Protein AF-A0A448Z054-F1 (afdb_monomer_lite)

Radius of gyration: 35.23 Å; chains: 1; bounding box: 86×75×145 Å

pLDDT: mean 70.83, std 28.24, range [25.7, 98.56]

Foldseek 3Di:
DDDDDDDDDDDDDDDDDDDDDDYDDDDDDDDDDDDDDDDDDDDDPDDDPDPPDDDDLPPPPPPLPQDDDPPDDDPDDDDDDDDDDDDDDDDDDDDDDDDDDDDDDDPDDDPDPPPDDDDPDDDDDDDDPDPPPPDPPPPPPPPPDDDDQPQDDQQDPQLQVVVVVSVDDPVSSVSVRVQCNQAQEEEEEQELAPQQQDQAFWDWDADPPPRDIDIDTGGLLVVSLVVQLVVLVNCLSRLRWYKYAYQDQFPVRDGIAIANSVHNVCRVVSSVCSNVRSVRGHRHAAQQPLVVLVVVCVVQVVCQVVSVVSNHAHEYEYEDADAHAHNVRHHDNVSVLVSVLSSQVGRYAAEYEHSYPPPVRLVSVVCSCVVNVDDHHYHYPPVD

Organism: NCBI:txid183589

Secondary structure (DSSP, 8-state):
-----------------------------------------------------PPP-----S----PPPPS--------PPPPP-------------------------------PPP-------------------------TT-----PPPS--HHHHHHHHHTT--HHHHHHHHHHHHH--EEEEEE--SGGGG-S-EEEEEE-TTT--EEEEEE-HHHHHHHHHHHHHHHHHHTT--EEEEESS--TTS--EEEESTT-GGGHHHHHHHHHHHHHH----S---HHHHHHHHHHHHGGGHHHHHHTT--EEEEEEESS--B-TTS-B-HHHHHHHHHHHHTSSEEEEEEE----HHHHHHHTTHHHHHTS-EEEE--TT-

InterPro domains:
  IPR036465 von Willebrand factor A-like domain superfamily [G3DSA:3.40.50.410] (186-350)
  IPR036465 von Willebrand factor A-like domain superfamily [SSF53300] (188-328)

Sequence (384 aa):
MDQDTKKNTSKGEKKNMKSKKSNQNKKNKTKKDKKNDRKRDDVADAIPNVLDVTPIVAVAPIAAVAIPLPDDIHPDQHYTPPVSAQSNTTDHQFPNEGSINPVIYPVVSEIAAVAVPLPDDIHPNQHYIPPVSNQPSAMFPNQEGRNQPNIGSPISGNGNVKLKDQGYSSGLIYSIGLNNVICPLRIWVVDNSGSMKKRDGHRISENKRTKQPFLLECTRWAEMQDTVEYHARMAAQLESPTVFRLLNKASTGQQQFSIGERGHQFIQEDLNIALETIWRTVPNGKTPLVEHIYQIRSVIMPIRNSLCQDGQKVVVVIATDGLPTDSSGTICLERFKVALRSLLQLPILLVIRLCTDMKSVVKFYHKLDADLEYKLEVLDDFFG

Structure (mmCIF, N/CA/C/O backbone):
data_AF-A0A448Z054-F1
#
_entry.id   AF-A0A448Z054-F1
#
loop_
_atom_site.group_PDB
_atom_site.id
_atom_site.type_symbol
_atom_site.label_atom_id
_atom_site.label_alt_id
_atom_site.label_comp_id
_atom_site.label_asym_id
_atom_site.label_entity_id
_atom_site.label_seq_id
_atom_site.pdbx_PDB_ins_code
_atom_site.Cartn_x
_atom_site.Cartn_y
_atom_site.Cartn_z
_atom_site.occupancy
_atom_site.B_iso_or_equiv
_atom_site.auth_seq_id
_atom_site.auth_comp_id
_atom_site.auth_asym_id
_atom_site.auth_atom_id
_atom_site.pdbx_PDB_model_num
ATOM 1 N N . MET A 1 1 ? 60.459 46.660 -23.216 1.00 37.38 1 MET A N 1
ATOM 2 C CA . MET A 1 1 ? 61.507 46.678 -24.251 1.00 37.38 1 MET A CA 1
ATOM 3 C C . MET A 1 1 ? 61.506 45.280 -24.839 1.00 37.38 1 MET A C 1
ATOM 5 O O . MET A 1 1 ? 61.789 44.368 -24.080 1.00 37.38 1 MET A O 1
ATOM 9 N N . ASP A 1 2 ? 61.034 44.949 -26.037 1.00 40.06 2 ASP A N 1
ATOM 10 C CA . ASP A 1 2 ? 60.598 45.660 -27.251 1.00 40.06 2 ASP A CA 1
ATOM 11 C C . ASP A 1 2 ? 59.571 44.734 -27.953 1.00 40.06 2 ASP A C 1
ATOM 13 O O . ASP A 1 2 ? 59.660 43.516 -27.823 1.00 40.06 2 ASP A O 1
ATOM 17 N N . GLN A 1 3 ? 58.396 45.212 -28.373 1.00 42.94 3 GLN A N 1
ATOM 18 C CA . GLN A 1 3 ? 58.028 45.589 -29.755 1.00 42.94 3 GLN A CA 1
ATOM 19 C C . GLN A 1 3 ? 58.614 44.712 -30.882 1.00 42.94 3 GLN A C 1
ATOM 21 O O . GLN A 1 3 ? 59.820 44.689 -31.072 1.00 42.94 3 GLN A O 1
ATOM 26 N N . ASP A 1 4 ? 57.739 44.009 -31.626 1.00 47.22 4 ASP A N 1
ATOM 27 C CA . ASP A 1 4 ? 57.477 44.200 -33.077 1.00 47.22 4 ASP A CA 1
ATOM 28 C C . ASP A 1 4 ? 56.867 42.947 -33.749 1.00 47.22 4 ASP A C 1
ATOM 30 O O . ASP A 1 4 ? 57.418 41.852 -33.727 1.00 47.22 4 ASP A O 1
ATOM 34 N N . THR A 1 5 ? 55.580 42.986 -34.121 1.00 48.41 5 THR A N 1
ATOM 35 C CA . THR A 1 5 ? 55.011 43.298 -35.458 1.00 48.41 5 THR A CA 1
ATOM 36 C C . THR A 1 5 ? 55.400 42.365 -36.622 1.00 48.41 5 THR A C 1
ATOM 38 O O . THR A 1 5 ? 56.497 42.423 -37.162 1.00 48.41 5 THR A O 1
ATOM 41 N N . LYS A 1 6 ? 54.409 41.617 -37.146 1.00 51.44 6 LYS A N 1
ATOM 42 C CA . LYS A 1 6 ? 54.325 41.217 -38.569 1.00 51.44 6 LYS A CA 1
ATOM 43 C C . LYS A 1 6 ? 52.882 41.290 -39.107 1.00 51.44 6 LYS A C 1
ATOM 45 O O . LYS A 1 6 ? 52.037 40.450 -38.822 1.00 51.44 6 LYS A O 1
ATOM 50 N N . LYS A 1 7 ? 52.653 42.338 -39.907 1.00 49.19 7 LYS A N 1
ATOM 51 C CA . LYS A 1 7 ? 51.722 42.474 -41.057 1.00 49.19 7 LYS A CA 1
ATOM 52 C C . LYS A 1 7 ? 52.130 41.450 -42.160 1.00 49.19 7 LYS A C 1
ATOM 54 O O . LYS A 1 7 ? 53.277 41.029 -42.143 1.00 49.19 7 LYS A O 1
ATOM 59 N N . ASN A 1 8 ? 51.376 41.018 -43.184 1.00 39.38 8 ASN A N 1
ATOM 60 C CA . ASN A 1 8 ? 50.189 41.524 -43.884 1.00 39.38 8 ASN A CA 1
ATOM 61 C C . ASN A 1 8 ? 49.706 40.502 -44.969 1.00 39.38 8 ASN A C 1
ATOM 63 O O . ASN A 1 8 ? 50.530 39.813 -45.560 1.00 39.38 8 ASN A O 1
ATOM 67 N N . THR A 1 9 ? 48.402 40.552 -45.304 1.00 37.09 9 THR A N 1
ATOM 68 C CA . THR A 1 9 ? 47.741 40.479 -46.650 1.00 37.09 9 THR A CA 1
ATOM 69 C C . THR A 1 9 ? 47.798 39.246 -47.581 1.00 37.09 9 THR A C 1
ATOM 71 O O . THR A 1 9 ? 48.844 38.928 -48.126 1.00 37.09 9 THR A O 1
ATOM 74 N N . SER A 1 10 ? 46.624 38.730 -47.999 1.00 38.47 10 SER A N 1
ATOM 75 C CA . SER A 1 10 ? 45.934 38.984 -49.305 1.00 38.47 10 SER A CA 1
ATOM 76 C C . SER A 1 10 ? 44.629 38.136 -49.367 1.00 38.47 10 SER A C 1
ATOM 78 O O . SER A 1 10 ? 44.636 37.007 -48.899 1.00 38.47 10 SER A O 1
ATOM 80 N N . LYS A 1 11 ? 43.413 38.675 -49.576 1.00 38.66 11 LYS A N 1
ATOM 81 C CA . LYS A 1 11 ? 42.712 39.246 -50.761 1.00 38.66 11 LYS A CA 1
ATOM 82 C C . LYS A 1 11 ? 42.123 38.219 -51.759 1.00 38.66 11 LYS A C 1
ATOM 84 O O . LYS A 1 11 ? 42.858 37.427 -52.326 1.00 38.66 11 LYS A O 1
ATOM 89 N N . GLY A 1 12 ? 40.819 38.382 -52.057 1.00 35.72 12 GLY A N 1
ATOM 90 C CA . GLY A 1 12 ? 40.114 37.912 -53.272 1.00 35.72 12 GLY A CA 1
ATOM 91 C C . GLY A 1 12 ? 38.979 36.912 -52.998 1.00 35.72 12 GLY A C 1
ATOM 92 O O . GLY A 1 12 ? 39.214 35.716 -52.986 1.00 35.72 12 GLY A O 1
ATOM 93 N N . GLU A 1 13 ? 37.778 37.292 -52.555 1.00 37.88 13 GLU A N 1
ATOM 94 C CA . GLU A 1 13 ? 36.641 37.895 -53.291 1.00 37.88 13 GLU A CA 1
ATOM 95 C C . GLU A 1 13 ? 36.110 37.164 -54.549 1.00 37.88 13 GLU A C 1
ATOM 97 O O . GLU A 1 13 ? 36.650 37.278 -55.641 1.00 37.88 13 GLU A O 1
ATOM 102 N N . LYS A 1 14 ? 34.947 36.513 -54.345 1.00 44.56 14 LYS A N 1
ATOM 103 C CA . LYS A 1 14 ? 33.681 36.563 -55.114 1.00 44.56 14 LYS A CA 1
ATOM 104 C C . LYS A 1 14 ? 33.733 36.511 -56.652 1.00 44.56 14 LYS A C 1
ATOM 106 O O . LYS A 1 14 ? 34.138 37.472 -57.295 1.00 44.56 14 LYS A O 1
ATOM 111 N N . LYS A 1 15 ? 32.957 35.574 -57.220 1.00 45.62 15 LYS A N 1
ATOM 112 C CA . LYS A 1 15 ? 31.790 35.934 -58.053 1.00 45.62 15 LYS A CA 1
ATOM 113 C C . LYS A 1 15 ? 30.820 34.773 -58.274 1.00 45.62 15 LYS A C 1
ATOM 115 O O . LYS A 1 15 ? 31.184 33.620 -58.438 1.00 45.62 15 LYS A O 1
ATOM 120 N N . ASN A 1 16 ? 29.562 35.178 -58.258 1.00 44.22 16 ASN A N 1
ATOM 121 C CA . ASN A 1 16 ? 28.312 34.456 -58.404 1.00 44.22 16 ASN A CA 1
ATOM 122 C C . ASN A 1 16 ? 27.757 34.811 -59.795 1.00 44.22 16 ASN A C 1
ATOM 124 O O . ASN A 1 16 ? 27.857 35.987 -60.145 1.00 44.22 16 ASN A O 1
ATOM 128 N N . MET A 1 17 ? 27.167 33.878 -60.554 1.00 38.62 17 MET A N 1
ATOM 129 C CA . MET A 1 17 ? 26.031 34.141 -61.465 1.00 38.62 17 MET A CA 1
ATOM 130 C C . MET A 1 17 ? 25.664 32.933 -62.347 1.00 38.62 17 MET A C 1
ATOM 132 O O . MET A 1 17 ? 26.494 32.483 -63.123 1.00 38.62 17 MET A O 1
ATOM 136 N N . LYS A 1 18 ? 24.352 32.618 -62.334 1.00 37.84 18 LYS A N 1
ATOM 137 C CA . LYS A 1 18 ? 23.458 32.333 -63.488 1.00 37.84 18 LYS A CA 1
ATOM 138 C C . LYS A 1 18 ? 23.769 31.090 -64.353 1.00 37.84 18 LYS A C 1
ATOM 140 O O . LYS A 1 18 ? 24.899 30.806 -64.671 1.00 37.84 18 LYS A O 1
ATOM 145 N N . SER A 1 19 ? 22.819 30.352 -64.926 1.00 39.22 19 SER A N 1
ATOM 146 C CA . SER A 1 19 ? 21.354 30.363 -64.936 1.00 39.22 19 SER A CA 1
ATOM 147 C C . SER A 1 19 ? 20.861 29.267 -65.901 1.00 39.22 19 SER A C 1
ATOM 149 O O . SER A 1 19 ? 21.563 28.975 -66.861 1.00 39.22 19 SER A O 1
ATOM 151 N N . LYS A 1 20 ? 19.584 28.879 -65.746 1.00 39.75 20 LYS A N 1
ATOM 152 C CA . LYS A 1 20 ? 18.600 28.547 -66.809 1.00 39.75 20 LYS A CA 1
ATOM 153 C C . LYS A 1 20 ? 18.620 27.162 -67.503 1.00 39.75 20 LYS A C 1
ATOM 155 O O . LYS A 1 20 ? 19.488 26.895 -68.315 1.00 39.75 20 LYS A O 1
ATOM 160 N N . LYS A 1 21 ? 17.428 26.527 -67.395 1.00 38.97 21 LYS A N 1
ATOM 161 C CA . LYS A 1 21 ? 16.565 25.965 -68.478 1.00 38.97 21 LYS A CA 1
ATOM 162 C C . LYS A 1 21 ? 17.040 24.621 -69.083 1.00 38.97 21 LYS A C 1
ATOM 164 O O . LYS A 1 21 ? 18.223 24.432 -69.263 1.00 38.97 21 LYS A O 1
ATOM 169 N N . SER A 1 22 ? 16.203 23.639 -69.442 1.00 41.84 22 SER A N 1
ATOM 170 C CA . SER A 1 22 ? 14.753 23.585 -69.690 1.00 41.84 22 SER A CA 1
ATOM 171 C C . SER A 1 22 ? 14.255 22.148 -69.958 1.00 41.84 22 SER A C 1
ATOM 173 O O . SER A 1 22 ? 14.983 21.371 -70.559 1.00 41.84 22 SER A O 1
ATOM 175 N N . ASN A 1 23 ? 12.956 21.941 -69.683 1.00 39.72 23 ASN A N 1
ATOM 176 C CA . ASN A 1 23 ? 11.914 21.308 -70.527 1.00 39.72 23 ASN A CA 1
ATOM 177 C C . ASN A 1 23 ? 11.909 19.796 -70.837 1.00 39.72 23 ASN A C 1
ATOM 179 O O . ASN A 1 23 ? 12.778 19.285 -71.523 1.00 39.72 23 ASN A O 1
ATOM 183 N N . GLN A 1 24 ? 10.817 19.132 -70.409 1.00 39.69 24 GLN A N 1
ATOM 184 C CA . GLN A 1 24 ? 9.685 18.599 -71.226 1.00 39.69 24 GLN A CA 1
ATOM 185 C C . GLN A 1 24 ? 9.888 17.110 -71.557 1.00 39.69 24 GLN A C 1
ATOM 187 O O . GLN A 1 24 ? 10.986 16.708 -71.890 1.00 39.69 24 GLN A O 1
ATOM 192 N N . ASN A 1 25 ? 8.920 16.198 -71.423 1.00 36.06 25 ASN A N 1
ATOM 193 C CA . ASN A 1 25 ? 7.518 16.183 -71.861 1.00 36.06 25 ASN A CA 1
ATOM 194 C C . ASN A 1 25 ? 6.734 15.171 -70.977 1.00 36.06 25 ASN A C 1
ATOM 196 O O . ASN A 1 25 ? 7.303 14.168 -70.571 1.00 36.06 25 ASN A O 1
ATOM 200 N N . LYS A 1 26 ? 5.505 15.456 -70.500 1.00 40.75 26 LYS A N 1
ATOM 201 C CA . LYS A 1 26 ? 4.189 15.261 -71.179 1.00 40.75 26 LYS A CA 1
ATOM 202 C C . LYS A 1 26 ? 3.928 13.794 -71.572 1.00 40.75 26 LYS A C 1
ATOM 204 O O . LYS A 1 26 ? 4.788 13.183 -72.172 1.00 40.75 26 LYS A O 1
ATOM 209 N N . LYS A 1 27 ? 2.735 13.205 -71.454 1.00 39.97 27 LYS A N 1
ATOM 210 C CA . LYS A 1 27 ? 1.402 13.548 -70.916 1.00 39.97 27 LYS A CA 1
ATOM 211 C C . LYS A 1 27 ? 0.490 12.360 -71.305 1.00 39.97 27 LYS A C 1
ATOM 213 O O . LYS A 1 27 ? 0.763 11.717 -72.311 1.00 39.97 27 LYS A O 1
ATOM 218 N N . ASN A 1 28 ? -0.665 12.278 -70.637 1.00 36.59 28 ASN A N 1
ATOM 219 C CA . ASN A 1 28 ? -1.984 11.795 -71.100 1.00 36.59 28 ASN A CA 1
ATOM 220 C C . ASN A 1 28 ? -2.449 10.420 -70.578 1.00 36.59 28 ASN A C 1
ATOM 222 O O . ASN A 1 28 ? -1.794 9.421 -70.821 1.00 36.59 28 ASN A O 1
ATOM 226 N N . LYS A 1 29 ? -3.504 10.365 -69.737 1.00 38.81 29 LYS A N 1
ATOM 227 C CA . LYS A 1 29 ? -4.977 10.510 -69.996 1.00 38.81 29 LYS A CA 1
ATOM 228 C C . LYS A 1 29 ? -5.542 9.079 -70.180 1.00 38.81 29 LYS A C 1
ATOM 230 O O . LYS A 1 29 ? -4.968 8.315 -70.930 1.00 38.81 29 LYS A O 1
ATOM 235 N N . THR A 1 30 ? -6.630 8.608 -69.567 1.00 33.69 30 THR A N 1
ATOM 236 C CA . THR A 1 30 ? -7.962 9.217 -69.456 1.00 33.69 30 THR A CA 1
ATOM 237 C C . THR A 1 30 ? -8.851 8.376 -68.520 1.00 33.69 30 THR A C 1
ATOM 239 O O . THR A 1 30 ? -8.705 7.163 -68.442 1.00 33.69 30 THR A O 1
ATOM 242 N N . LYS A 1 31 ? -9.805 9.057 -67.878 1.00 42.50 31 LYS A N 1
ATOM 243 C CA . LYS A 1 31 ? -11.001 8.571 -67.168 1.00 42.50 31 LYS A CA 1
ATOM 244 C C . LYS A 1 31 ? -11.788 7.467 -67.900 1.00 42.50 31 LYS A C 1
ATOM 246 O O . LYS A 1 31 ? -11.986 7.598 -69.108 1.00 42.50 31 LYS A O 1
ATOM 251 N N . LYS A 1 32 ? -12.429 6.559 -67.146 1.00 34.88 32 LYS A N 1
ATOM 252 C CA . LYS A 1 32 ? -13.870 6.262 -67.307 1.00 34.88 32 LYS A CA 1
ATOM 253 C C . LYS A 1 32 ? -14.467 5.526 -66.100 1.00 34.88 32 LYS A C 1
ATOM 255 O O . LYS A 1 32 ? -13.898 4.561 -65.605 1.00 34.88 32 LYS A O 1
ATOM 260 N N . ASP A 1 33 ? -15.625 6.020 -65.685 1.00 43.59 33 ASP A N 1
ATOM 261 C CA . ASP A 1 33 ? -16.494 5.554 -64.608 1.00 43.59 33 ASP A CA 1
ATOM 262 C C . ASP A 1 33 ? -17.025 4.125 -64.803 1.00 43.59 33 ASP A C 1
ATOM 264 O O . ASP A 1 33 ? -17.344 3.737 -65.930 1.00 43.59 33 ASP A O 1
ATOM 268 N N . LYS A 1 34 ? -17.250 3.408 -63.690 1.00 38.03 34 LYS A N 1
ATOM 269 C CA . LYS A 1 34 ? -18.463 2.599 -63.453 1.00 38.03 34 LYS A CA 1
ATOM 270 C C . LYS A 1 34 ? -18.538 2.090 -62.004 1.00 38.03 34 LYS A C 1
ATOM 272 O O . LYS A 1 34 ? -17.788 1.214 -61.596 1.00 38.03 34 LYS A O 1
ATOM 277 N N . LYS A 1 35 ? -19.486 2.683 -61.270 1.00 40.47 35 LYS A N 1
ATOM 278 C CA . LYS A 1 35 ? -20.410 2.089 -60.286 1.00 40.47 35 LYS A CA 1
ATOM 279 C C . LYS A 1 35 ? -20.175 0.607 -59.939 1.00 40.47 35 LYS A C 1
ATOM 281 O O . LYS A 1 35 ? -20.344 -0.248 -60.805 1.00 40.47 35 LYS A O 1
ATOM 286 N N . ASN A 1 36 ? -19.971 0.320 -58.653 1.00 36.00 36 ASN A N 1
ATOM 287 C CA . ASN A 1 36 ? -20.598 -0.832 -58.006 1.00 36.00 36 ASN A CA 1
ATOM 288 C C . ASN A 1 36 ? -20.777 -0.585 -56.503 1.00 36.00 36 ASN A C 1
ATOM 290 O O . ASN A 1 36 ? -19.815 -0.528 -55.742 1.00 36.00 36 ASN A O 1
ATOM 294 N N . ASP A 1 37 ? -22.045 -0.453 -56.123 1.00 42.47 37 ASP A N 1
ATOM 295 C CA . ASP A 1 37 ? -22.563 -0.645 -54.775 1.00 42.47 37 ASP A CA 1
ATOM 296 C C . ASP A 1 37 ? -22.246 -2.056 -54.265 1.00 42.47 37 ASP A C 1
ATOM 298 O O . ASP A 1 37 ? -22.488 -3.037 -54.974 1.00 42.47 37 ASP A O 1
ATOM 302 N N . ARG A 1 38 ? -21.768 -2.144 -53.018 1.00 38.19 38 ARG A N 1
ATOM 303 C CA . ARG A 1 38 ? -21.953 -3.225 -52.021 1.00 38.19 38 ARG A CA 1
ATOM 304 C C . ARG A 1 38 ? -21.144 -2.809 -50.783 1.00 38.19 38 ARG A C 1
ATOM 306 O O . ARG A 1 38 ? -19.928 -2.744 -50.846 1.00 38.19 38 ARG A O 1
ATOM 313 N N . LYS A 1 39 ? -21.815 -2.258 -49.768 1.00 37.88 39 LYS A N 1
ATOM 314 C CA . LYS A 1 39 ? -22.259 -2.958 -48.544 1.00 37.88 39 LYS A CA 1
ATOM 315 C C . LYS A 1 39 ? -21.097 -3.393 -47.633 1.00 37.88 39 LYS A C 1
ATOM 317 O O . LYS A 1 39 ? -20.313 -4.231 -48.060 1.00 37.88 39 LYS A O 1
ATOM 322 N N . ARG A 1 40 ? -21.203 -2.962 -46.362 1.00 35.72 40 ARG A N 1
ATOM 323 C CA . ARG A 1 40 ? -20.570 -3.471 -45.122 1.00 35.72 40 ARG A CA 1
ATOM 324 C C . ARG A 1 40 ? -19.197 -2.891 -44.773 1.00 35.72 40 ARG A C 1
ATOM 326 O O . ARG A 1 40 ? -18.337 -2.851 -45.637 1.00 35.72 40 ARG A O 1
ATOM 333 N N . ASP A 1 41 ? -18.887 -2.478 -43.549 1.00 36.62 41 ASP A N 1
ATOM 334 C CA . ASP A 1 41 ? -19.643 -2.271 -42.306 1.00 36.62 41 ASP A CA 1
ATOM 335 C C . ASP A 1 41 ? -18.826 -1.251 -41.491 1.00 36.62 41 ASP A C 1
ATOM 337 O O . ASP A 1 41 ? -17.603 -1.377 -41.387 1.00 36.62 41 ASP A O 1
ATOM 341 N N . ASP A 1 42 ? -19.498 -0.246 -40.934 1.00 39.50 42 ASP A N 1
ATOM 342 C CA . ASP A 1 42 ? -18.957 0.618 -39.890 1.00 39.50 42 ASP A CA 1
ATOM 343 C C . ASP A 1 42 ? -18.820 -0.210 -38.604 1.00 39.50 42 ASP A C 1
ATOM 345 O O . ASP A 1 42 ? -19.822 -0.612 -38.013 1.00 39.50 42 ASP A O 1
ATOM 349 N N . VAL A 1 43 ? -17.592 -0.466 -38.150 1.00 40.19 43 VAL A N 1
ATOM 350 C CA . VAL A 1 43 ? -17.339 -0.933 -36.779 1.00 40.19 43 VAL A CA 1
ATOM 351 C C . VAL A 1 43 ? -16.772 0.245 -36.003 1.00 40.19 43 VAL A C 1
ATOM 353 O O . VAL A 1 43 ? -15.565 0.433 -35.879 1.00 40.19 43 VAL A O 1
ATOM 356 N N . ALA A 1 44 ? -17.690 1.083 -35.529 1.00 36.53 44 ALA A N 1
ATOM 357 C CA . ALA A 1 44 ? -17.454 1.885 -34.346 1.00 36.53 44 ALA A CA 1
ATOM 358 C C . ALA A 1 44 ? -17.358 0.919 -33.158 1.00 36.53 44 ALA A C 1
ATOM 360 O O . ALA A 1 44 ? -18.268 0.114 -32.947 1.00 36.53 44 ALA A O 1
ATOM 361 N N . ASP A 1 45 ? -16.261 0.993 -32.405 1.00 34.62 45 ASP A N 1
ATOM 362 C CA . ASP A 1 45 ? -16.092 0.287 -31.138 1.00 34.62 45 ASP A CA 1
ATOM 363 C C . ASP A 1 45 ? -17.182 0.743 -30.160 1.00 34.62 45 ASP A C 1
ATOM 365 O O . ASP A 1 45 ? -17.091 1.771 -29.485 1.00 34.62 45 ASP A O 1
ATOM 369 N N . ALA A 1 46 ? -18.266 -0.026 -30.134 1.00 31.66 46 ALA A N 1
ATOM 370 C CA . ALA A 1 46 ? -19.326 0.093 -29.160 1.00 31.66 46 ALA A CA 1
ATOM 371 C C . ALA A 1 46 ? -18.779 -0.334 -27.796 1.00 31.66 46 ALA A C 1
ATOM 373 O O . ALA A 1 46 ? -18.416 -1.489 -27.589 1.00 31.66 46 ALA A O 1
ATOM 374 N N . ILE A 1 47 ? -18.759 0.607 -26.856 1.00 38.03 47 ILE A N 1
ATOM 375 C CA . ILE A 1 47 ? -18.653 0.336 -25.423 1.00 38.03 47 ILE A CA 1
ATOM 376 C C . ILE A 1 47 ? -19.930 -0.421 -25.019 1.00 38.03 47 ILE A C 1
ATOM 378 O O . ILE A 1 47 ? -21.013 0.168 -25.097 1.00 38.03 47 ILE A O 1
ATOM 382 N N . PRO A 1 48 ? -19.875 -1.695 -24.587 1.00 35.09 48 PRO A N 1
ATOM 383 C CA . PRO A 1 48 ? -21.057 -2.330 -24.038 1.00 35.09 48 PRO A CA 1
ATOM 384 C C . PRO A 1 48 ? -21.295 -1.801 -22.620 1.00 35.09 48 PRO A C 1
ATOM 386 O O . PRO A 1 48 ? -20.603 -2.151 -21.666 1.00 35.09 48 PRO A O 1
ATOM 389 N N . ASN A 1 49 ? -22.326 -0.967 -22.497 1.00 39.66 49 ASN A N 1
ATOM 390 C CA . ASN A 1 49 ? -23.052 -0.719 -21.256 1.00 39.66 49 ASN A CA 1
ATOM 391 C C . ASN A 1 49 ? -23.748 -2.018 -20.815 1.00 39.66 49 ASN A C 1
ATOM 393 O O . ASN A 1 49 ? -24.924 -2.196 -21.102 1.00 39.66 49 ASN A O 1
ATOM 397 N N . VAL A 1 50 ? -23.035 -2.928 -20.148 1.00 35.56 50 VAL A N 1
ATOM 398 C CA . VAL A 1 50 ? -23.614 -3.934 -19.238 1.00 35.56 50 VAL A CA 1
ATOM 399 C C . VAL A 1 50 ? -22.531 -4.342 -18.239 1.00 35.56 50 VAL A C 1
ATOM 401 O O . VAL A 1 50 ? -21.647 -5.131 -18.562 1.00 35.56 50 VAL A O 1
ATOM 404 N N . LEU A 1 51 ? -22.613 -3.843 -17.011 1.00 29.70 51 LEU A N 1
ATOM 405 C CA . LEU A 1 51 ? -21.933 -4.448 -15.869 1.00 29.70 51 LEU A CA 1
ATOM 406 C C . LEU A 1 51 ? -22.932 -4.544 -14.718 1.00 29.70 51 LEU A C 1
ATOM 408 O O . LEU A 1 51 ? -22.903 -3.777 -13.763 1.00 29.70 51 LEU A O 1
ATOM 412 N N . ASP A 1 52 ? -23.829 -5.517 -14.852 1.00 29.44 52 ASP A N 1
ATOM 413 C CA . ASP A 1 52 ? -24.387 -6.209 -13.697 1.00 29.44 52 ASP A CA 1
ATOM 414 C C . ASP A 1 52 ? -23.295 -7.175 -13.211 1.00 29.44 52 ASP A C 1
ATOM 416 O O . ASP A 1 52 ? -23.138 -8.296 -13.705 1.00 29.44 52 ASP A O 1
ATOM 420 N N . VAL A 1 53 ? -22.402 -6.651 -12.368 1.00 29.38 53 VAL A N 1
ATOM 421 C CA . VAL A 1 53 ? -21.316 -7.420 -11.756 1.00 29.38 53 VAL A CA 1
ATOM 422 C C . VAL A 1 53 ? -21.877 -7.983 -10.465 1.00 29.38 53 VAL A C 1
ATOM 424 O O . VAL A 1 53 ? -21.927 -7.299 -9.445 1.00 29.38 53 VAL A O 1
ATOM 427 N N . THR A 1 54 ? -22.313 -9.239 -10.496 1.00 28.03 54 THR A N 1
ATOM 428 C CA . THR A 1 54 ? -22.487 -9.996 -9.256 1.00 28.03 54 THR A CA 1
ATOM 429 C C . THR A 1 54 ? -21.143 -9.994 -8.528 1.00 28.03 54 THR A C 1
ATOM 431 O O . THR A 1 54 ? -20.153 -10.411 -9.142 1.00 28.03 54 THR A O 1
ATOM 434 N N . PRO A 1 55 ? -21.062 -9.514 -7.274 1.00 29.92 55 PRO A N 1
ATOM 435 C CA . PRO A 1 55 ? -19.814 -9.539 -6.534 1.00 29.92 55 PRO A CA 1
ATOM 436 C C . PRO A 1 55 ? -19.359 -10.992 -6.429 1.00 29.92 55 PRO A C 1
ATOM 438 O O . PRO A 1 55 ? -20.075 -11.850 -5.912 1.00 29.92 55 PRO A O 1
ATOM 441 N N . ILE A 1 56 ? -18.176 -11.256 -6.979 1.00 35.81 56 ILE A N 1
ATOM 442 C CA . ILE A 1 56 ? -17.427 -12.481 -6.732 1.00 35.81 56 ILE A CA 1
ATOM 443 C C . ILE A 1 56 ? -17.344 -12.612 -5.212 1.00 35.81 56 ILE A C 1
ATOM 445 O O . ILE A 1 56 ? -16.979 -11.650 -4.530 1.00 35.81 56 ILE A O 1
ATOM 449 N N . VAL A 1 57 ? -17.721 -13.778 -4.683 1.00 30.03 57 VAL A N 1
ATOM 450 C CA . VAL A 1 57 ? -17.412 -14.157 -3.304 1.00 30.03 57 VAL A CA 1
ATOM 451 C C . VAL A 1 57 ? -15.897 -14.078 -3.201 1.00 30.03 57 VAL A C 1
ATOM 453 O O . VAL A 1 57 ? -15.191 -14.949 -3.705 1.00 30.03 57 VAL A O 1
ATOM 456 N N . ALA A 1 58 ? -15.397 -12.966 -2.665 1.00 32.75 58 ALA A N 1
ATOM 457 C CA . ALA A 1 58 ? -13.984 -12.786 -2.431 1.00 32.75 58 ALA A CA 1
ATOM 458 C C . ALA A 1 58 ? -13.570 -13.940 -1.522 1.00 32.75 58 ALA A C 1
ATOM 460 O O . ALA A 1 58 ? -14.008 -14.019 -0.375 1.00 32.75 58 ALA A O 1
ATOM 461 N N . VAL A 1 59 ? -12.758 -14.859 -2.046 1.00 32.56 59 VAL A N 1
ATOM 462 C CA . VAL A 1 59 ? -11.920 -15.691 -1.191 1.00 32.56 59 VAL A CA 1
ATOM 463 C C . VAL A 1 59 ? -11.111 -14.676 -0.406 1.00 32.56 59 VAL A C 1
ATOM 465 O O . VAL A 1 59 ? -10.276 -13.990 -0.994 1.00 32.56 59 VAL A O 1
ATOM 468 N N . ALA A 1 60 ? -11.484 -14.469 0.859 1.00 32.44 60 ALA A N 1
ATOM 469 C CA . ALA A 1 60 ? -10.911 -13.434 1.696 1.00 32.44 60 ALA A CA 1
ATOM 470 C C . ALA A 1 60 ? -9.387 -13.564 1.609 1.00 32.44 60 ALA A C 1
ATOM 472 O O . ALA A 1 60 ? -8.856 -14.597 2.027 1.00 32.44 60 ALA A O 1
ATOM 473 N N . PRO A 1 61 ? -8.662 -12.584 1.044 1.00 34.75 61 PRO A N 1
ATOM 474 C CA . PRO A 1 61 ? -7.228 -12.600 1.162 1.00 34.75 61 PRO A CA 1
ATOM 475 C C . PRO A 1 61 ? -6.925 -12.518 2.652 1.00 34.75 61 PRO A C 1
ATOM 477 O O . PRO A 1 61 ? -7.327 -11.573 3.341 1.00 34.75 61 PRO A O 1
ATOM 480 N N . ILE A 1 62 ? -6.284 -13.568 3.158 1.00 30.89 62 ILE A N 1
ATOM 481 C CA . ILE A 1 62 ? -5.800 -13.663 4.528 1.00 30.89 62 ILE A CA 1
ATOM 482 C C . ILE A 1 62 ? -4.679 -12.627 4.658 1.00 30.89 62 ILE A C 1
ATOM 484 O O . ILE A 1 62 ? -3.502 -12.909 4.508 1.00 30.89 62 ILE A O 1
ATOM 488 N N . ALA A 1 63 ? -5.081 -11.384 4.876 1.00 34.34 63 ALA A N 1
ATOM 489 C CA . ALA A 1 63 ? -4.254 -10.297 5.366 1.00 34.34 63 ALA A CA 1
ATOM 490 C C . ALA A 1 63 ? -4.986 -9.630 6.539 1.00 34.34 63 ALA A C 1
ATOM 492 O O . ALA A 1 63 ? -4.970 -8.415 6.713 1.00 34.34 63 ALA A O 1
ATOM 493 N N . ALA A 1 64 ? -5.669 -10.433 7.356 1.00 37.38 64 ALA A N 1
ATOM 494 C CA . ALA A 1 64 ? -5.826 -10.080 8.752 1.00 37.38 64 ALA A CA 1
ATOM 495 C C . ALA A 1 64 ? -4.514 -10.488 9.420 1.00 37.38 64 ALA A C 1
ATOM 497 O O . ALA A 1 64 ? -4.300 -11.664 9.701 1.00 37.38 64 ALA A O 1
ATOM 498 N N . VAL A 1 65 ? -3.611 -9.526 9.625 1.00 39.25 65 VAL A N 1
ATOM 499 C CA . VAL A 1 65 ? -2.503 -9.704 10.566 1.00 39.25 65 VAL A CA 1
ATOM 500 C C . VAL A 1 65 ? -3.159 -9.902 11.932 1.00 39.25 65 VAL A C 1
ATOM 502 O O . VAL A 1 65 ? -3.580 -8.945 12.585 1.00 39.25 65 VAL A O 1
ATOM 505 N N . ALA A 1 66 ? -3.372 -11.159 12.313 1.00 35.19 66 ALA A N 1
ATOM 506 C CA . ALA A 1 66 ? -3.801 -11.507 13.652 1.00 35.19 66 ALA A CA 1
ATOM 507 C C . ALA A 1 66 ? -2.607 -11.227 14.564 1.00 35.19 66 ALA A C 1
ATOM 509 O O . ALA A 1 66 ? -1.575 -11.892 14.481 1.00 35.19 66 ALA A O 1
ATOM 510 N N . ILE A 1 67 ? -2.717 -10.189 15.390 1.00 40.31 67 ILE A N 1
ATOM 511 C CA . ILE A 1 67 ? -1.763 -9.980 16.475 1.00 40.31 67 ILE A CA 1
ATOM 512 C C . ILE A 1 67 ? -1.944 -11.177 17.422 1.00 40.31 67 ILE A C 1
ATOM 514 O O . ILE A 1 67 ? -3.086 -11.434 17.815 1.00 40.31 67 ILE A O 1
ATOM 518 N N . PRO A 1 68 ? -0.882 -11.934 17.760 1.00 34.53 68 PRO A N 1
ATOM 519 C CA . PRO A 1 68 ? -1.001 -13.012 18.731 1.00 34.53 68 PRO A CA 1
ATOM 520 C C . PRO A 1 68 ? -1.525 -12.428 20.045 1.00 34.53 68 PRO A C 1
ATOM 522 O O . PRO A 1 68 ? -0.964 -11.464 20.573 1.00 34.53 68 PRO A O 1
ATOM 525 N N . LEU A 1 69 ? -2.646 -12.970 20.523 1.00 37.97 69 LEU A N 1
ATOM 526 C CA . LEU A 1 69 ? -3.139 -12.689 21.865 1.00 37.97 69 LEU A CA 1
ATOM 527 C C . LEU A 1 69 ? -2.123 -13.258 22.872 1.00 37.97 69 LEU A C 1
ATOM 529 O O . LEU A 1 69 ? -1.505 -14.279 22.573 1.00 37.97 69 LEU A O 1
ATOM 533 N N . PRO A 1 70 ? -1.919 -12.624 24.037 1.00 42.50 70 PRO A N 1
ATOM 534 C CA . PRO A 1 70 ? -1.159 -13.246 25.112 1.00 42.50 70 PRO A CA 1
ATOM 535 C C . PRO A 1 70 ? -1.853 -14.547 25.537 1.00 42.50 70 PRO A C 1
ATOM 537 O O . PRO A 1 70 ? -3.054 -14.549 25.820 1.00 42.50 70 PRO A O 1
ATOM 540 N N . ASP A 1 71 ? -1.096 -15.643 25.534 1.00 43.75 71 ASP A N 1
ATOM 541 C CA . ASP A 1 71 ? -1.523 -16.934 26.066 1.00 43.75 71 ASP A CA 1
ATOM 542 C C . ASP A 1 71 ? -1.804 -16.765 27.566 1.00 43.75 71 ASP A C 1
ATOM 544 O O . ASP A 1 71 ? -0.900 -16.385 28.302 1.00 43.75 71 ASP A O 1
ATOM 548 N N . ASP A 1 72 ? -3.069 -16.950 27.964 1.00 45.44 72 ASP A N 1
ATOM 549 C CA . ASP A 1 72 ? -3.573 -17.284 29.314 1.00 45.44 72 ASP A CA 1
ATOM 550 C C . ASP A 1 72 ? -4.861 -16.524 29.664 1.00 45.44 72 ASP A C 1
ATOM 552 O O . ASP A 1 72 ? -4.886 -15.636 30.515 1.00 45.44 72 ASP A O 1
ATOM 556 N N . ILE A 1 73 ? -5.984 -16.926 29.058 1.00 36.03 73 ILE A N 1
ATOM 557 C CA . ILE A 1 73 ? -7.303 -16.767 29.689 1.00 36.03 73 ILE A CA 1
ATOM 558 C C . ILE A 1 73 ? -8.089 -18.063 29.485 1.00 36.03 73 ILE A C 1
ATOM 560 O O . ILE A 1 73 ? -8.691 -18.299 28.439 1.00 36.03 73 ILE A O 1
ATOM 564 N N . HIS A 1 74 ? -8.068 -18.912 30.510 1.00 41.72 74 HIS A N 1
ATOM 565 C CA . HIS A 1 74 ? -8.931 -20.084 30.632 1.00 41.72 74 HIS A CA 1
ATOM 566 C C . HIS A 1 74 ? -10.337 -19.611 31.054 1.00 41.72 74 HIS A C 1
ATOM 568 O O . HIS A 1 74 ? -10.463 -18.995 32.116 1.00 41.72 74 HIS A O 1
ATOM 574 N N . PRO A 1 75 ? -11.407 -19.856 30.278 1.00 42.78 75 PRO A N 1
ATOM 575 C CA . PRO A 1 75 ? -12.741 -19.412 30.645 1.00 42.78 75 PRO A CA 1
ATOM 576 C C . PRO A 1 75 ? -13.438 -20.540 31.401 1.00 42.78 75 PRO A C 1
ATOM 578 O O . PRO A 1 75 ? -14.143 -21.314 30.780 1.00 42.78 75 PRO A O 1
ATOM 581 N N . ASP A 1 76 ? -13.192 -20.673 32.705 1.00 44.94 76 ASP A N 1
ATOM 582 C CA . ASP A 1 76 ? -14.054 -21.453 33.609 1.00 44.94 76 ASP A CA 1
ATOM 583 C C . ASP A 1 76 ? -13.626 -21.244 35.066 1.00 44.94 76 ASP A C 1
ATOM 585 O O . ASP A 1 76 ? -12.963 -22.095 35.649 1.00 44.94 76 ASP A O 1
ATOM 589 N N . GLN A 1 77 ? -14.013 -20.119 35.679 1.00 35.78 77 GLN A N 1
ATOM 590 C CA . GLN A 1 77 ? -14.251 -20.069 37.127 1.00 35.78 77 GLN A CA 1
ATOM 591 C C . GLN A 1 77 ? -15.426 -19.136 37.438 1.00 35.78 77 GLN A C 1
ATOM 593 O O . GLN A 1 77 ? -15.356 -17.916 37.294 1.00 35.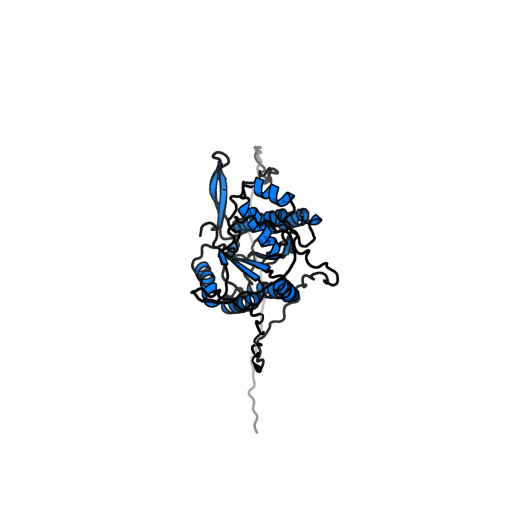78 77 GLN A O 1
ATOM 598 N N . HIS A 1 78 ? -16.527 -19.747 37.872 1.00 39.59 78 HIS A N 1
ATOM 599 C CA . HIS A 1 78 ? -17.660 -19.075 38.491 1.00 39.59 78 HIS A CA 1
ATOM 600 C C . HIS A 1 78 ? -17.210 -18.376 39.779 1.00 39.59 78 HIS A C 1
ATOM 602 O O . HIS A 1 78 ? -16.813 -19.031 40.739 1.00 39.59 78 HIS A O 1
ATOM 608 N N . TYR A 1 79 ? -17.315 -17.048 39.815 1.00 35.62 79 TYR A N 1
ATOM 609 C CA . TYR A 1 79 ? -17.103 -16.263 41.026 1.00 35.62 79 TYR A CA 1
ATOM 610 C C . TYR A 1 79 ? -18.451 -16.030 41.722 1.00 35.62 79 TYR A C 1
ATOM 612 O O . TYR A 1 79 ? -19.286 -15.263 41.242 1.00 35.62 79 TYR A O 1
ATOM 620 N N . THR A 1 80 ? -18.683 -16.700 42.851 1.00 42.75 80 THR A N 1
ATOM 621 C CA . THR A 1 80 ? -19.745 -16.345 43.807 1.00 42.75 80 THR A CA 1
ATOM 622 C C . THR A 1 80 ? -19.153 -15.466 44.911 1.00 42.75 80 THR A C 1
ATOM 624 O O . THR A 1 80 ? -18.138 -15.859 45.489 1.00 42.75 80 THR A O 1
ATOM 627 N N . PRO A 1 81 ? -19.756 -14.316 45.260 1.00 39.47 81 PRO A N 1
ATOM 628 C CA . PRO A 1 81 ? -19.260 -13.491 46.356 1.00 39.47 81 PRO A CA 1
ATOM 629 C C . PRO A 1 81 ? -19.716 -14.061 47.710 1.00 39.47 81 PRO A C 1
ATOM 631 O O . PRO A 1 81 ? -20.879 -14.463 47.824 1.00 39.47 81 PRO A O 1
ATOM 634 N N . PRO A 1 82 ? -18.877 -14.063 48.762 1.00 41.50 82 PRO A N 1
ATOM 635 C CA . PRO A 1 82 ? -19.362 -14.323 50.102 1.00 41.50 82 PRO A CA 1
ATOM 636 C C . PRO A 1 82 ? -19.799 -13.032 50.801 1.00 41.50 82 PRO A C 1
ATOM 638 O O . PRO A 1 82 ? -19.207 -11.959 50.678 1.00 41.50 82 PRO A O 1
ATOM 641 N N . VAL A 1 83 ? -20.882 -13.215 51.542 1.00 41.66 83 VAL A N 1
ATOM 642 C CA . VAL A 1 83 ? -21.585 -12.284 52.418 1.00 41.66 83 VAL A CA 1
ATOM 643 C C . VAL A 1 83 ? -20.747 -11.966 53.665 1.00 41.66 83 VAL A C 1
ATOM 645 O O . VAL A 1 83 ? -19.989 -12.794 54.163 1.00 41.66 83 VAL A O 1
ATOM 648 N N . SER A 1 84 ? -20.914 -10.749 54.169 1.00 49.56 84 SER A N 1
ATOM 649 C CA . SER A 1 84 ? -20.332 -10.182 55.385 1.00 49.56 84 SER A CA 1
ATOM 650 C C . SER A 1 84 ? -20.867 -10.801 56.689 1.00 49.56 84 SER A C 1
ATOM 652 O O . SER A 1 84 ? -22.071 -10.999 56.826 1.00 49.56 84 SER A O 1
ATOM 654 N N . ALA A 1 85 ? -19.999 -10.980 57.697 1.00 35.03 85 ALA A N 1
ATOM 655 C CA . ALA A 1 85 ? -20.369 -10.957 59.122 1.00 35.03 85 ALA A CA 1
ATOM 656 C C . ALA A 1 85 ? -19.148 -10.716 60.038 1.00 35.03 85 ALA A C 1
ATOM 658 O O . ALA A 1 85 ? -18.027 -11.113 59.734 1.00 35.03 85 ALA A O 1
ATOM 659 N N . GLN A 1 86 ? -19.400 -10.024 61.150 1.00 37.25 86 GLN A N 1
ATOM 660 C CA . GLN A 1 86 ? -18.454 -9.472 62.123 1.00 37.25 86 GLN A CA 1
ATOM 661 C C . GLN A 1 86 ? -18.160 -10.409 63.319 1.00 37.25 86 GLN A C 1
ATOM 663 O O . GLN A 1 86 ? -18.993 -11.232 63.688 1.00 37.25 86 GLN A O 1
ATOM 668 N N . SER A 1 87 ? -17.064 -10.080 64.025 1.00 37.41 87 SER A N 1
ATOM 669 C CA . SER A 1 87 ? -16.853 -10.095 65.495 1.00 37.41 87 SER A CA 1
ATOM 670 C C . SER A 1 87 ? -16.119 -11.268 66.198 1.00 37.41 87 SER A C 1
ATOM 672 O O . SER A 1 87 ? -16.616 -12.376 66.316 1.00 37.41 87 SER A O 1
ATOM 674 N N . ASN A 1 88 ? -14.934 -10.906 66.721 1.00 34.41 88 ASN A N 1
ATOM 675 C CA . ASN A 1 88 ? -14.384 -11.028 68.088 1.00 34.41 88 ASN A CA 1
ATOM 676 C C . ASN A 1 88 ? -14.166 -12.364 68.858 1.00 34.41 88 ASN A C 1
ATOM 678 O O . ASN A 1 88 ? -15.092 -13.060 69.252 1.00 34.41 88 ASN A O 1
ATOM 682 N N . THR A 1 89 ? -12.900 -12.466 69.311 1.00 36.50 89 THR A N 1
ATOM 683 C CA . THR A 1 89 ? -12.343 -12.820 70.648 1.00 36.50 89 THR A CA 1
ATOM 684 C C . THR A 1 89 ? -11.908 -14.248 71.038 1.00 36.50 89 THR A C 1
ATOM 686 O O . THR A 1 89 ? -12.679 -15.200 71.018 1.00 36.50 89 THR A O 1
ATOM 689 N N . THR A 1 90 ? -10.685 -14.250 71.606 1.00 34.88 90 THR A N 1
ATOM 690 C CA . THR A 1 90 ? -10.063 -15.045 72.698 1.00 34.88 90 THR A CA 1
ATOM 691 C C . THR A 1 90 ? -9.139 -16.245 72.434 1.00 34.88 90 THR A C 1
ATOM 693 O O . THR A 1 90 ? -9.358 -17.074 71.560 1.00 34.88 90 THR A O 1
ATOM 696 N N . ASP A 1 91 ? -8.078 -16.237 73.256 1.00 37.94 91 ASP A N 1
ATOM 697 C CA . ASP A 1 91 ? -6.819 -16.991 73.305 1.00 37.94 91 ASP A CA 1
ATOM 698 C C . ASP A 1 91 ? -6.914 -18.519 73.435 1.00 37.94 91 ASP A C 1
ATOM 700 O O . ASP A 1 91 ? -7.768 -19.029 74.153 1.00 37.94 91 ASP A O 1
ATOM 704 N N . HIS A 1 92 ? -5.923 -19.228 72.870 1.00 39.69 92 HIS A N 1
ATOM 705 C CA . HIS A 1 92 ? -5.141 -20.273 73.556 1.00 39.69 92 HIS A CA 1
ATOM 706 C C . HIS A 1 92 ? -3.893 -20.682 72.742 1.00 39.69 92 HIS A C 1
ATOM 708 O O . HIS A 1 92 ? -3.807 -20.475 71.535 1.00 39.69 92 HIS A O 1
ATOM 714 N N . GLN A 1 93 ? -2.897 -21.220 73.448 1.00 35.84 93 GLN A N 1
ATOM 715 C CA . GLN A 1 93 ? -1.475 -21.297 73.092 1.00 35.84 93 GLN A CA 1
ATOM 716 C C . GLN A 1 93 ? -1.003 -22.767 72.940 1.00 35.84 93 GLN A C 1
ATOM 718 O O . GLN A 1 93 ? -1.488 -23.622 73.679 1.00 35.84 93 GLN A O 1
ATOM 723 N N . PHE A 1 94 ? 0.022 -22.981 72.087 1.00 35.91 94 PHE A N 1
ATOM 724 C CA . PHE A 1 94 ? 0.925 -24.158 71.890 1.00 35.91 94 PHE A CA 1
ATOM 725 C C . PHE A 1 94 ? 0.535 -25.262 70.862 1.00 35.91 94 PHE A C 1
ATOM 727 O O . PHE A 1 94 ? -0.645 -25.459 70.603 1.00 35.91 94 PHE A O 1
ATOM 734 N N . PRO A 1 95 ? 1.503 -26.052 70.319 1.00 48.22 95 PRO A N 1
ATOM 735 C CA . PRO A 1 95 ? 2.577 -25.637 69.396 1.00 48.22 95 PRO A CA 1
ATOM 736 C C . PRO A 1 95 ? 2.755 -26.579 68.166 1.00 48.22 95 PRO A C 1
ATOM 738 O O . PRO A 1 95 ? 2.228 -27.681 68.141 1.00 48.22 95 PRO A O 1
ATOM 741 N N . ASN A 1 96 ? 3.588 -26.144 67.205 1.00 35.28 96 ASN A N 1
ATOM 742 C CA . ASN A 1 96 ? 4.337 -26.911 66.184 1.00 35.28 96 ASN A CA 1
ATOM 743 C C . ASN A 1 96 ? 3.620 -27.988 65.338 1.00 35.28 96 ASN A C 1
ATOM 745 O O . ASN A 1 96 ? 3.363 -29.079 65.822 1.00 35.28 96 ASN A O 1
ATOM 749 N N . GLU A 1 97 ? 3.539 -27.754 64.020 1.00 32.66 97 GLU A N 1
ATOM 750 C CA . GLU A 1 97 ? 4.259 -28.549 63.005 1.00 32.66 97 GLU A CA 1
ATOM 751 C C . GLU A 1 97 ? 4.093 -27.957 61.585 1.00 32.66 97 GLU A C 1
ATOM 753 O O . GLU A 1 97 ? 2.992 -27.653 61.148 1.00 32.66 97 GLU A O 1
ATOM 758 N N . GLY A 1 98 ? 5.226 -27.795 60.889 1.00 32.47 98 GLY A N 1
ATOM 759 C CA . GLY A 1 98 ? 5.407 -28.074 59.457 1.00 32.47 98 GLY A CA 1
ATOM 760 C C . GLY A 1 98 ? 4.643 -27.287 58.380 1.00 32.47 98 GLY A C 1
ATOM 761 O O . GLY A 1 98 ? 3.503 -27.607 58.093 1.00 32.47 98 GLY A O 1
ATOM 762 N N . SER A 1 99 ? 5.401 -26.470 57.624 1.00 34.53 99 SER A N 1
ATOM 763 C CA . SER A 1 99 ? 5.320 -26.311 56.149 1.00 34.53 99 SER A CA 1
ATOM 764 C C . SER A 1 99 ? 4.010 -25.707 55.589 1.00 34.53 99 SER A C 1
ATOM 766 O O . SER A 1 99 ? 2.931 -26.243 55.771 1.00 34.53 99 SER A O 1
ATOM 768 N N . ILE A 1 100 ? 3.969 -24.610 54.831 1.00 35.56 100 ILE A N 1
ATOM 769 C CA . ILE A 1 100 ? 4.642 -24.294 53.561 1.00 35.56 100 ILE A CA 1
ATOM 770 C C . ILE A 1 100 ? 4.531 -22.760 53.398 1.00 35.56 100 ILE A C 1
ATOM 772 O O . ILE A 1 100 ? 3.459 -22.195 53.609 1.00 35.56 100 ILE A O 1
ATOM 776 N N . ASN A 1 101 ? 5.614 -22.073 53.024 1.00 33.91 101 ASN A N 1
ATOM 777 C CA . ASN A 1 101 ? 5.600 -20.627 52.756 1.00 33.91 101 ASN A CA 1
ATOM 778 C C . ASN A 1 101 ? 4.750 -20.296 51.512 1.00 33.91 101 ASN A C 1
ATOM 780 O O . ASN A 1 101 ? 5.059 -20.821 50.439 1.00 33.91 101 ASN A O 1
ATOM 784 N N . PRO A 1 102 ? 3.772 -19.373 51.572 1.00 34.56 102 PRO A N 1
ATOM 785 C CA . PRO A 1 102 ? 3.287 -18.717 50.369 1.00 34.56 102 PRO A CA 1
ATOM 786 C C . PRO A 1 102 ? 4.326 -17.680 49.925 1.00 34.56 102 PRO A C 1
ATOM 788 O O . PRO A 1 102 ? 4.671 -16.754 50.660 1.00 34.56 102 PRO A O 1
ATOM 791 N N . VAL A 1 103 ? 4.846 -17.854 48.712 1.00 33.66 103 VAL A N 1
ATOM 792 C CA . VAL A 1 103 ? 5.678 -16.858 48.034 1.00 33.66 103 VAL A CA 1
ATOM 793 C C . VAL A 1 103 ? 4.812 -15.625 47.773 1.00 33.66 103 VAL A C 1
ATOM 795 O O . VAL A 1 103 ? 3.951 -15.622 46.898 1.00 33.66 103 VAL A O 1
ATOM 798 N N . ILE A 1 104 ? 5.029 -14.579 48.567 1.00 32.91 104 ILE A N 1
ATOM 799 C CA . ILE A 1 104 ? 4.537 -13.231 48.296 1.00 32.91 104 ILE A CA 1
ATOM 800 C C . ILE A 1 104 ? 5.446 -12.648 47.213 1.00 32.91 104 ILE A C 1
ATOM 802 O O . ILE A 1 104 ? 6.620 -12.379 47.467 1.00 32.91 104 ILE A O 1
ATOM 806 N N . TYR A 1 105 ? 4.918 -12.457 46.006 1.00 34.50 105 TYR A N 1
ATOM 807 C CA . TYR A 1 105 ? 5.590 -11.641 45.000 1.00 34.50 105 TYR A CA 1
ATOM 808 C C . TYR A 1 105 ? 5.388 -10.161 45.350 1.00 34.50 105 TYR A C 1
ATOM 810 O O . TYR A 1 105 ? 4.243 -9.737 45.529 1.00 34.50 105 TYR A O 1
ATOM 818 N N . PRO A 1 106 ? 6.455 -9.352 45.452 1.00 36.19 106 PRO A N 1
ATOM 819 C CA . PRO A 1 106 ? 6.294 -7.917 45.579 1.00 36.19 106 PRO A CA 1
ATOM 820 C C . PRO A 1 106 ? 5.736 -7.350 44.269 1.00 36.19 106 PRO A C 1
ATOM 822 O O . PRO A 1 106 ? 6.307 -7.540 43.195 1.00 36.19 106 PRO A O 1
ATOM 825 N N . VAL A 1 107 ? 4.631 -6.610 44.371 1.00 37.31 107 VAL A N 1
ATOM 826 C CA . VAL A 1 107 ? 4.247 -5.613 43.369 1.00 37.31 107 VAL A CA 1
ATOM 827 C C . VAL A 1 107 ? 5.298 -4.511 43.447 1.00 37.31 107 VAL A C 1
ATOM 829 O O . VAL A 1 107 ? 5.240 -3.649 44.321 1.00 37.31 107 VAL A O 1
ATOM 832 N N . VAL A 1 108 ? 6.297 -4.578 42.569 1.00 28.75 108 VAL A N 1
ATOM 833 C CA . VAL A 1 108 ? 7.237 -3.479 42.353 1.00 28.75 108 VAL A CA 1
ATOM 834 C C . VAL A 1 108 ? 6.735 -2.680 41.160 1.00 28.75 108 VAL A C 1
ATOM 836 O O . VAL A 1 108 ? 6.935 -3.029 40.000 1.00 28.75 108 VAL A O 1
ATOM 839 N N . SER A 1 109 ? 6.039 -1.598 41.479 1.00 40.12 109 SER A N 1
ATOM 840 C CA . SER A 1 109 ? 6.025 -0.387 40.675 1.00 40.12 109 SER A CA 1
ATOM 841 C C . SER A 1 109 ? 7.430 0.216 40.671 1.00 40.12 109 SER A C 1
ATOM 843 O O . SER A 1 109 ? 7.915 0.555 41.743 1.00 40.12 109 SER A O 1
ATOM 845 N N . GLU A 1 110 ? 8.056 0.322 39.497 1.00 30.30 110 GLU A N 1
ATOM 846 C CA . GLU A 1 110 ? 8.983 1.388 39.064 1.00 30.30 110 GLU A CA 1
ATOM 847 C C . GLU A 1 110 ? 9.777 0.894 37.846 1.00 30.30 110 GLU A C 1
ATOM 849 O O . GLU A 1 110 ? 10.815 0.250 37.969 1.00 30.30 110 GLU A O 1
ATOM 854 N N . ILE A 1 111 ? 9.316 1.230 36.638 1.00 28.25 111 ILE A N 1
ATOM 855 C CA . ILE A 1 111 ? 10.251 1.398 35.523 1.00 28.25 111 ILE A CA 1
ATOM 856 C C . ILE A 1 111 ? 10.633 2.871 35.553 1.00 28.25 111 ILE A C 1
ATOM 858 O O . ILE A 1 111 ? 9.955 3.724 34.982 1.00 28.25 111 ILE A O 1
ATOM 862 N N . ALA A 1 112 ? 11.701 3.168 36.290 1.00 27.92 112 ALA A N 1
ATOM 863 C CA . ALA A 1 112 ? 12.411 4.421 36.145 1.00 27.92 112 ALA A CA 1
ATOM 864 C C . ALA A 1 112 ? 12.847 4.546 34.678 1.00 27.92 112 ALA A C 1
ATOM 866 O O . ALA A 1 112 ? 13.541 3.682 34.138 1.00 27.92 112 ALA A O 1
ATOM 867 N N . ALA A 1 113 ? 12.409 5.619 34.025 1.00 31.22 113 ALA A N 1
ATOM 868 C CA . ALA A 1 113 ? 12.909 6.005 32.721 1.00 31.22 113 ALA A CA 1
ATOM 869 C C . ALA A 1 113 ? 14.414 6.280 32.846 1.00 31.22 113 ALA A C 1
ATOM 871 O O . ALA A 1 113 ? 14.829 7.307 33.381 1.00 31.22 113 ALA A O 1
ATOM 872 N N . VAL A 1 114 ? 15.239 5.357 32.354 1.00 26.48 114 VAL A N 1
ATOM 873 C CA . VAL A 1 114 ? 16.653 5.635 32.116 1.00 26.48 114 VAL A CA 1
ATOM 874 C C . VAL A 1 114 ? 16.706 6.571 30.914 1.00 26.48 114 VAL A C 1
ATOM 876 O O . VAL A 1 114 ? 16.539 6.153 29.768 1.00 26.48 114 VAL A O 1
ATOM 879 N N . ALA A 1 115 ? 16.881 7.862 31.188 1.00 30.69 115 ALA A N 1
ATOM 880 C CA . ALA A 1 115 ? 17.240 8.839 30.179 1.00 30.69 115 ALA A CA 1
ATOM 881 C C . ALA A 1 115 ? 18.591 8.426 29.583 1.00 30.69 115 ALA A C 1
ATOM 883 O O . ALA A 1 115 ? 19.627 8.511 30.239 1.00 30.69 115 ALA A O 1
ATOM 884 N N . VAL A 1 116 ? 18.568 7.939 28.344 1.00 32.00 116 VAL A N 1
ATOM 885 C CA . VAL A 1 116 ? 19.781 7.773 27.546 1.00 32.00 116 VAL A CA 1
ATOM 886 C C . VAL A 1 116 ? 20.268 9.183 27.198 1.00 32.00 116 VAL A C 1
ATOM 888 O O . VAL A 1 116 ? 19.501 9.934 26.587 1.00 32.00 116 VAL A O 1
ATOM 891 N N . PRO A 1 117 ? 21.493 9.582 27.582 1.00 32.25 117 PRO A N 1
ATOM 892 C CA . PRO A 1 117 ? 22.038 10.852 27.142 1.00 32.25 117 PRO A CA 1
ATOM 893 C C . PRO A 1 117 ? 22.204 10.805 25.623 1.00 32.25 117 PRO A C 1
ATOM 895 O O . PRO A 1 117 ? 22.841 9.901 25.077 1.00 32.25 117 PRO A O 1
ATOM 898 N N . LEU A 1 118 ? 21.584 11.767 24.939 1.00 39.53 118 LEU A N 1
ATOM 899 C CA . LEU A 1 118 ? 21.883 12.049 23.542 1.00 39.53 118 LEU A CA 1
ATOM 900 C C . LEU A 1 118 ? 23.371 12.417 23.447 1.00 39.53 118 LEU A C 1
ATOM 902 O O . LEU A 1 118 ? 23.840 13.192 24.281 1.00 39.53 118 LEU A O 1
ATOM 906 N N . PRO A 1 119 ? 24.126 11.883 22.475 1.00 44.69 119 PRO A N 1
ATOM 907 C CA . PRO A 1 119 ? 25.463 12.382 22.213 1.00 44.69 119 PRO A CA 1
ATOM 908 C C . PRO A 1 119 ? 25.357 13.821 21.701 1.00 44.69 119 PRO A C 1
ATOM 910 O O . PRO A 1 119 ? 24.831 14.068 20.613 1.00 44.69 119 PRO A O 1
ATOM 913 N N . ASP A 1 120 ? 25.850 14.751 22.514 1.00 37.41 120 ASP A N 1
ATOM 914 C CA . ASP A 1 120 ? 26.236 16.080 22.065 1.00 37.41 120 ASP A CA 1
ATOM 915 C C . ASP A 1 120 ? 27.388 15.949 21.049 1.00 37.41 120 ASP A C 1
ATOM 917 O O . ASP A 1 120 ? 28.242 15.066 21.148 1.00 37.41 120 ASP A O 1
ATOM 921 N N . ASP A 1 121 ? 27.379 16.847 20.066 1.00 38.84 121 ASP A N 1
ATOM 922 C CA . ASP A 1 121 ? 28.439 17.102 19.085 1.00 38.84 121 ASP A CA 1
ATOM 923 C C . ASP A 1 121 ? 28.600 16.119 17.910 1.00 38.84 121 ASP A C 1
ATOM 925 O O . ASP A 1 121 ? 29.589 15.400 17.760 1.00 38.84 121 ASP A O 1
ATOM 929 N N . ILE A 1 122 ? 27.692 16.246 16.934 1.00 33.75 122 ILE A N 1
ATOM 930 C CA . ILE A 1 122 ? 28.056 16.097 15.516 1.00 33.75 122 ILE A CA 1
ATOM 931 C C . ILE A 1 122 ? 27.820 17.438 14.815 1.00 33.75 122 ILE A C 1
ATOM 933 O O . ILE A 1 122 ? 26.691 17.833 14.525 1.00 33.75 122 ILE A O 1
ATOM 937 N N . HIS A 1 123 ? 28.918 18.139 14.534 1.00 35.41 123 HIS A N 1
ATOM 938 C CA . HIS A 1 123 ? 28.941 19.338 13.699 1.00 35.41 123 HIS A CA 1
ATOM 939 C C . HIS A 1 123 ? 28.361 19.057 12.294 1.00 35.41 123 HIS A C 1
ATOM 941 O O . HIS A 1 123 ? 28.721 18.056 11.668 1.00 35.41 123 HIS A O 1
ATOM 947 N N . PRO A 1 124 ? 27.516 19.949 11.739 1.00 35.81 124 PRO A N 1
ATOM 948 C CA . PRO A 1 124 ? 26.883 19.736 10.447 1.00 35.81 124 PRO A CA 1
ATOM 949 C C . PRO A 1 124 ? 27.824 20.155 9.313 1.00 35.81 124 PRO A C 1
ATOM 951 O O . PRO A 1 124 ? 27.968 21.339 9.019 1.00 35.81 124 PRO A O 1
ATOM 954 N N . ASN A 1 125 ? 28.416 19.183 8.620 1.00 30.33 125 ASN A N 1
ATOM 955 C CA . ASN A 1 125 ? 28.984 19.412 7.293 1.00 30.33 125 ASN A CA 1
ATOM 956 C C . ASN A 1 125 ? 28.034 18.870 6.217 1.00 30.33 125 ASN A C 1
ATOM 958 O O . ASN A 1 125 ? 27.978 17.680 5.937 1.00 30.33 125 ASN A O 1
ATOM 962 N N . GLN A 1 126 ? 27.280 19.808 5.640 1.00 33.62 126 GLN A N 1
ATOM 963 C CA . GLN A 1 126 ? 26.823 19.848 4.248 1.00 33.62 126 GLN A CA 1
ATOM 964 C C . GLN A 1 126 ? 26.309 18.532 3.635 1.00 33.62 126 GLN A C 1
ATOM 966 O O . GLN A 1 126 ? 26.869 18.008 2.674 1.00 33.62 126 GLN A O 1
ATOM 971 N N . HIS A 1 127 ? 25.137 18.080 4.083 1.00 33.03 127 HIS A N 1
ATOM 972 C CA . HIS A 1 127 ? 24.238 17.365 3.182 1.00 33.03 127 HIS A CA 1
ATOM 973 C C . HIS A 1 127 ? 23.374 18.379 2.440 1.00 33.03 127 HIS A C 1
ATOM 975 O O . HIS A 1 127 ? 22.505 19.033 3.012 1.00 33.03 127 HIS A O 1
ATOM 981 N N . TYR A 1 128 ? 23.664 18.522 1.150 1.00 34.06 128 TYR A N 1
ATOM 982 C CA . TYR A 1 128 ? 22.846 19.247 0.192 1.00 34.06 128 TYR A CA 1
ATOM 983 C C . TYR A 1 128 ? 21.433 18.648 0.187 1.00 34.06 128 TYR A C 1
ATOM 985 O O . TYR A 1 128 ? 21.192 17.588 -0.390 1.00 34.06 128 TYR A O 1
ATOM 993 N N . ILE A 1 129 ? 20.504 19.320 0.865 1.00 34.03 129 ILE A N 1
ATOM 994 C CA . ILE A 1 129 ? 19.070 19.119 0.679 1.00 34.03 129 ILE A CA 1
ATOM 995 C C . ILE A 1 129 ? 18.731 19.898 -0.596 1.00 34.03 129 ILE A C 1
ATOM 997 O O . ILE A 1 129 ? 18.836 21.128 -0.578 1.00 34.03 129 ILE A O 1
ATOM 1001 N N . PRO A 1 130 ? 18.389 19.242 -1.722 1.00 31.53 130 PRO A N 1
ATOM 1002 C CA . PRO A 1 130 ? 17.942 19.981 -2.890 1.00 31.53 130 PRO A CA 1
ATOM 1003 C C . PRO A 1 130 ? 16.701 20.798 -2.506 1.00 31.53 130 PRO A C 1
ATOM 1005 O O . PRO A 1 130 ? 15.864 20.304 -1.743 1.00 31.53 130 PRO A O 1
ATOM 1008 N N . PRO A 1 131 ? 16.556 22.034 -3.013 1.00 27.69 131 PRO A N 1
ATOM 1009 C CA . PRO A 1 131 ? 15.349 22.810 -2.791 1.00 27.69 131 PRO A CA 1
ATOM 1010 C C . PRO A 1 131 ? 14.157 21.990 -3.286 1.00 27.69 131 PRO A C 1
ATOM 1012 O O . PRO A 1 131 ? 14.069 21.643 -4.466 1.00 27.69 131 PRO A O 1
ATOM 1015 N N . VAL A 1 132 ? 13.261 21.647 -2.360 1.00 31.41 132 VAL A N 1
ATOM 1016 C CA . VAL A 1 132 ? 11.969 21.043 -2.671 1.00 31.41 132 VAL A CA 1
ATOM 1017 C C . VAL A 1 132 ? 11.275 22.022 -3.608 1.00 31.41 132 VAL A C 1
ATOM 1019 O O . VAL A 1 132 ? 10.920 23.128 -3.206 1.00 31.41 132 VAL A O 1
ATOM 1022 N N . SER A 1 133 ? 11.166 21.659 -4.889 1.00 29.52 133 SER A N 1
ATOM 1023 C CA . SER A 1 133 ? 10.436 22.472 -5.856 1.00 29.52 133 SER A CA 1
ATOM 1024 C C . SER A 1 133 ? 9.032 22.691 -5.308 1.00 29.52 133 SER A C 1
ATOM 1026 O O . SER A 1 133 ? 8.440 21.716 -4.840 1.00 29.52 133 SER A O 1
ATOM 1028 N N . ASN A 1 134 ? 8.523 23.923 -5.397 1.00 27.30 134 ASN A N 1
ATOM 1029 C CA . ASN A 1 134 ? 7.151 24.325 -5.083 1.00 27.30 134 ASN A CA 1
ATOM 1030 C C . ASN A 1 134 ? 6.128 23.484 -5.873 1.00 27.30 134 ASN A C 1
ATOM 1032 O O . ASN A 1 134 ? 5.505 23.944 -6.827 1.00 27.30 134 ASN A O 1
ATOM 1036 N N . GLN A 1 135 ? 5.953 22.228 -5.485 1.00 31.98 135 GLN A N 1
ATOM 1037 C CA . GLN A 1 135 ? 4.693 21.536 -5.630 1.00 31.98 135 GLN A CA 1
ATOM 1038 C C . GLN A 1 135 ? 3.738 22.282 -4.700 1.00 31.98 135 GLN A C 1
ATOM 1040 O O . GLN A 1 135 ? 4.154 22.635 -3.591 1.00 31.98 135 GLN A O 1
ATOM 1045 N N . PRO A 1 136 ? 2.493 22.568 -5.109 1.00 25.70 136 PRO A N 1
ATOM 1046 C CA . PRO A 1 136 ? 1.505 22.992 -4.140 1.00 25.70 136 PRO A CA 1
ATOM 1047 C C . PRO A 1 136 ? 1.501 21.898 -3.081 1.00 25.70 136 PRO A C 1
ATOM 1049 O O . PRO A 1 136 ? 1.149 20.756 -3.387 1.00 25.70 136 PRO A O 1
ATOM 1052 N N . SER A 1 137 ? 1.960 22.220 -1.865 1.00 30.78 137 SER A N 1
ATOM 1053 C CA . SER A 1 137 ? 1.606 21.435 -0.696 1.00 30.78 137 SER A CA 1
ATOM 1054 C C . SER A 1 137 ? 0.131 21.158 -0.885 1.00 30.78 137 SER A C 1
ATOM 1056 O O . SER A 1 137 ? -0.650 22.104 -1.033 1.00 30.78 137 SER A O 1
ATOM 1058 N N . ALA A 1 138 ? -0.246 19.884 -0.981 1.00 32.12 138 ALA A N 1
ATOM 1059 C CA . ALA A 1 138 ? -1.605 19.531 -0.659 1.00 32.12 138 ALA A CA 1
ATOM 1060 C C . ALA A 1 138 ? -1.761 20.075 0.758 1.00 32.12 138 ALA A C 1
ATOM 1062 O O . ALA A 1 138 ? -1.233 19.504 1.711 1.00 32.12 138 ALA A O 1
ATOM 1063 N N . MET A 1 139 ? -2.316 21.286 0.853 1.00 26.36 139 MET A N 1
ATOM 1064 C CA . MET A 1 139 ? -2.763 21.870 2.089 1.00 26.36 139 MET A CA 1
ATOM 1065 C C . MET A 1 139 ? -3.677 20.789 2.632 1.00 26.36 139 MET A C 1
ATOM 1067 O O . MET A 1 139 ? -4.799 20.617 2.159 1.00 26.36 139 MET A O 1
ATOM 1071 N N . PHE A 1 140 ? -3.183 20.030 3.606 1.00 38.94 140 PHE A N 1
ATOM 1072 C CA . PHE A 1 140 ? -4.062 19.612 4.669 1.00 38.94 140 PHE A CA 1
ATOM 1073 C C . PHE A 1 140 ? -4.703 20.928 5.111 1.00 38.94 140 PHE A C 1
ATOM 1075 O O . PHE A 1 140 ? -3.958 21.837 5.493 1.00 38.94 140 PHE A O 1
ATOM 1082 N N . PRO A 1 141 ? -6.018 21.120 4.903 1.00 29.03 141 PRO A N 1
ATOM 1083 C CA . PRO A 1 141 ? -6.658 22.349 5.330 1.00 29.03 141 PRO A CA 1
ATOM 1084 C C . PRO A 1 141 ? -6.263 22.560 6.787 1.00 29.03 141 PRO A C 1
ATOM 1086 O O . PRO A 1 141 ? -6.281 21.602 7.563 1.00 29.03 141 PRO A O 1
ATOM 1089 N N . ASN A 1 142 ? -5.804 23.778 7.076 1.00 29.80 142 ASN A N 1
ATOM 1090 C CA . ASN A 1 142 ? -5.309 24.233 8.368 1.00 29.80 142 ASN A CA 1
ATOM 1091 C C . ASN A 1 142 ? -6.090 23.529 9.495 1.00 29.80 142 ASN A C 1
ATOM 1093 O O . ASN A 1 142 ? -7.298 23.722 9.618 1.00 29.80 142 ASN A O 1
ATOM 1097 N N . GLN A 1 143 ? -5.433 22.632 10.240 1.00 41.41 143 GLN A N 1
ATOM 1098 C CA . GLN A 1 143 ? -6.079 21.735 11.211 1.00 41.41 143 GLN A CA 1
ATOM 1099 C C . GLN A 1 143 ? -6.356 22.418 12.561 1.00 41.41 143 GLN A C 1
ATOM 1101 O O . GLN A 1 143 ? -6.429 21.763 13.596 1.00 41.41 143 GLN A O 1
ATOM 1106 N N . GLU A 1 144 ? -6.546 23.734 12.572 1.00 30.06 144 GLU A N 1
ATOM 1107 C CA . GLU A 1 144 ? -7.073 24.447 13.733 1.00 30.06 144 GLU A CA 1
ATOM 1108 C C . GLU A 1 144 ? -8.594 24.241 13.761 1.00 30.06 144 GLU A C 1
ATOM 1110 O O . GLU A 1 144 ? -9.361 25.042 13.237 1.00 30.06 144 GLU A O 1
ATOM 1115 N N . GLY A 1 145 ? -9.035 23.097 14.294 1.00 34.16 145 GLY A N 1
ATOM 1116 C CA . GLY A 1 145 ? -10.456 22.832 14.554 1.00 34.16 145 GLY A CA 1
ATOM 1117 C C . GLY A 1 145 ? -11.027 21.522 14.012 1.00 34.16 145 GLY A C 1
ATOM 1118 O O . GLY A 1 145 ? -12.237 21.322 14.099 1.00 34.16 145 GLY A O 1
ATOM 1119 N N . ARG A 1 146 ? -10.215 20.597 13.477 1.00 39.62 146 ARG A N 1
ATOM 1120 C CA . ARG A 1 146 ? -10.707 19.225 13.274 1.00 39.62 146 ARG A CA 1
ATOM 1121 C C . ARG A 1 146 ? -10.743 18.511 14.620 1.00 39.62 146 ARG A C 1
ATOM 1123 O O . ARG A 1 146 ? -9.717 18.394 15.283 1.00 39.62 146 ARG A O 1
ATOM 1130 N N . ASN A 1 147 ? -11.933 18.029 14.982 1.00 38.88 147 ASN A N 1
ATOM 1131 C CA . ASN A 1 147 ? -12.110 16.983 15.982 1.00 38.88 147 ASN A CA 1
ATOM 1132 C C . ASN A 1 147 ? -11.016 15.935 15.766 1.00 38.88 147 ASN A C 1
ATOM 1134 O O . ASN A 1 147 ? -10.790 15.522 14.624 1.00 38.88 147 ASN A O 1
ATOM 1138 N N . GLN A 1 148 ? -10.327 15.554 16.843 1.00 44.59 148 GLN A N 1
ATOM 1139 C CA . GLN A 1 148 ? -9.409 14.418 16.837 1.00 44.59 148 GLN A CA 1
ATOM 1140 C C . GLN A 1 148 ? -10.049 13.271 16.036 1.00 44.59 148 GLN A C 1
ATOM 1142 O O . GLN A 1 148 ? -11.275 13.117 16.125 1.00 44.59 148 GLN A O 1
ATOM 1147 N N . PRO A 1 149 ? -9.281 12.526 15.214 1.00 44.44 149 PRO A N 1
ATOM 1148 C CA . PRO A 1 149 ? -9.830 11.404 14.456 1.00 44.44 149 PRO A CA 1
ATOM 1149 C C . PRO A 1 149 ? -10.680 10.584 15.416 1.00 44.44 149 PRO A C 1
ATOM 1151 O O . PRO A 1 149 ? -10.171 10.203 16.462 1.00 44.44 149 PRO A O 1
ATOM 1154 N N . ASN A 1 150 ? -11.978 10.448 15.126 1.00 44.50 150 ASN A N 1
ATOM 1155 C CA . ASN A 1 150 ? -12.943 9.847 16.041 1.00 44.50 150 ASN A CA 1
ATOM 1156 C C . ASN A 1 150 ? -12.432 8.440 16.379 1.00 44.50 150 ASN A C 1
ATOM 1158 O O . ASN A 1 150 ? -12.491 7.546 15.534 1.00 44.50 150 ASN A O 1
ATOM 1162 N N . ILE A 1 151 ? -11.795 8.302 17.546 1.00 47.78 151 ILE A N 1
ATOM 1163 C CA . ILE A 1 151 ? -11.004 7.126 17.902 1.00 47.78 151 ILE A CA 1
ATOM 1164 C C . ILE A 1 151 ? -12.005 5.979 18.030 1.00 47.78 151 ILE A C 1
ATOM 1166 O O . ILE A 1 151 ? -12.971 6.077 18.786 1.00 47.78 151 ILE A O 1
ATOM 1170 N N . GLY A 1 152 ? -11.837 4.967 17.177 1.00 49.38 152 GLY A N 1
ATOM 1171 C CA . GLY A 1 152 ? -12.903 4.066 16.739 1.00 49.38 152 GLY A CA 1
ATOM 1172 C C . GLY A 1 152 ? -13.777 3.505 17.860 1.00 49.38 152 GLY A C 1
ATOM 1173 O O . GLY A 1 152 ? -13.291 2.890 18.806 1.00 49.38 152 GLY A O 1
ATOM 1174 N N . SER A 1 153 ? -15.094 3.661 17.712 1.00 52.72 153 SER A N 1
ATOM 1175 C CA . SER A 1 153 ? -16.050 2.811 18.425 1.00 52.72 153 SER A CA 1
ATOM 1176 C C . SER A 1 153 ? -15.932 1.370 17.899 1.00 52.72 153 SER A C 1
ATOM 1178 O O . SER A 1 153 ? -15.581 1.189 16.728 1.00 52.72 153 SER A O 1
ATOM 1180 N N . PRO A 1 154 ? -16.225 0.337 18.715 1.00 57.72 154 PRO A N 1
ATOM 1181 C CA . PRO A 1 154 ? -16.339 -1.039 18.232 1.00 57.72 154 PRO A CA 1
ATOM 1182 C C . PRO A 1 154 ? -17.208 -1.085 16.971 1.00 57.72 154 PRO A C 1
ATOM 1184 O O . PRO A 1 154 ? -18.187 -0.338 16.906 1.00 57.72 154 PRO A O 1
ATOM 1187 N N . ILE A 1 155 ? -16.837 -1.927 15.991 1.00 63.75 155 ILE A N 1
ATOM 1188 C CA . ILE A 1 155 ? -17.515 -2.040 14.683 1.00 63.75 155 ILE A CA 1
ATOM 1189 C C . ILE A 1 155 ? -19.028 -1.915 14.887 1.00 63.75 155 ILE A C 1
ATOM 1191 O O . ILE A 1 155 ? -19.614 -2.684 15.657 1.00 63.75 155 ILE A O 1
ATOM 1195 N N . SER A 1 156 ? -19.646 -0.933 14.220 1.00 64.69 156 SER A N 1
ATOM 1196 C CA . SER A 1 156 ? -21.090 -0.718 14.291 1.00 64.69 156 SER A CA 1
ATOM 1197 C C . SER A 1 156 ? -21.804 -2.048 14.013 1.00 64.69 156 SER A C 1
ATOM 1199 O O . SER A 1 156 ? -21.367 -2.825 13.163 1.00 64.69 156 SER A O 1
ATOM 1201 N N . GLY A 1 157 ? -22.887 -2.367 14.734 1.00 62.47 157 GLY A N 1
ATOM 1202 C CA . GLY A 1 157 ? -23.515 -3.702 14.668 1.00 62.47 157 GLY A CA 1
ATOM 1203 C C . GLY A 1 157 ? -23.838 -4.191 13.243 1.00 62.47 157 GLY A C 1
ATOM 1204 O O . GLY A 1 157 ? -23.840 -5.393 12.985 1.00 62.47 157 GLY A O 1
ATOM 1205 N N . ASN A 1 158 ? -24.011 -3.263 12.297 1.00 73.44 158 ASN A N 1
ATOM 1206 C CA . ASN A 1 158 ? -24.237 -3.538 10.879 1.00 73.44 158 ASN A CA 1
ATOM 1207 C C . ASN A 1 158 ? -22.997 -4.066 10.126 1.00 73.44 158 ASN A C 1
ATOM 1209 O O . ASN A 1 158 ? -23.159 -4.826 9.170 1.00 73.44 158 ASN A O 1
ATOM 1213 N N . GLY A 1 159 ? -21.775 -3.692 10.520 1.00 77.12 159 GLY A N 1
ATOM 1214 C CA . GLY A 1 159 ? -20.537 -4.167 9.887 1.00 77.12 159 GLY A CA 1
ATOM 1215 C C . GLY A 1 159 ? -20.296 -5.661 10.125 1.00 77.12 159 GLY A C 1
ATOM 1216 O O . GLY A 1 159 ? -19.963 -6.399 9.198 1.00 77.12 159 GLY A O 1
ATOM 1217 N N . ASN A 1 160 ? -20.576 -6.135 11.343 1.00 82.94 160 ASN A N 1
ATOM 1218 C CA . ASN A 1 160 ? -20.401 -7.542 11.718 1.00 82.94 160 ASN A CA 1
ATOM 1219 C C . ASN A 1 160 ? -21.327 -8.483 10.935 1.00 82.94 160 ASN A C 1
ATOM 1221 O O . ASN A 1 160 ? -20.908 -9.571 10.543 1.00 82.94 160 ASN A O 1
ATOM 1225 N N . VAL A 1 161 ? -22.573 -8.064 10.682 1.00 85.00 161 VAL A N 1
ATOM 1226 C CA . VAL A 1 161 ? -23.538 -8.858 9.904 1.00 85.00 161 VAL A CA 1
ATOM 1227 C C . VAL A 1 161 ? -23.041 -9.043 8.471 1.00 85.00 161 VAL A C 1
ATOM 1229 O O . VAL A 1 161 ? -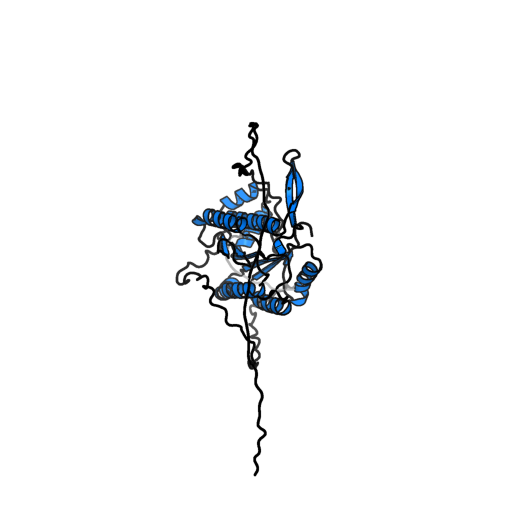22.954 -10.171 7.997 1.00 85.00 161 VAL A O 1
ATOM 1232 N N . LYS A 1 162 ? -22.599 -7.960 7.818 1.00 87.19 162 LYS A N 1
ATOM 1233 C CA . LYS A 1 162 ? -22.099 -8.015 6.435 1.00 87.19 162 LYS A CA 1
ATOM 1234 C C . LYS A 1 162 ? -20.871 -8.912 6.279 1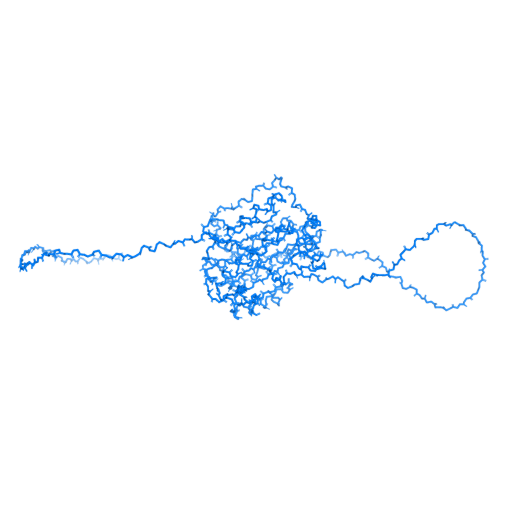.00 87.19 162 LYS A C 1
ATOM 1236 O O . LYS A 1 162 ? -20.792 -9.656 5.307 1.00 87.19 162 LYS A O 1
ATOM 1241 N N . LEU A 1 163 ? -19.923 -8.862 7.217 1.00 87.94 163 LEU A N 1
ATOM 1242 C CA . LEU A 1 163 ? -18.747 -9.739 7.175 1.00 87.94 163 LEU A CA 1
ATOM 1243 C C . LEU A 1 163 ? -19.127 -11.209 7.367 1.00 87.94 163 LEU A C 1
ATOM 1245 O O . LEU A 1 163 ? -18.592 -12.086 6.691 1.00 87.94 163 LEU A O 1
ATOM 1249 N N . LYS A 1 164 ? -20.088 -11.490 8.248 1.00 91.06 164 LYS A N 1
ATOM 1250 C CA . LYS A 1 164 ? -20.596 -12.850 8.432 1.00 91.06 164 LYS A CA 1
ATOM 1251 C C . LYS A 1 164 ? -21.267 -13.376 7.160 1.00 91.06 164 LYS A C 1
ATOM 1253 O O . LYS A 1 164 ? -21.012 -14.515 6.779 1.00 91.06 164 LYS A O 1
ATOM 1258 N N . ASP A 1 165 ? -22.041 -12.539 6.472 1.00 90.94 165 ASP A N 1
ATOM 1259 C CA . ASP A 1 165 ? -22.680 -12.878 5.190 1.00 90.94 165 ASP A CA 1
ATOM 1260 C C . ASP A 1 165 ? -21.657 -13.130 4.068 1.00 90.94 165 ASP A C 1
ATOM 1262 O O . ASP A 1 165 ? -21.918 -13.891 3.139 1.00 90.94 165 ASP A O 1
ATOM 1266 N N . GLN A 1 166 ? -20.465 -12.538 4.172 1.00 88.81 166 GLN A N 1
ATOM 1267 C CA . GLN A 1 166 ? -19.327 -12.807 3.287 1.00 88.81 166 GLN A CA 1
ATOM 1268 C C . GLN A 1 166 ? -18.536 -14.072 3.666 1.00 88.81 166 GLN A C 1
ATOM 1270 O O . GLN A 1 166 ? -17.549 -14.394 3.009 1.00 88.81 166 GLN A O 1
ATOM 1275 N N . GLY A 1 167 ? -18.949 -14.797 4.709 1.00 92.56 167 GLY A N 1
ATOM 1276 C CA . GLY A 1 167 ? -18.322 -16.048 5.137 1.00 92.56 167 GLY A CA 1
ATOM 1277 C C . GLY A 1 167 ? -17.189 -15.891 6.154 1.00 92.56 167 GLY A C 1
ATOM 1278 O O . GLY A 1 167 ? -16.502 -16.871 6.443 1.00 92.56 167 GLY A O 1
ATOM 1279 N N . TYR A 1 168 ? -16.983 -14.701 6.729 1.00 89.75 168 TYR A N 1
ATOM 1280 C CA . TYR A 1 168 ? -15.989 -14.517 7.788 1.00 89.75 168 TYR A CA 1
ATOM 1281 C C . TYR A 1 168 ? -16.457 -15.206 9.076 1.00 89.75 168 TYR A C 1
ATOM 1283 O O . TYR A 1 168 ? -17.607 -15.070 9.501 1.00 89.75 168 TYR A O 1
ATOM 1291 N N . SER A 1 169 ? -15.550 -15.935 9.730 1.00 94.38 169 SER A N 1
ATOM 1292 C CA . SER A 1 169 ? -15.835 -16.555 11.025 1.00 94.38 169 SER A CA 1
ATOM 1293 C C . SER A 1 169 ? -15.969 -15.493 12.119 1.00 94.38 169 SER A C 1
ATOM 1295 O O . SER A 1 169 ? -15.309 -14.455 12.078 1.00 94.38 169 SER A O 1
ATOM 1297 N N . SER A 1 170 ? -16.783 -15.758 13.144 1.00 91.75 170 SER A N 1
ATOM 1298 C CA . SER A 1 170 ? -16.979 -14.817 14.258 1.00 91.75 170 SER A CA 1
ATOM 1299 C C . SER A 1 170 ? -15.665 -14.422 14.940 1.00 91.75 170 SER A C 1
ATOM 1301 O O . SER A 1 170 ? -15.492 -13.260 15.296 1.00 91.75 170 SER A O 1
ATOM 1303 N N . GLY A 1 171 ? -14.727 -15.368 15.082 1.00 93.25 171 GLY A N 1
ATOM 1304 C CA . GLY A 1 171 ? -13.401 -15.097 15.641 1.00 93.25 171 GLY A CA 1
ATOM 1305 C C . GLY A 1 171 ? -12.602 -14.116 14.785 1.00 93.25 171 GLY A C 1
ATOM 1306 O O . GLY A 1 171 ? -12.036 -13.166 15.314 1.00 93.25 171 GLY A O 1
ATOM 1307 N N . LEU A 1 172 ? -12.630 -14.275 13.458 1.00 90.12 172 LEU A N 1
ATOM 1308 C CA . LEU A 1 172 ? -11.952 -13.360 12.544 1.00 90.12 172 LEU A CA 1
ATOM 1309 C C . LEU A 1 172 ? -12.584 -11.961 12.557 1.00 90.12 172 LEU A C 1
ATOM 1311 O O . LEU A 1 172 ? -11.860 -10.972 12.617 1.00 90.12 172 LEU A O 1
ATOM 1315 N N . ILE A 1 173 ? -13.919 -11.866 12.557 1.00 90.81 173 ILE A N 1
ATOM 1316 C CA . ILE A 1 173 ? -14.643 -10.586 12.680 1.00 90.81 173 ILE A CA 1
ATOM 1317 C C . ILE A 1 173 ? -14.241 -9.879 13.981 1.00 90.81 173 ILE A C 1
ATOM 1319 O O . ILE A 1 173 ? -13.924 -8.690 13.969 1.00 90.81 173 ILE A O 1
ATOM 1323 N N . TYR A 1 174 ? -14.196 -10.618 15.093 1.00 90.81 174 TYR A N 1
ATOM 1324 C CA . TYR A 1 174 ? -13.768 -10.092 16.386 1.00 90.81 174 TYR A CA 1
ATOM 1325 C C . TYR A 1 174 ? -12.321 -9.577 16.347 1.00 90.81 174 TYR A C 1
ATOM 1327 O O . TYR A 1 174 ? -12.066 -8.435 16.730 1.00 90.81 174 TYR A O 1
ATOM 1335 N N . SER A 1 175 ? -11.385 -10.365 15.810 1.00 91.88 175 SER A N 1
ATOM 1336 C CA . SER A 1 175 ? -9.984 -9.953 15.654 1.00 91.88 175 SER A CA 1
ATOM 1337 C C . SER A 1 175 ? -9.827 -8.723 14.753 1.00 91.88 175 SER A C 1
ATOM 1339 O O . SER A 1 175 ? -9.011 -7.851 15.045 1.00 91.88 175 SER A O 1
ATOM 1341 N N . ILE A 1 176 ? -10.620 -8.611 13.683 1.00 90.62 176 ILE A N 1
ATOM 1342 C CA . ILE A 1 176 ? -10.649 -7.421 12.820 1.00 90.62 176 ILE A CA 1
ATOM 1343 C C . ILE A 1 176 ? -11.138 -6.196 13.607 1.00 90.62 176 ILE A C 1
ATOM 1345 O O . ILE A 1 176 ? -10.530 -5.130 13.514 1.00 90.62 176 ILE A O 1
ATOM 1349 N N . GLY A 1 177 ? -12.183 -6.351 14.426 1.00 90.00 177 GLY A N 1
ATOM 1350 C CA . GLY A 1 177 ? -12.684 -5.287 15.298 1.00 90.00 177 GLY A CA 1
ATOM 1351 C C . GLY A 1 177 ? -11.644 -4.795 16.298 1.00 90.00 177 GLY A C 1
ATOM 1352 O O . GLY A 1 177 ? -11.423 -3.589 16.401 1.00 90.00 177 GLY A O 1
ATOM 1353 N N . LEU A 1 178 ? -10.938 -5.711 16.967 1.00 91.38 178 LEU A N 1
ATOM 1354 C CA . LEU A 1 178 ? -9.832 -5.353 17.861 1.00 91.38 178 LEU A CA 1
ATOM 1355 C C . LEU A 1 178 ? -8.710 -4.621 17.118 1.00 91.38 178 LEU A C 1
ATOM 1357 O O . LEU A 1 178 ? -8.205 -3.605 17.596 1.00 91.38 178 LEU A O 1
ATOM 1361 N N . ASN A 1 179 ? -8.359 -5.085 15.918 1.00 92.25 179 ASN A N 1
ATOM 1362 C CA . ASN A 1 179 ? -7.351 -4.433 15.089 1.00 92.25 179 ASN A CA 1
ATOM 1363 C C . ASN A 1 179 ? -7.743 -3.004 14.684 1.00 92.25 179 ASN A C 1
ATOM 1365 O O . ASN A 1 179 ? -6.856 -2.183 14.479 1.00 92.25 179 ASN A O 1
ATOM 1369 N N . ASN A 1 180 ? -9.028 -2.660 14.573 1.00 91.56 180 ASN A N 1
ATOM 1370 C CA . ASN A 1 180 ? -9.443 -1.273 14.323 1.00 91.56 180 ASN A CA 1
ATOM 1371 C C . ASN A 1 180 ? -9.247 -0.363 15.541 1.00 91.56 180 ASN A C 1
ATOM 1373 O O . ASN A 1 180 ? -8.957 0.816 15.363 1.00 91.56 180 ASN A O 1
ATOM 1377 N N . VAL A 1 181 ? -9.357 -0.906 16.756 1.00 92.62 181 VAL A N 1
ATOM 1378 C CA . VAL A 1 181 ? -9.088 -0.160 17.997 1.00 92.62 181 VAL A CA 1
ATOM 1379 C C . VAL A 1 181 ? -7.585 0.027 18.198 1.00 92.62 181 VAL A C 1
ATOM 1381 O O . VAL A 1 181 ? -7.139 1.130 18.500 1.00 92.62 181 VAL A O 1
ATOM 1384 N N . ILE A 1 182 ? -6.796 -1.033 17.991 1.00 95.94 182 ILE A N 1
ATOM 1385 C CA . ILE A 1 182 ? -5.330 -0.993 18.127 1.00 95.94 182 ILE A CA 1
ATOM 1386 C C . ILE A 1 182 ? -4.706 -0.166 16.999 1.00 95.94 182 ILE A C 1
ATOM 1388 O O . ILE A 1 182 ? -3.721 0.540 17.210 1.00 95.94 182 ILE A O 1
ATOM 1392 N N . CYS A 1 183 ? -5.272 -0.249 15.795 1.00 96.75 183 CYS A N 1
ATOM 1393 C CA . CYS A 1 183 ? -4.796 0.466 14.622 1.00 96.75 183 CYS A CA 1
ATOM 1394 C C . CYS A 1 183 ? -5.874 1.413 14.085 1.00 96.75 183 CYS A C 1
ATOM 1396 O O . CYS A 1 183 ? -6.588 1.045 13.145 1.00 96.75 183 CYS A O 1
ATOM 1398 N N . PRO A 1 184 ? -5.998 2.634 14.638 1.00 96.38 184 PRO A N 1
ATOM 1399 C CA . PRO A 1 184 ? -7.044 3.579 14.242 1.00 96.38 184 PRO A CA 1
ATOM 1400 C C . PRO A 1 184 ? -6.838 4.173 12.841 1.00 96.38 184 PRO A C 1
ATOM 1402 O O . PRO A 1 184 ? -7.769 4.736 12.273 1.00 96.38 184 PRO A O 1
ATOM 1405 N N . LEU A 1 185 ? -5.632 4.062 12.272 1.00 97.56 185 LEU A N 1
ATOM 1406 C CA . LEU A 1 185 ? -5.290 4.613 10.962 1.00 97.56 185 LEU A CA 1
ATOM 1407 C C . LEU A 1 185 ? -4.470 3.617 10.139 1.00 97.56 185 LEU A C 1
ATOM 1409 O O . LEU A 1 185 ? -3.507 3.020 10.629 1.00 97.56 185 LEU A O 1
ATOM 1413 N N . ARG A 1 186 ? -4.829 3.491 8.859 1.00 98.25 186 ARG A N 1
ATOM 1414 C CA . ARG A 1 186 ? -4.097 2.728 7.840 1.00 98.25 186 AR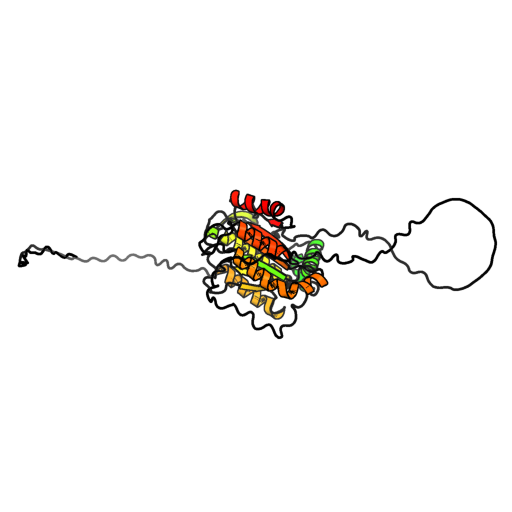G A CA 1
ATOM 1415 C C . ARG A 1 186 ? -3.652 3.665 6.720 1.00 98.25 186 ARG A C 1
ATOM 1417 O O . ARG A 1 186 ? -4.457 4.433 6.203 1.00 98.25 186 ARG A O 1
ATOM 1424 N N . ILE A 1 187 ? -2.390 3.594 6.315 1.00 98.50 187 ILE A N 1
ATOM 1425 C CA . ILE A 1 187 ? -1.832 4.369 5.203 1.00 98.50 187 ILE A CA 1
ATOM 1426 C C . ILE A 1 187 ? -1.224 3.400 4.193 1.00 98.50 187 ILE A C 1
ATOM 1428 O O . ILE A 1 187 ? -0.298 2.664 4.514 1.00 98.50 187 ILE A O 1
ATOM 1432 N N . TRP A 1 188 ? -1.723 3.431 2.966 1.00 98.56 188 TRP A N 1
ATOM 1433 C CA . TRP A 1 188 ? -1.227 2.669 1.831 1.00 98.56 188 TRP A CA 1
ATOM 1434 C C . TRP A 1 188 ? -0.414 3.569 0.912 1.00 98.56 188 TRP A C 1
ATOM 1436 O O . TRP A 1 188 ? -0.909 4.588 0.437 1.00 98.56 188 TRP A O 1
ATOM 1446 N N . VAL A 1 189 ? 0.814 3.163 0.617 1.00 98.19 189 VAL A N 1
ATOM 1447 C CA . VAL A 1 189 ? 1.605 3.665 -0.503 1.00 98.19 189 VAL A CA 1
ATOM 1448 C C . VAL A 1 189 ? 1.434 2.677 -1.644 1.00 98.19 189 VAL A C 1
ATOM 1450 O O . VAL A 1 189 ? 1.816 1.518 -1.521 1.00 98.19 189 VAL A O 1
ATOM 1453 N N . VAL A 1 190 ? 0.834 3.132 -2.736 1.00 98.06 190 VAL A N 1
ATOM 1454 C CA . VAL A 1 190 ? 0.464 2.309 -3.886 1.00 98.06 190 VAL A CA 1
ATOM 1455 C C . VAL A 1 190 ? 1.374 2.671 -5.052 1.00 98.06 190 VAL A C 1
ATOM 1457 O O . VAL A 1 190 ? 1.300 3.779 -5.595 1.00 98.06 190 VAL A O 1
ATOM 1460 N N . ASP A 1 191 ? 2.241 1.741 -5.440 1.00 97.38 191 ASP A N 1
ATOM 1461 C CA . ASP A 1 191 ? 3.097 1.908 -6.605 1.00 97.38 191 ASP A CA 1
ATOM 1462 C C . ASP A 1 191 ? 2.266 1.908 -7.893 1.00 97.38 191 ASP A C 1
ATOM 1464 O O . ASP A 1 191 ? 1.611 0.933 -8.255 1.00 97.38 191 ASP A O 1
ATOM 1468 N N . ASN A 1 192 ? 2.288 3.044 -8.584 1.00 97.25 192 ASN A N 1
ATOM 1469 C CA . ASN A 1 192 ? 1.740 3.228 -9.921 1.00 97.25 192 ASN A CA 1
ATOM 1470 C C . ASN A 1 192 ? 2.841 3.652 -10.907 1.00 97.25 192 ASN A C 1
ATOM 1472 O O . ASN A 1 192 ? 2.581 4.438 -11.813 1.00 97.25 192 ASN A O 1
ATOM 1476 N N . SER A 1 193 ? 4.073 3.184 -10.715 1.00 96.75 193 SER A N 1
ATOM 1477 C CA . SER A 1 193 ? 5.227 3.439 -11.578 1.00 96.75 193 SER A CA 1
ATOM 1478 C C . SER A 1 193 ? 5.105 2.741 -12.937 1.00 96.75 193 SER A C 1
ATOM 1480 O O . SER A 1 193 ? 4.247 1.890 -13.172 1.00 96.75 193 SER A O 1
ATOM 1482 N N . GLY A 1 194 ? 5.979 3.088 -13.887 1.00 95.75 194 GLY A N 1
ATOM 1483 C CA . GLY A 1 194 ? 5.949 2.483 -15.223 1.00 95.75 194 GLY A CA 1
ATOM 1484 C C . GLY A 1 194 ? 6.144 0.956 -15.250 1.00 95.75 194 GLY A C 1
ATOM 1485 O O . GLY A 1 194 ? 5.626 0.313 -16.166 1.00 95.75 194 GLY A O 1
ATOM 1486 N N . SER A 1 195 ? 6.852 0.372 -14.274 1.00 95.19 195 SER A N 1
ATOM 1487 C CA . SER A 1 195 ? 7.108 -1.078 -14.195 1.00 95.19 195 SER A CA 1
ATOM 1488 C C . SER A 1 195 ? 5.844 -1.897 -13.939 1.00 95.19 195 SER A C 1
ATOM 1490 O O . SER A 1 195 ? 5.731 -3.002 -14.472 1.00 95.19 195 SER A O 1
ATOM 1492 N N . MET A 1 196 ? 4.831 -1.294 -13.310 1.00 96.94 196 MET A N 1
ATOM 1493 C CA . MET A 1 196 ? 3.528 -1.915 -13.053 1.00 96.94 196 MET A CA 1
ATOM 1494 C C . MET A 1 196 ? 2.753 -2.300 -14.332 1.00 96.94 196 MET A C 1
ATOM 1496 O O . MET A 1 196 ? 1.726 -2.976 -14.267 1.00 96.94 196 MET A O 1
ATOM 1500 N N . LYS A 1 197 ? 3.214 -1.883 -15.522 1.00 96.88 197 LYS A N 1
ATOM 1501 C CA . LYS A 1 197 ? 2.637 -2.283 -16.822 1.00 96.88 197 LYS A CA 1
ATOM 1502 C C . LYS A 1 197 ? 3.058 -3.676 -17.291 1.00 96.88 197 LYS A C 1
ATOM 1504 O O . LYS A 1 197 ? 2.510 -4.150 -18.287 1.00 96.88 197 LYS A O 1
ATOM 1509 N N . LYS A 1 198 ? 4.040 -4.312 -16.643 1.00 96.25 198 LYS A N 1
ATOM 1510 C CA . LYS A 1 198 ? 4.451 -5.681 -16.983 1.00 96.25 198 LYS A CA 1
ATOM 1511 C C . LYS A 1 198 ? 3.278 -6.646 -16.824 1.00 96.25 198 LYS A C 1
ATOM 1513 O O . LYS A 1 198 ? 2.460 -6.464 -15.928 1.00 96.25 198 LYS A O 1
ATOM 1518 N N . ARG A 1 199 ? 3.188 -7.615 -17.743 1.00 95.12 199 ARG A N 1
ATOM 1519 C CA . ARG A 1 199 ? 2.093 -8.593 -17.877 1.00 95.12 199 ARG A CA 1
ATOM 1520 C C . ARG A 1 199 ? 2.423 -9.936 -17.219 1.00 95.12 199 ARG A C 1
ATOM 1522 O O . ARG A 1 199 ? 2.273 -10.978 -17.839 1.00 95.12 199 ARG A O 1
ATOM 1529 N N . ASP A 1 200 ? 2.947 -9.869 -16.012 1.00 92.75 200 ASP A N 1
ATOM 1530 C CA . ASP A 1 200 ? 3.319 -11.000 -15.161 1.00 92.75 200 ASP A CA 1
ATOM 1531 C C . ASP A 1 200 ? 2.540 -10.978 -13.834 1.00 92.75 200 ASP A C 1
ATOM 1533 O O . ASP A 1 200 ? 2.913 -11.660 -12.896 1.00 92.75 200 ASP A O 1
ATOM 1537 N N . GLY A 1 201 ? 1.473 -10.174 -13.743 1.00 92.88 201 GLY A N 1
ATOM 1538 C CA . GLY A 1 201 ? 0.556 -10.198 -12.603 1.00 92.88 201 GLY A CA 1
ATOM 1539 C C . GLY A 1 201 ? -0.549 -11.229 -12.803 1.00 92.88 201 GLY A C 1
ATOM 1540 O O . GLY A 1 201 ? -0.823 -11.665 -13.928 1.00 92.88 201 GLY A O 1
ATOM 1541 N N . HIS A 1 202 ? -1.259 -11.558 -11.731 1.00 92.00 202 HIS A N 1
ATOM 1542 C CA . HIS A 1 202 ? -2.231 -12.644 -11.741 1.00 92.00 202 HIS A CA 1
ATOM 1543 C C . HIS A 1 202 ? -3.536 -12.262 -11.032 1.00 92.00 202 HIS A C 1
ATOM 1545 O O . HIS A 1 202 ? -3.545 -11.648 -9.970 1.00 92.00 202 HIS A O 1
ATOM 1551 N N . ARG A 1 203 ? -4.676 -12.647 -11.616 1.00 91.50 203 ARG A N 1
ATOM 1552 C CA . ARG A 1 203 ? -6.012 -12.436 -11.035 1.00 91.50 203 ARG A CA 1
ATOM 1553 C C . ARG A 1 203 ? -6.787 -13.740 -10.974 1.00 91.50 203 ARG A C 1
ATOM 1555 O O . ARG A 1 203 ? -6.785 -14.512 -11.931 1.00 91.50 203 ARG A O 1
ATOM 1562 N N . ILE A 1 204 ? -7.507 -13.955 -9.879 1.00 89.81 204 ILE A N 1
ATOM 1563 C CA . ILE A 1 204 ? -8.459 -15.061 -9.774 1.00 89.81 204 ILE A CA 1
ATOM 1564 C C . ILE A 1 204 ? -9.759 -14.626 -10.448 1.00 89.81 204 ILE A C 1
ATOM 1566 O O . ILE A 1 204 ? -10.342 -13.601 -10.098 1.00 89.81 204 ILE A O 1
ATOM 1570 N N . SER A 1 205 ? -10.220 -15.407 -11.418 1.00 90.50 205 SER A N 1
ATOM 1571 C CA . SER A 1 205 ? -11.512 -15.222 -12.072 1.00 90.50 205 SER A CA 1
ATOM 1572 C C . SER A 1 205 ? -12.350 -16.486 -11.936 1.00 90.50 205 SER A C 1
ATOM 1574 O O . SER A 1 205 ? -11.823 -17.580 -11.758 1.00 90.50 205 SER A O 1
ATOM 1576 N N . GLU A 1 206 ? -13.669 -16.355 -12.012 1.00 92.06 206 GLU A N 1
ATOM 1577 C CA . GLU A 1 206 ? -14.580 -17.491 -11.943 1.00 92.06 206 GLU A CA 1
ATOM 1578 C C . GLU A 1 206 ? -15.068 -17.853 -13.346 1.00 92.06 206 GLU A C 1
ATOM 1580 O O . GLU A 1 206 ? -15.577 -17.016 -14.101 1.00 92.06 206 GLU A O 1
ATOM 1585 N N . ASN A 1 207 ? -14.948 -19.126 -13.716 1.00 92.44 207 ASN A N 1
ATOM 1586 C CA . ASN A 1 207 ? -15.517 -19.599 -14.967 1.00 92.44 207 ASN A CA 1
ATOM 1587 C C . ASN A 1 207 ? -17.049 -19.577 -14.869 1.00 92.44 207 ASN A C 1
ATOM 1589 O O . ASN A 1 207 ? -17.647 -20.334 -14.106 1.00 92.44 207 ASN A O 1
ATOM 1593 N N . LYS A 1 208 ? -17.705 -18.756 -15.697 1.00 92.31 208 LYS A N 1
ATOM 1594 C CA . LYS A 1 208 ? -19.169 -18.577 -15.669 1.00 92.31 208 LYS A CA 1
ATOM 1595 C C . LYS A 1 208 ? -19.960 -19.885 -15.792 1.00 92.31 208 LYS A C 1
ATOM 1597 O O . LYS A 1 208 ? -21.063 -19.965 -15.257 1.00 92.31 208 LYS A O 1
ATOM 1602 N N . ARG A 1 209 ? -19.420 -20.887 -16.498 1.00 93.06 209 ARG A N 1
ATOM 1603 C CA . ARG A 1 209 ? -20.082 -22.175 -16.742 1.00 93.06 209 ARG A CA 1
ATOM 1604 C C . ARG A 1 209 ? -19.821 -23.182 -15.629 1.00 93.06 209 ARG A C 1
ATOM 1606 O O . ARG A 1 209 ? -20.757 -23.843 -15.197 1.00 93.06 209 ARG A O 1
ATOM 1613 N N . THR A 1 210 ? -18.565 -23.345 -15.221 1.00 93.25 210 THR A N 1
ATOM 1614 C CA . THR A 1 210 ? -18.184 -24.399 -14.264 1.00 93.25 210 THR A CA 1
ATOM 1615 C C . THR A 1 210 ? -18.193 -23.929 -12.819 1.00 93.25 210 THR A C 1
ATOM 1617 O O . THR A 1 210 ? -18.112 -24.770 -11.930 1.00 93.25 210 THR A O 1
ATOM 1620 N N . LYS A 1 211 ? -18.271 -22.611 -12.582 1.00 92.94 211 LYS A N 1
ATOM 1621 C CA . LYS A 1 211 ? -18.129 -21.982 -11.259 1.00 92.94 211 LYS A CA 1
ATOM 1622 C C . LYS A 1 211 ? -16.790 -22.286 -10.579 1.00 92.94 211 LYS A C 1
ATOM 1624 O O . LYS A 1 211 ? -16.618 -22.071 -9.387 1.00 92.94 211 LYS A O 1
ATOM 1629 N N . GLN A 1 212 ? -15.823 -22.799 -11.343 1.00 92.56 212 GLN A N 1
ATOM 1630 C CA . GLN A 1 212 ? -14.486 -23.071 -10.840 1.00 92.56 212 GLN A CA 1
ATOM 1631 C C . GLN A 1 212 ? -13.619 -21.814 -10.963 1.00 92.56 212 GLN A C 1
ATOM 1633 O O . GLN A 1 212 ? -13.651 -21.164 -12.020 1.00 92.56 212 GLN A O 1
ATOM 1638 N N . PRO A 1 213 ? -12.840 -21.477 -9.921 1.00 91.19 213 PRO A N 1
ATOM 1639 C CA . PRO A 1 213 ? -11.854 -20.415 -10.008 1.00 91.19 213 PRO A CA 1
ATOM 1640 C C . PRO A 1 213 ? -10.725 -20.830 -10.958 1.00 91.19 213 PRO A C 1
ATOM 1642 O O . PRO A 1 213 ? -10.310 -21.988 -10.986 1.00 91.19 213 PRO A O 1
ATOM 1645 N N . PHE A 1 214 ? -10.224 -19.880 -11.739 1.00 91.38 214 PHE A N 1
ATOM 1646 C CA . PHE A 1 214 ? -9.049 -20.041 -12.586 1.00 91.38 214 PHE A CA 1
ATOM 1647 C C . PHE A 1 214 ? -8.188 -18.778 -12.546 1.00 91.38 214 PHE A C 1
ATOM 1649 O O . PHE A 1 214 ? -8.664 -17.692 -12.209 1.00 91.38 214 PHE A O 1
ATOM 1656 N N . LEU A 1 215 ? -6.912 -18.935 -12.891 1.00 91.56 215 LEU A N 1
ATOM 1657 C CA . LEU A 1 215 ? -5.944 -17.848 -12.909 1.00 91.56 215 LEU A CA 1
ATOM 1658 C C . LEU A 1 215 ? -5.933 -17.151 -14.272 1.00 91.56 215 LEU A C 1
ATOM 1660 O O . LEU A 1 215 ? -5.884 -17.811 -15.310 1.00 91.56 215 LEU A O 1
ATOM 1664 N N . LEU A 1 216 ? -5.960 -15.822 -14.264 1.00 93.31 216 LEU A N 1
ATOM 1665 C CA . LEU A 1 216 ? -5.860 -14.978 -15.447 1.00 93.31 216 LEU A CA 1
ATOM 1666 C C . LEU A 1 216 ? -4.593 -14.123 -15.361 1.00 93.31 216 LEU A C 1
ATOM 1668 O O . LEU A 1 216 ? -4.447 -13.324 -14.435 1.00 93.31 216 LEU A O 1
ATOM 1672 N N . GLU A 1 217 ? -3.712 -14.252 -16.352 1.00 93.94 217 GLU A N 1
ATOM 1673 C CA . GLU A 1 217 ? -2.565 -13.355 -16.516 1.00 93.94 217 GLU A CA 1
ATOM 1674 C C . GLU A 1 217 ? -3.040 -11.925 -16.805 1.00 93.94 217 GLU A C 1
ATOM 1676 O O . GLU A 1 217 ? -3.883 -11.671 -17.675 1.00 93.94 217 GLU A O 1
ATOM 1681 N N . CYS A 1 218 ? -2.473 -10.962 -16.093 1.00 95.31 218 CYS A N 1
ATOM 1682 C CA . CYS A 1 218 ? -2.804 -9.552 -16.212 1.00 95.31 218 CYS A CA 1
ATOM 1683 C C . CYS A 1 218 ? -1.563 -8.686 -15.967 1.00 95.31 218 CYS A C 1
ATOM 1685 O O . CYS A 1 218 ? -0.440 -9.180 -15.888 1.00 95.31 218 CYS A O 1
ATOM 1687 N N . THR A 1 219 ? -1.733 -7.364 -15.921 1.00 96.50 219 THR A N 1
ATOM 1688 C CA . THR A 1 219 ? -0.631 -6.499 -15.497 1.00 96.50 219 THR A CA 1
ATOM 1689 C C . THR A 1 219 ? -0.512 -6.476 -13.979 1.00 96.50 219 THR A C 1
ATOM 1691 O O . THR A 1 219 ? -1.523 -6.566 -13.286 1.00 96.50 219 THR A O 1
ATOM 1694 N N . ARG A 1 220 ? 0.694 -6.240 -13.454 1.00 96.06 220 ARG A N 1
ATOM 1695 C CA . ARG A 1 220 ? 0.900 -5.978 -12.014 1.00 96.06 220 ARG A CA 1
ATOM 1696 C C . ARG A 1 220 ? -0.015 -4.862 -11.504 1.00 96.06 220 ARG A C 1
ATOM 1698 O O . ARG A 1 220 ? -0.567 -4.940 -10.414 1.00 96.06 220 ARG A O 1
ATOM 1705 N N . TRP A 1 221 ? -0.226 -3.821 -12.319 1.00 96.88 221 TRP A N 1
ATOM 1706 C CA . TRP A 1 221 ? -1.179 -2.756 -12.003 1.00 96.88 221 TRP A CA 1
ATOM 1707 C C . TRP A 1 221 ? -2.608 -3.261 -11.886 1.00 96.88 221 TRP A C 1
ATOM 1709 O O . TRP A 1 221 ? -3.309 -2.868 -10.965 1.00 96.88 221 TRP A O 1
ATOM 1719 N N . ALA A 1 222 ? -3.044 -4.123 -12.802 1.00 96.12 222 ALA A N 1
ATOM 1720 C CA . ALA A 1 222 ? -4.376 -4.685 -12.734 1.00 96.12 222 ALA A CA 1
ATOM 1721 C C . ALA A 1 222 ? -4.535 -5.453 -11.409 1.00 96.12 222 ALA A C 1
ATOM 1723 O O . ALA A 1 222 ? -5.479 -5.206 -10.668 1.00 96.12 222 ALA A O 1
ATOM 1724 N N . GLU A 1 223 ? -3.609 -6.331 -11.053 1.00 94.94 223 GLU A N 1
ATOM 1725 C CA . GLU A 1 223 ? -3.641 -7.002 -9.747 1.00 94.94 223 GLU A CA 1
ATOM 1726 C C . GLU A 1 223 ? -3.673 -6.016 -8.554 1.00 94.94 223 GLU A C 1
ATOM 1728 O O . GLU A 1 223 ? -4.462 -6.176 -7.616 1.00 94.94 223 GLU A O 1
ATOM 1733 N N . MET A 1 224 ? -2.884 -4.938 -8.617 1.00 96.31 224 MET A N 1
ATOM 1734 C CA . MET A 1 224 ? -2.892 -3.873 -7.608 1.00 96.31 224 MET A CA 1
ATOM 1735 C C . MET A 1 224 ? -4.247 -3.155 -7.509 1.00 96.31 224 MET A C 1
ATOM 1737 O O . MET A 1 224 ? -4.690 -2.846 -6.404 1.00 96.31 224 MET A O 1
ATOM 1741 N N . GLN A 1 225 ? -4.924 -2.896 -8.633 1.00 96.75 225 GLN A N 1
ATOM 1742 C CA . GLN A 1 225 ? -6.254 -2.275 -8.645 1.00 96.75 225 GLN A CA 1
ATOM 1743 C C . GLN A 1 225 ? -7.267 -3.128 -7.876 1.00 96.75 225 GLN A C 1
ATOM 1745 O O . GLN A 1 225 ? -7.971 -2.592 -7.023 1.00 96.75 225 GLN A O 1
ATOM 1750 N N . ASP A 1 226 ? -7.283 -4.444 -8.111 1.00 95.06 226 ASP A N 1
ATOM 1751 C CA . ASP A 1 226 ? -8.176 -5.368 -7.398 1.00 95.06 226 ASP A CA 1
ATOM 1752 C C . ASP A 1 226 ? -7.841 -5.412 -5.897 1.00 95.06 226 ASP A C 1
ATOM 1754 O O . ASP A 1 226 ? -8.737 -5.398 -5.051 1.00 95.06 226 ASP A O 1
ATOM 1758 N N . THR A 1 227 ? -6.548 -5.388 -5.557 1.00 95.50 227 THR A N 1
ATOM 1759 C CA . THR A 1 227 ? -6.073 -5.334 -4.164 1.00 95.50 227 THR A CA 1
ATOM 1760 C C . THR A 1 227 ? -6.566 -4.069 -3.452 1.00 95.50 227 THR A C 1
ATOM 1762 O O . THR A 1 227 ? -7.138 -4.141 -2.362 1.00 95.50 227 THR A O 1
ATOM 1765 N N . VAL A 1 228 ? -6.364 -2.897 -4.060 1.00 97.19 228 VAL A N 1
ATOM 1766 C CA . VAL A 1 228 ? -6.788 -1.610 -3.491 1.00 97.19 228 VAL A CA 1
ATOM 1767 C C . VAL A 1 228 ? -8.310 -1.523 -3.410 1.00 97.19 228 VAL A C 1
ATOM 1769 O O . VAL A 1 228 ? -8.827 -1.063 -2.395 1.00 97.19 228 VAL A O 1
ATOM 1772 N N . GLU A 1 229 ? -9.036 -1.998 -4.425 1.00 97.44 229 GLU A N 1
ATOM 1773 C CA . GLU A 1 229 ? -10.499 -2.078 -4.394 1.00 97.44 229 GLU A CA 1
ATOM 1774 C C . GLU A 1 229 ? -10.988 -2.926 -3.215 1.00 97.44 229 GLU A C 1
ATOM 1776 O O . GLU A 1 229 ? -11.846 -2.472 -2.452 1.00 97.44 229 GLU A O 1
ATOM 1781 N N . TYR A 1 230 ? -10.421 -4.120 -3.025 1.00 95.25 230 TYR A N 1
ATOM 1782 C CA . TYR A 1 230 ? -10.762 -4.981 -1.895 1.00 95.25 230 TYR A CA 1
ATOM 1783 C C . TYR A 1 230 ? -10.541 -4.258 -0.559 1.00 95.25 230 TYR A C 1
ATOM 1785 O O . TYR A 1 230 ? -11.453 -4.191 0.269 1.00 95.25 230 TYR A O 1
ATOM 1793 N N . HIS A 1 231 ? -9.366 -3.652 -0.361 1.00 96.56 231 HIS A N 1
ATOM 1794 C CA . HIS A 1 231 ? -9.057 -2.952 0.886 1.00 96.56 231 HIS A CA 1
ATOM 1795 C C . HIS A 1 231 ? -9.896 -1.686 1.094 1.00 96.56 231 HIS A C 1
ATOM 1797 O O . HIS A 1 231 ? -10.263 -1.397 2.231 1.00 96.56 231 HIS A O 1
ATOM 1803 N N . ALA A 1 232 ? -10.255 -0.956 0.035 1.00 98.06 232 ALA A N 1
ATOM 1804 C CA . ALA A 1 232 ? -11.139 0.204 0.126 1.00 98.06 232 ALA A CA 1
ATOM 1805 C C . ALA A 1 232 ? -12.565 -0.204 0.526 1.00 98.06 232 ALA A C 1
ATOM 1807 O O . ALA A 1 232 ? -13.163 0.415 1.407 1.00 98.06 232 ALA A O 1
ATOM 1808 N N . ARG A 1 233 ? -13.096 -1.283 -0.065 1.00 96.06 233 ARG A N 1
ATOM 1809 C CA . ARG A 1 233 ? -14.406 -1.841 0.312 1.00 96.06 233 ARG A CA 1
ATOM 1810 C C . ARG A 1 233 ? -14.403 -2.347 1.749 1.00 96.06 233 ARG A C 1
ATOM 1812 O O . ARG A 1 233 ? -15.333 -2.046 2.491 1.00 96.06 233 ARG A O 1
ATOM 1819 N N . MET A 1 234 ? -13.350 -3.057 2.150 1.00 93.75 234 MET A N 1
ATOM 1820 C CA . MET A 1 234 ? -13.186 -3.543 3.519 1.00 93.75 234 MET A CA 1
ATOM 1821 C C . MET A 1 234 ? -13.113 -2.379 4.517 1.00 93.75 234 MET A C 1
ATOM 1823 O O . MET A 1 234 ? -13.830 -2.374 5.513 1.00 93.75 234 MET A O 1
ATOM 1827 N N . ALA A 1 235 ? -12.318 -1.347 4.218 1.00 95.62 235 ALA A N 1
ATOM 1828 C CA . ALA A 1 235 ? -12.240 -0.133 5.028 1.00 95.62 235 ALA A CA 1
ATOM 1829 C C . ALA A 1 235 ? -13.605 0.554 5.170 1.00 95.62 235 ALA A C 1
ATOM 1831 O O . ALA A 1 235 ? -13.965 0.965 6.268 1.00 95.62 235 ALA A O 1
ATOM 1832 N N . ALA A 1 236 ? -14.389 0.625 4.090 1.00 95.31 236 ALA A N 1
ATOM 1833 C CA . ALA A 1 236 ? -15.725 1.212 4.109 1.00 95.31 236 ALA A CA 1
ATOM 1834 C C . ALA A 1 236 ? -16.703 0.396 4.968 1.00 95.31 236 ALA A C 1
ATOM 1836 O O . ALA A 1 236 ? -17.451 0.959 5.760 1.00 95.31 236 ALA A O 1
ATOM 1837 N N . GLN A 1 237 ? -16.682 -0.934 4.848 1.00 92.50 237 GLN A N 1
ATOM 1838 C CA . GLN A 1 237 ? -17.538 -1.825 5.640 1.00 92.50 237 GLN A CA 1
ATOM 1839 C C . GLN A 1 237 ? -17.223 -1.788 7.133 1.00 92.50 237 GLN A C 1
ATOM 1841 O O . GLN A 1 237 ? -18.127 -1.904 7.957 1.00 92.50 237 GLN A O 1
ATOM 1846 N N . LEU A 1 238 ? -15.944 -1.637 7.457 1.00 91.62 238 LEU A N 1
ATOM 1847 C CA . LEU A 1 238 ? -15.437 -1.563 8.818 1.00 91.62 238 LEU A CA 1
ATOM 1848 C C . LEU A 1 238 ? -15.450 -0.149 9.401 1.00 91.62 238 LEU A C 1
ATOM 1850 O O . LEU A 1 238 ? -15.055 0.017 10.553 1.00 91.62 238 LEU A O 1
ATOM 1854 N N . GLU A 1 239 ? -15.821 0.852 8.596 1.00 93.50 239 GLU A N 1
ATOM 1855 C CA . GLU A 1 239 ? -15.678 2.277 8.913 1.00 93.50 239 GLU A CA 1
ATOM 1856 C C . GLU A 1 239 ? -14.257 2.620 9.413 1.00 93.50 239 GLU A C 1
ATOM 1858 O O . GLU A 1 239 ? -14.061 3.463 10.282 1.00 93.50 239 GLU A O 1
ATOM 1863 N N . SER A 1 240 ? -13.247 1.935 8.867 1.00 94.62 240 SER A N 1
ATOM 1864 C CA . SER A 1 240 ? -11.851 2.026 9.292 1.00 94.62 240 SER A CA 1
ATOM 1865 C C . SER A 1 240 ? -11.113 3.112 8.500 1.00 94.62 240 SER A C 1
ATOM 1867 O O . SER A 1 240 ? -10.876 2.902 7.300 1.00 94.62 240 SER A O 1
ATOM 1869 N N . PRO A 1 241 ? -10.633 4.196 9.144 1.00 97.12 241 PRO A N 1
ATOM 1870 C CA . PRO A 1 241 ? -9.871 5.249 8.480 1.00 97.12 241 PRO A CA 1
ATOM 1871 C C . PRO A 1 241 ? -8.672 4.700 7.700 1.00 97.12 241 PRO A C 1
ATOM 1873 O O . PRO A 1 241 ? -7.732 4.133 8.267 1.00 97.12 241 PRO A O 1
ATOM 1876 N N . THR A 1 242 ? -8.721 4.842 6.377 1.00 98.31 242 THR A N 1
ATOM 1877 C CA . THR A 1 242 ? -7.709 4.298 5.465 1.00 98.31 242 THR A CA 1
ATOM 1878 C C . THR A 1 242 ? -7.377 5.309 4.382 1.00 98.31 242 THR A C 1
ATOM 1880 O O . THR A 1 242 ? -8.257 5.756 3.653 1.00 98.31 242 THR A O 1
ATOM 1883 N N . VAL A 1 243 ? -6.100 5.650 4.252 1.00 98.38 243 VAL A N 1
ATOM 1884 C CA . VAL A 1 243 ? -5.581 6.594 3.260 1.00 98.38 243 VAL A CA 1
ATOM 1885 C C . VAL A 1 243 ? -4.794 5.829 2.210 1.00 98.38 243 VAL A C 1
ATOM 1887 O O . VAL A 1 243 ? -3.888 5.081 2.555 1.00 98.38 243 VAL A O 1
ATOM 1890 N N . PHE A 1 244 ? -5.080 6.058 0.935 1.00 98.31 244 PHE A N 1
ATOM 1891 C CA . PHE A 1 244 ? -4.319 5.524 -0.190 1.00 98.31 244 PHE A CA 1
ATOM 1892 C C . PHE A 1 244 ? -3.567 6.660 -0.878 1.00 98.31 244 PHE A C 1
ATOM 1894 O O . PHE A 1 244 ? -4.160 7.661 -1.277 1.00 98.31 244 PHE A O 1
ATOM 1901 N N . ARG A 1 245 ? -2.250 6.505 -1.016 1.00 97.56 245 ARG A N 1
ATOM 1902 C CA . ARG A 1 245 ? -1.334 7.451 -1.657 1.00 97.56 245 ARG A CA 1
ATOM 1903 C C . ARG A 1 245 ? -0.667 6.779 -2.842 1.00 97.56 245 ARG A C 1
ATOM 1905 O O . ARG A 1 245 ? 0.079 5.821 -2.674 1.00 97.56 245 ARG A O 1
ATOM 1912 N N . LEU A 1 246 ? -0.910 7.294 -4.036 1.00 97.44 246 LEU A N 1
ATOM 1913 C CA . LEU A 1 246 ? -0.222 6.864 -5.245 1.00 97.44 246 LEU A CA 1
ATOM 1914 C C . LEU A 1 246 ? 1.216 7.402 -5.244 1.00 97.44 246 LEU A C 1
ATOM 1916 O O . LEU A 1 246 ? 1.447 8.574 -4.926 1.00 97.44 246 LEU A O 1
ATOM 1920 N N . LEU A 1 247 ? 2.189 6.580 -5.645 1.00 95.00 247 LEU A N 1
ATOM 1921 C CA . LEU A 1 247 ? 3.590 7.017 -5.715 1.00 95.00 247 LEU A CA 1
ATOM 1922 C C . LEU A 1 247 ? 3.793 8.192 -6.672 1.00 95.00 247 LEU A C 1
ATOM 1924 O O . LEU A 1 247 ? 4.496 9.153 -6.352 1.00 95.00 247 LEU A O 1
ATOM 1928 N N . ASN A 1 248 ? 3.138 8.128 -7.823 1.00 94.88 248 ASN A N 1
ATOM 1929 C CA . ASN A 1 248 ? 3.159 9.128 -8.874 1.00 94.88 248 ASN A CA 1
ATOM 1930 C C . ASN A 1 248 ? 1.773 9.758 -8.999 1.00 94.88 248 ASN A C 1
ATOM 1932 O O . ASN A 1 248 ? 0.744 9.114 -8.780 1.00 94.88 248 ASN A O 1
ATOM 1936 N N . LYS A 1 249 ? 1.737 11.030 -9.391 1.00 92.44 249 LYS A N 1
ATOM 1937 C CA . LYS A 1 249 ? 0.487 11.754 -9.619 1.00 92.44 249 LYS A CA 1
ATOM 1938 C C . LYS A 1 249 ? -0.354 11.033 -10.682 1.00 92.44 249 LYS A C 1
ATOM 1940 O O . LYS A 1 249 ? 0.146 10.735 -11.770 1.00 92.44 249 LYS A O 1
ATOM 1945 N N . ALA A 1 250 ? -1.624 10.757 -10.379 1.00 88.06 250 ALA A N 1
ATOM 1946 C CA . ALA A 1 250 ? -2.529 10.171 -11.361 1.00 88.06 250 ALA A CA 1
ATOM 1947 C C . ALA A 1 250 ? -2.778 11.137 -12.526 1.00 88.06 250 ALA A C 1
ATOM 1949 O O . ALA A 1 250 ? -2.656 12.357 -12.390 1.00 88.06 250 ALA A O 1
ATOM 1950 N N . SER A 1 251 ? -3.219 10.593 -13.658 1.00 82.19 251 SER A N 1
ATOM 1951 C CA . SER A 1 251 ? -3.723 11.371 -14.800 1.00 82.19 251 SER A CA 1
ATOM 1952 C C . SER A 1 251 ? -4.892 12.288 -14.418 1.00 82.19 251 SER A C 1
ATOM 1954 O O . SER A 1 251 ? -5.042 13.360 -14.995 1.00 82.19 251 SER A O 1
ATOM 1956 N N . THR A 1 252 ? -5.681 11.904 -13.411 1.00 81.44 252 THR A N 1
ATOM 1957 C CA . THR A 1 252 ? -6.773 12.710 -12.836 1.00 81.44 252 THR A CA 1
ATOM 1958 C C . THR A 1 252 ? -6.276 13.893 -11.999 1.00 81.44 252 THR A C 1
ATOM 1960 O O . THR A 1 252 ? -7.058 14.755 -11.612 1.00 81.44 252 THR A O 1
ATOM 1963 N N . GLY A 1 253 ? -4.977 13.945 -11.694 1.00 84.62 253 GLY A N 1
ATOM 1964 C CA . GLY A 1 253 ? -4.350 14.967 -10.864 1.00 84.62 253 GLY A CA 1
ATOM 1965 C C . GLY A 1 253 ? -4.402 14.693 -9.359 1.00 84.62 253 GLY A C 1
ATOM 1966 O O . GLY A 1 253 ? -3.646 15.327 -8.622 1.00 84.62 253 GLY A O 1
ATOM 1967 N N . GLN A 1 254 ? -5.220 13.741 -8.904 1.00 88.12 254 GLN A N 1
ATOM 1968 C CA . GLN A 1 254 ? -5.262 13.306 -7.508 1.00 88.12 254 GLN A CA 1
ATOM 1969 C C . GLN A 1 254 ? -4.148 12.289 -7.228 1.00 88.12 254 GLN A C 1
ATOM 1971 O O . GLN A 1 254 ? -3.927 11.359 -7.999 1.00 88.12 254 GLN A O 1
ATOM 1976 N N . GLN A 1 255 ? -3.423 12.474 -6.126 1.00 92.44 255 GLN A N 1
ATOM 1977 C CA . GLN A 1 255 ? -2.384 11.538 -5.673 1.00 92.44 255 GLN A CA 1
ATOM 1978 C C . GLN A 1 255 ? -2.784 10.803 -4.388 1.00 92.44 255 GLN A C 1
ATOM 1980 O O . GLN A 1 255 ? -2.177 9.797 -4.041 1.00 92.44 255 GLN A O 1
ATOM 1985 N N . GLN A 1 256 ? -3.816 11.280 -3.692 1.00 95.75 256 GLN A N 1
ATOM 1986 C CA . GLN A 1 256 ? -4.309 10.691 -2.456 1.00 95.75 256 GLN A CA 1
ATOM 1987 C C . GLN A 1 256 ? -5.836 10.653 -2.461 1.00 95.75 256 GLN A C 1
ATOM 1989 O O . GLN A 1 256 ? -6.476 11.602 -2.914 1.00 95.75 256 GLN A O 1
ATOM 1994 N N . PHE A 1 257 ? -6.390 9.580 -1.911 1.00 96.75 257 PHE A N 1
ATOM 1995 C CA . PHE A 1 257 ? -7.805 9.417 -1.584 1.00 96.75 257 PHE A CA 1
ATOM 1996 C C . PHE A 1 257 ? -7.926 8.623 -0.279 1.00 96.75 257 PHE A C 1
ATOM 1998 O O . PHE A 1 257 ? -6.960 7.991 0.156 1.00 96.75 257 PHE A O 1
ATOM 2005 N N . SER A 1 258 ? -9.078 8.671 0.382 1.00 97.50 258 SER A N 1
ATOM 2006 C CA . SER A 1 258 ? -9.255 8.007 1.672 1.00 97.50 258 SER A CA 1
ATOM 2007 C C . SER A 1 258 ? -10.683 7.558 1.920 1.00 97.50 258 SER A C 1
ATOM 2009 O O . SER A 1 258 ? -11.612 8.011 1.258 1.00 97.50 258 SER A O 1
ATOM 2011 N N . ILE A 1 259 ? -10.818 6.637 2.871 1.00 98.06 259 ILE A N 1
ATOM 2012 C CA . ILE A 1 259 ? -12.069 6.090 3.377 1.00 98.06 259 ILE A CA 1
ATOM 2013 C C . ILE A 1 259 ? -12.174 6.428 4.859 1.00 98.06 259 ILE A C 1
ATOM 2015 O O . ILE A 1 259 ? -11.257 6.116 5.617 1.00 98.06 259 ILE A O 1
ATOM 2019 N N . GLY A 1 260 ? -13.275 7.051 5.276 1.00 95.31 260 GLY A N 1
ATOM 2020 C CA . GLY A 1 260 ? -13.636 7.228 6.686 1.00 95.31 260 GLY A CA 1
ATOM 2021 C C . GLY A 1 260 ? -12.973 8.405 7.400 1.00 95.31 260 GLY A C 1
ATOM 2022 O O . GLY A 1 260 ? -13.351 8.710 8.527 1.00 95.31 260 GLY A O 1
ATOM 2023 N N . GLU A 1 261 ? -12.057 9.137 6.757 1.00 94.25 261 GLU A N 1
ATOM 2024 C CA . GLU A 1 261 ? -11.436 10.331 7.358 1.00 94.25 261 GLU A CA 1
ATOM 2025 C C . GLU A 1 261 ? -12.425 11.492 7.552 1.00 94.25 261 GLU A C 1
ATOM 2027 O O . GLU A 1 261 ? -12.227 12.339 8.424 1.00 94.25 261 GLU A O 1
ATOM 2032 N N . ARG A 1 262 ? -13.482 11.560 6.731 1.00 93.12 262 ARG A N 1
ATOM 2033 C CA . ARG A 1 262 ? -14.494 12.630 6.786 1.00 93.12 262 ARG A CA 1
ATOM 2034 C C . ARG A 1 262 ? -15.652 12.322 7.745 1.00 93.12 262 ARG A C 1
ATOM 2036 O O . ARG A 1 262 ? -16.473 13.203 7.994 1.00 93.12 262 ARG A O 1
ATOM 2043 N N . GLY A 1 263 ? -15.706 11.106 8.291 1.00 91.38 263 GLY A N 1
ATOM 2044 C CA . GLY A 1 263 ? -16.800 10.606 9.126 1.00 91.38 263 GLY A CA 1
ATOM 2045 C C . GLY A 1 263 ? -17.719 9.614 8.404 1.00 91.38 263 GLY A C 1
ATOM 2046 O O . GLY A 1 263 ? -17.724 9.513 7.176 1.00 91.38 263 GLY A O 1
ATOM 2047 N N . HIS A 1 264 ? -18.505 8.875 9.191 1.00 92.31 264 HIS A N 1
ATOM 2048 C CA . HIS A 1 264 ? -19.309 7.732 8.739 1.00 92.31 264 HIS A CA 1
ATOM 2049 C C . HIS A 1 264 ? -20.311 8.075 7.619 1.00 92.31 264 HIS A C 1
ATOM 2051 O O . HIS A 1 264 ? -20.584 7.258 6.741 1.00 92.31 264 HIS A O 1
ATOM 2057 N N . GLN A 1 265 ? -20.831 9.304 7.602 1.00 95.12 265 GLN A N 1
ATOM 2058 C CA . GLN A 1 265 ? -21.802 9.775 6.616 1.00 95.12 265 GLN A CA 1
ATOM 2059 C C . GLN A 1 265 ? -21.226 9.908 5.196 1.00 95.12 265 GLN A C 1
ATOM 2061 O O . GLN A 1 265 ? -21.990 9.920 4.234 1.00 95.12 265 GLN A O 1
ATOM 2066 N N . PHE A 1 266 ? -19.898 9.977 5.052 1.00 96.62 266 PHE A N 1
ATOM 2067 C CA . PHE A 1 266 ? -19.224 10.116 3.756 1.00 96.62 266 PHE A CA 1
ATOM 2068 C C . PHE A 1 266 ? -18.629 8.806 3.232 1.00 96.62 266 PHE A C 1
ATOM 2070 O O . PHE A 1 266 ? -18.109 8.793 2.122 1.00 96.62 266 PHE A O 1
ATOM 2077 N N . ILE A 1 267 ? -18.741 7.693 3.967 1.00 96.38 267 ILE A N 1
ATOM 2078 C CA . ILE A 1 267 ? -18.094 6.413 3.623 1.00 96.38 267 ILE A CA 1
ATOM 2079 C C . ILE A 1 267 ? -18.418 5.943 2.198 1.00 96.38 267 ILE A C 1
ATOM 2081 O O . ILE A 1 267 ? -17.536 5.471 1.484 1.00 96.38 267 ILE A O 1
ATOM 2085 N N . GLN A 1 268 ? -19.671 6.078 1.758 1.00 97.06 268 GLN A N 1
ATOM 2086 C CA . GLN A 1 268 ? -20.056 5.649 0.412 1.00 97.06 268 GLN A CA 1
ATOM 2087 C C . GLN A 1 268 ? -19.496 6.575 -0.678 1.00 97.06 268 GLN A C 1
ATOM 2089 O O . GLN A 1 268 ? -19.112 6.102 -1.747 1.00 97.06 268 GLN A O 1
ATOM 2094 N N . GLU A 1 269 ? -19.442 7.882 -0.417 1.00 97.81 269 GLU A N 1
ATOM 2095 C CA . GLU A 1 269 ? -18.847 8.861 -1.331 1.00 97.81 269 GLU A CA 1
ATOM 2096 C C . GLU A 1 269 ? -17.330 8.657 -1.422 1.00 97.81 269 GLU A C 1
ATOM 2098 O O . GLU A 1 269 ? -16.789 8.570 -2.522 1.00 97.81 269 GLU A O 1
ATOM 2103 N N . ASP A 1 270 ? -16.669 8.499 -0.272 1.00 97.75 270 ASP A N 1
ATOM 2104 C CA . ASP A 1 270 ? -15.256 8.143 -0.144 1.00 97.75 270 ASP A CA 1
ATOM 2105 C C . ASP A 1 270 ? -14.929 6.891 -0.970 1.00 97.75 270 ASP A C 1
ATOM 2107 O O . ASP A 1 270 ? -13.991 6.892 -1.770 1.00 97.75 270 ASP A O 1
ATOM 2111 N N . LEU A 1 271 ? -15.737 5.833 -0.825 1.00 98.00 271 LEU A N 1
ATOM 2112 C CA . LEU A 1 271 ? -15.562 4.589 -1.571 1.00 98.00 271 LEU A CA 1
ATOM 2113 C C . LEU A 1 271 ? -15.691 4.811 -3.079 1.00 98.00 271 LEU A C 1
ATOM 2115 O O . LEU A 1 271 ? -14.855 4.327 -3.838 1.00 98.00 271 LEU A O 1
ATOM 2119 N N . ASN A 1 272 ? -16.699 5.559 -3.525 1.00 97.88 272 ASN A N 1
ATOM 2120 C CA . ASN A 1 272 ? -16.882 5.840 -4.948 1.00 97.88 272 ASN A CA 1
ATOM 2121 C C . ASN A 1 272 ? -15.687 6.617 -5.527 1.00 97.88 272 ASN A C 1
ATOM 2123 O O . ASN A 1 272 ? -15.181 6.245 -6.586 1.00 97.88 272 ASN A O 1
ATOM 2127 N N . ILE A 1 273 ? -15.192 7.634 -4.809 1.00 96.25 273 ILE A N 1
ATOM 2128 C CA . ILE A 1 273 ? -14.003 8.410 -5.200 1.00 96.25 273 ILE A CA 1
ATOM 2129 C C . ILE A 1 273 ? -12.769 7.507 -5.266 1.00 96.25 273 ILE A C 1
ATOM 2131 O O . ILE A 1 273 ? -11.998 7.585 -6.226 1.00 96.25 273 ILE A O 1
ATOM 2135 N N . ALA A 1 274 ? -12.577 6.639 -4.271 1.00 96.81 274 ALA A N 1
ATOM 2136 C CA . ALA A 1 274 ? -11.453 5.711 -4.224 1.00 96.81 274 ALA A CA 1
ATOM 2137 C C . ALA A 1 274 ? -11.449 4.763 -5.432 1.00 96.81 274 ALA A C 1
ATOM 2139 O O . ALA A 1 274 ? -10.431 4.635 -6.117 1.00 96.81 274 ALA A O 1
ATOM 2140 N N . LEU A 1 275 ? -12.602 4.153 -5.731 1.00 97.12 275 LEU A N 1
ATOM 2141 C CA . LEU A 1 275 ? -12.763 3.245 -6.867 1.00 97.12 275 LEU A CA 1
ATOM 2142 C C . LEU A 1 275 ? -12.575 3.978 -8.202 1.00 97.12 275 LEU A C 1
ATOM 2144 O O . LEU A 1 275 ? -11.823 3.522 -9.059 1.00 97.12 275 LEU A O 1
ATOM 2148 N N . GLU A 1 276 ? -13.187 5.147 -8.382 1.00 95.94 276 GLU A N 1
ATOM 2149 C CA . GLU A 1 276 ? -13.011 5.940 -9.603 1.00 95.94 276 GLU A CA 1
ATOM 2150 C C . GLU A 1 276 ? -11.542 6.336 -9.813 1.00 95.94 276 GLU A C 1
ATOM 2152 O O . GLU A 1 276 ? -11.014 6.225 -10.924 1.00 95.94 276 GLU A O 1
ATOM 2157 N N . THR A 1 277 ? -10.857 6.746 -8.743 1.00 95.75 277 THR A N 1
ATOM 2158 C CA . THR A 1 277 ? -9.450 7.157 -8.798 1.00 95.75 277 THR A CA 1
ATOM 2159 C C . THR A 1 277 ? -8.543 5.996 -9.182 1.00 95.75 277 THR A C 1
ATOM 2161 O O . THR A 1 277 ? -7.721 6.139 -10.094 1.00 95.75 277 THR A O 1
ATOM 2164 N N . ILE A 1 278 ? -8.686 4.838 -8.529 1.00 96.56 278 ILE A N 1
ATOM 2165 C CA . ILE A 1 278 ? -7.810 3.690 -8.790 1.00 96.56 278 ILE A CA 1
ATOM 2166 C C . ILE A 1 278 ? -8.043 3.106 -10.191 1.00 96.56 278 ILE A C 1
ATOM 2168 O O . ILE A 1 278 ? -7.080 2.776 -10.886 1.00 96.56 278 ILE A O 1
ATOM 2172 N N . TRP A 1 279 ? -9.294 3.070 -10.664 1.00 96.06 279 TRP A N 1
ATOM 2173 C CA . TRP A 1 279 ? -9.640 2.543 -11.988 1.00 96.06 279 TRP A CA 1
ATOM 2174 C C . TRP A 1 279 ? -9.249 3.473 -13.141 1.00 96.06 279 TRP A C 1
ATOM 2176 O O . TRP A 1 279 ? -8.927 2.996 -14.229 1.00 96.06 279 TRP A O 1
ATOM 2186 N N . ARG A 1 280 ? -9.219 4.794 -12.919 1.00 95.50 280 ARG A N 1
ATOM 2187 C CA . ARG A 1 280 ? -8.780 5.775 -13.932 1.00 95.50 280 ARG A CA 1
ATOM 2188 C C . ARG A 1 280 ? -7.279 6.044 -13.939 1.00 95.50 280 ARG A C 1
ATOM 2190 O O . ARG A 1 280 ? -6.768 6.640 -14.891 1.00 95.50 280 ARG A O 1
ATOM 2197 N N . THR A 1 281 ? -6.570 5.643 -12.890 1.00 95.75 281 THR A N 1
ATOM 2198 C CA . THR A 1 281 ? -5.123 5.830 -12.806 1.00 95.75 281 THR A CA 1
ATOM 2199 C C . THR A 1 281 ? -4.412 4.897 -13.780 1.00 95.75 281 THR A C 1
ATOM 2201 O O . THR A 1 281 ? -4.661 3.694 -13.821 1.00 95.75 281 THR A O 1
ATOM 2204 N N . VAL A 1 282 ? -3.486 5.465 -14.553 1.00 95.06 282 VAL A N 1
ATOM 2205 C CA . VAL A 1 282 ? -2.603 4.719 -15.453 1.00 95.06 282 VAL A CA 1
ATOM 2206 C C . VAL A 1 282 ? -1.182 4.774 -14.901 1.00 95.06 282 VAL A C 1
ATOM 2208 O O . VAL A 1 282 ? -0.699 5.882 -14.628 1.00 95.06 282 VAL A O 1
ATOM 2211 N N . PRO A 1 283 ? -0.479 3.632 -14.798 1.00 96.38 283 PRO A N 1
ATOM 2212 C CA . PRO A 1 283 ? 0.875 3.630 -14.279 1.00 96.38 283 PRO A CA 1
ATOM 2213 C C . PRO A 1 283 ? 1.832 4.481 -15.115 1.00 96.38 283 PRO A C 1
ATOM 2215 O O . PRO A 1 283 ? 1.825 4.441 -16.354 1.00 96.38 283 PRO A O 1
ATOM 2218 N N . ASN A 1 284 ? 2.663 5.270 -14.447 1.00 94.25 284 ASN A N 1
ATOM 2219 C CA . ASN A 1 284 ? 3.649 6.156 -15.043 1.00 94.25 284 ASN A CA 1
ATOM 2220 C C . ASN A 1 284 ? 4.726 6.538 -14.016 1.00 94.25 284 ASN A C 1
ATOM 2222 O O . ASN A 1 284 ? 4.546 6.355 -12.823 1.00 94.25 284 ASN A O 1
ATOM 2226 N N . GLY A 1 285 ? 5.835 7.117 -14.471 1.00 92.06 285 GLY A N 1
ATOM 2227 C CA . GLY A 1 285 ? 6.827 7.681 -13.555 1.00 92.06 285 GLY A CA 1
ATOM 2228 C C . GLY A 1 285 ? 7.754 6.642 -12.917 1.00 92.06 285 GLY A C 1
ATOM 2229 O O . GLY A 1 285 ? 8.082 5.625 -13.537 1.00 92.06 285 GLY A O 1
ATOM 2230 N N . LYS A 1 286 ? 8.254 6.974 -11.724 1.00 92.38 286 LYS A N 1
ATOM 2231 C CA . LYS A 1 286 ? 9.353 6.293 -11.012 1.00 92.38 286 LYS A CA 1
ATOM 2232 C C . LYS A 1 286 ? 8.859 5.742 -9.669 1.00 92.38 286 LYS A C 1
ATOM 2234 O O . LYS A 1 286 ? 7.671 5.833 -9.375 1.00 92.38 286 LYS A O 1
ATOM 2239 N N . THR A 1 287 ? 9.765 5.233 -8.837 1.00 91.19 287 THR A N 1
ATOM 2240 C CA . THR A 1 287 ? 9.437 4.646 -7.527 1.00 91.19 287 THR A CA 1
ATOM 2241 C C . THR A 1 287 ? 10.083 5.464 -6.389 1.00 91.19 287 THR A C 1
ATOM 2243 O O . THR A 1 287 ? 10.990 4.962 -5.719 1.00 91.19 287 THR A O 1
ATOM 2246 N N . PRO A 1 288 ? 9.683 6.743 -6.171 1.00 91.19 288 PRO A N 1
ATOM 2247 C CA . PRO A 1 288 ? 10.282 7.654 -5.183 1.00 91.19 288 PRO A CA 1
ATOM 2248 C C . PRO A 1 288 ? 9.844 7.336 -3.742 1.00 91.19 288 PRO A C 1
ATOM 2250 O O . PRO A 1 288 ? 9.243 8.153 -3.047 1.00 91.19 288 PRO A O 1
ATOM 2253 N N . LEU A 1 289 ? 10.100 6.109 -3.283 1.00 94.75 289 LEU A N 1
ATOM 2254 C CA . LEU A 1 289 ? 9.608 5.606 -1.995 1.00 94.75 289 LEU A CA 1
ATOM 2255 C C . LEU A 1 289 ? 10.132 6.396 -0.789 1.00 94.75 289 LEU A C 1
ATOM 2257 O O . LEU A 1 289 ? 9.435 6.527 0.215 1.00 94.75 289 LEU A O 1
ATOM 2261 N N . VAL A 1 290 ? 11.350 6.933 -0.881 1.00 95.88 290 VAL A N 1
ATOM 2262 C CA . VAL A 1 290 ? 11.992 7.672 0.215 1.00 95.88 290 VAL A CA 1
ATOM 2263 C C . VAL A 1 290 ? 11.192 8.921 0.582 1.00 95.88 290 VAL A C 1
ATOM 2265 O O . VAL A 1 290 ? 10.917 9.166 1.756 1.00 95.88 290 VAL A O 1
ATOM 2268 N N . GLU A 1 291 ? 10.800 9.702 -0.419 1.00 94.00 291 GLU A N 1
ATOM 2269 C CA . GLU A 1 291 ? 10.043 10.936 -0.245 1.00 94.00 291 GLU A CA 1
ATOM 2270 C C . GLU A 1 291 ? 8.682 10.659 0.410 1.00 94.00 291 GLU A C 1
ATOM 2272 O O . GLU A 1 291 ? 8.294 11.353 1.352 1.00 94.00 291 GLU A O 1
ATOM 2277 N N . HIS A 1 292 ? 7.996 9.599 -0.026 1.00 95.50 292 HIS A N 1
ATOM 2278 C CA . HIS A 1 292 ? 6.717 9.179 0.556 1.00 95.50 292 HIS A CA 1
ATOM 2279 C C . HIS A 1 292 ? 6.855 8.739 2.015 1.00 95.50 292 HIS A C 1
ATOM 2281 O O . HIS A 1 292 ? 6.020 9.105 2.842 1.00 95.50 292 HIS A O 1
ATOM 2287 N N . ILE A 1 293 ? 7.930 8.029 2.371 1.00 97.44 293 ILE A N 1
ATOM 2288 C CA . ILE A 1 293 ? 8.199 7.644 3.765 1.00 97.44 293 ILE A CA 1
ATOM 2289 C C . ILE A 1 293 ? 8.349 8.881 4.659 1.00 97.44 293 ILE A C 1
ATOM 2291 O O . ILE A 1 293 ? 7.744 8.938 5.733 1.00 97.44 293 ILE A O 1
ATOM 2295 N N . TYR A 1 294 ? 9.097 9.898 4.221 1.00 97.62 294 TYR A N 1
ATOM 2296 C CA . TYR A 1 294 ? 9.246 11.129 5.002 1.00 97.62 294 TYR A CA 1
ATOM 2297 C C . TYR A 1 294 ? 7.929 11.901 5.148 1.00 97.62 294 TYR A C 1
ATOM 2299 O O . TYR A 1 294 ? 7.642 12.413 6.230 1.00 97.62 294 TYR A O 1
ATOM 2307 N N . GLN A 1 295 ? 7.092 11.927 4.109 1.00 96.88 295 GLN A N 1
ATOM 2308 C CA . GLN A 1 295 ? 5.756 12.532 4.176 1.00 96.88 295 GLN A CA 1
ATOM 2309 C C . GLN A 1 295 ? 4.806 11.772 5.111 1.00 96.88 295 GLN A C 1
ATOM 2311 O O . GLN A 1 295 ? 3.943 12.364 5.758 1.00 96.88 295 GLN A O 1
ATOM 2316 N N . ILE A 1 296 ? 4.919 10.446 5.192 1.00 97.75 296 ILE A N 1
ATOM 2317 C CA . ILE A 1 296 ? 4.151 9.654 6.162 1.00 97.75 296 ILE A CA 1
ATOM 2318 C C . ILE A 1 296 ? 4.641 9.959 7.575 1.00 97.75 296 ILE A C 1
ATOM 2320 O O . ILE A 1 296 ? 3.830 10.255 8.453 1.00 97.75 296 ILE A O 1
ATOM 2324 N N . ARG A 1 297 ? 5.962 9.980 7.785 1.00 98.12 297 ARG A N 1
ATOM 2325 C CA . ARG A 1 297 ? 6.563 10.356 9.069 1.00 98.12 297 ARG A CA 1
ATOM 2326 C C . ARG A 1 297 ? 6.075 11.727 9.539 1.00 98.12 297 ARG A C 1
ATOM 2328 O O . ARG A 1 297 ? 5.725 11.852 10.709 1.00 98.12 297 ARG A O 1
ATOM 2335 N N . SER A 1 298 ? 5.996 12.730 8.661 1.00 97.62 298 SER A N 1
ATOM 2336 C CA . SER A 1 298 ? 5.507 14.065 9.039 1.00 97.62 298 SER A CA 1
ATOM 2337 C C . SER A 1 298 ? 4.029 14.092 9.433 1.00 97.62 298 SER A C 1
ATOM 2339 O O . SER A 1 298 ? 3.634 14.967 10.193 1.00 97.62 298 SER A O 1
ATOM 2341 N N . VAL A 1 299 ? 3.218 13.148 8.944 1.00 96.56 299 VAL A N 1
ATOM 2342 C CA . VAL A 1 299 ? 1.805 13.017 9.338 1.00 96.56 299 VAL A CA 1
ATOM 2343 C C . VAL A 1 299 ? 1.653 12.303 10.681 1.00 96.56 299 VAL A C 1
ATOM 2345 O O . VAL A 1 299 ? 0.805 12.686 11.477 1.00 96.56 299 VAL A O 1
ATOM 2348 N N . ILE A 1 300 ? 2.478 11.291 10.957 1.00 98.06 300 ILE A N 1
ATOM 2349 C CA . ILE A 1 300 ? 2.372 10.498 12.193 1.00 98.06 300 ILE A CA 1
ATOM 2350 C C . ILE A 1 300 ? 3.070 11.192 13.372 1.00 98.06 300 ILE A C 1
ATOM 2352 O O . ILE A 1 300 ? 2.620 11.075 14.509 1.00 98.06 300 ILE A O 1
ATOM 2356 N N . MET A 1 301 ? 4.154 11.938 13.131 1.00 98.00 301 MET A N 1
ATOM 2357 C CA . MET A 1 301 ? 4.946 12.570 14.194 1.00 98.00 301 MET A CA 1
ATOM 2358 C C . MET A 1 301 ? 4.109 13.429 15.166 1.00 98.00 301 MET A C 1
ATOM 2360 O O . MET A 1 301 ? 4.276 13.243 16.372 1.00 98.00 301 MET A O 1
ATOM 2364 N N . PRO A 1 302 ? 3.190 14.307 14.713 1.00 98.12 302 PRO A N 1
ATOM 2365 C CA . PRO A 1 302 ? 2.393 15.135 15.622 1.00 98.12 302 PRO A CA 1
ATOM 2366 C C . PRO A 1 302 ? 1.448 14.333 16.528 1.00 98.12 302 PRO A C 1
ATOM 2368 O O . PRO A 1 302 ? 1.166 14.763 17.641 1.00 98.12 302 PRO A O 1
ATOM 2371 N N . ILE A 1 303 ? 0.983 13.161 16.080 1.00 97.25 303 ILE A N 1
ATOM 2372 C CA . ILE A 1 303 ? 0.048 12.302 16.830 1.00 97.25 303 ILE A CA 1
ATOM 2373 C C . ILE A 1 303 ? 0.747 11.175 17.603 1.00 97.25 303 ILE A C 1
ATOM 2375 O O . ILE A 1 303 ? 0.091 10.401 18.296 1.00 97.25 303 ILE A O 1
ATOM 2379 N N . ARG A 1 304 ? 2.083 11.088 17.522 1.00 97.75 304 ARG A N 1
ATOM 2380 C CA . ARG A 1 304 ? 2.896 10.028 18.137 1.00 97.75 304 ARG A CA 1
ATOM 2381 C C . ARG A 1 304 ? 2.588 9.831 19.620 1.00 97.75 304 ARG A C 1
ATOM 2383 O O . ARG A 1 304 ? 2.440 8.696 20.055 1.00 97.75 304 ARG A O 1
ATOM 2390 N N . ASN A 1 305 ? 2.524 10.919 20.388 1.00 97.69 305 ASN A N 1
ATOM 2391 C CA . ASN A 1 305 ? 2.364 10.834 21.839 1.00 97.69 305 ASN A CA 1
ATOM 2392 C C . ASN A 1 305 ? 0.998 10.256 22.227 1.00 97.69 305 ASN A C 1
ATOM 2394 O O . ASN A 1 305 ? 0.960 9.403 23.105 1.00 97.69 305 ASN A O 1
ATOM 2398 N N . SER A 1 306 ? -0.079 10.653 21.536 1.00 97.81 306 SER A N 1
ATOM 2399 C CA . SER A 1 306 ? -1.418 10.077 21.746 1.00 97.81 306 SER A CA 1
ATOM 2400 C C . SER A 1 306 ? -1.406 8.586 21.433 1.00 97.81 306 SER A C 1
ATOM 2402 O O . SER A 1 306 ? -1.736 7.781 22.289 1.00 97.81 306 SER A O 1
ATOM 2404 N N . LEU A 1 307 ? -0.885 8.200 20.261 1.00 97.75 307 LEU A N 1
ATOM 2405 C CA . LEU A 1 307 ? -0.793 6.790 19.873 1.00 97.75 307 LEU A CA 1
ATOM 2406 C C . LEU A 1 307 ? -0.042 5.951 20.918 1.00 97.75 307 LEU A C 1
ATOM 2408 O O . LEU A 1 307 ? -0.493 4.871 21.280 1.00 97.75 307 LEU A O 1
ATOM 2412 N N . CYS A 1 308 ? 1.085 6.449 21.438 1.00 97.19 308 CYS A N 1
ATOM 2413 C CA . CYS A 1 308 ? 1.832 5.756 22.487 1.00 97.19 308 CYS A CA 1
ATOM 2414 C C . CYS A 1 308 ? 1.062 5.670 23.815 1.00 97.19 308 CYS A C 1
ATOM 2416 O O . CYS A 1 308 ? 1.103 4.620 24.450 1.00 97.19 308 CYS A O 1
ATOM 2418 N N . GLN A 1 309 ? 0.384 6.744 24.231 1.00 97.69 309 GLN A N 1
ATOM 2419 C CA . GLN A 1 309 ? -0.429 6.769 25.455 1.00 97.69 309 GLN A CA 1
ATOM 2420 C C . GLN A 1 309 ? -1.611 5.797 25.374 1.00 97.69 309 GLN A C 1
ATOM 2422 O O . GLN A 1 309 ? -1.900 5.108 26.349 1.00 97.69 309 GLN A O 1
ATOM 2427 N N . ASP A 1 310 ? -2.220 5.686 24.196 1.00 97.06 310 ASP A N 1
ATOM 2428 C CA . ASP A 1 310 ? -3.390 4.845 23.943 1.00 97.06 310 ASP A CA 1
ATOM 2429 C C . ASP A 1 310 ? -3.016 3.391 23.587 1.00 97.06 310 ASP A C 1
ATOM 2431 O O . ASP A 1 310 ? -3.887 2.556 23.344 1.00 97.06 310 ASP A O 1
ATOM 2435 N N . GLY A 1 311 ? -1.717 3.064 23.517 1.00 97.06 311 GLY A N 1
ATOM 2436 C CA . GLY A 1 311 ? -1.235 1.746 23.083 1.00 97.06 311 GLY A CA 1
ATOM 2437 C C . GLY A 1 311 ? -1.545 1.425 21.612 1.00 97.06 311 GLY A C 1
ATOM 2438 O O . GLY A 1 311 ? -1.543 0.260 21.210 1.00 97.06 311 GLY A O 1
ATOM 2439 N N . GLN A 1 312 ? -1.816 2.450 20.807 1.00 97.69 312 GLN A N 1
ATOM 2440 C CA . GLN A 1 312 ? -2.223 2.353 19.411 1.00 97.69 312 GLN A CA 1
ATOM 2441 C C . GLN A 1 312 ? -1.041 2.453 18.445 1.00 97.69 312 GLN A C 1
ATOM 2443 O O . GLN A 1 312 ? 0.045 2.937 18.773 1.00 97.69 312 GLN A O 1
ATOM 2448 N N . LYS A 1 313 ? -1.261 2.001 17.207 1.00 97.88 313 LYS A N 1
ATOM 2449 C CA . LYS A 1 313 ? -0.279 2.056 16.118 1.00 97.88 313 LYS A CA 1
ATOM 2450 C C . LYS A 1 313 ? -0.915 2.490 14.800 1.00 97.88 313 LYS A C 1
ATOM 2452 O O . LYS A 1 313 ? -2.089 2.253 14.558 1.00 97.88 313 LYS A O 1
ATOM 2457 N N . VAL A 1 314 ? -0.132 3.075 13.898 1.00 98.19 314 VAL A N 1
ATOM 2458 C CA . VAL A 1 314 ? -0.559 3.300 12.505 1.00 98.19 314 VAL A CA 1
ATOM 2459 C C . VAL A 1 314 ? -0.073 2.149 11.635 1.00 98.19 314 VAL A C 1
ATOM 2461 O O . VAL A 1 314 ? 1.115 1.833 11.633 1.00 98.19 314 VAL A O 1
ATOM 2464 N N . VAL A 1 315 ? -0.962 1.535 10.859 1.00 98.19 315 VAL A N 1
ATOM 2465 C CA . VAL A 1 315 ? -0.545 0.554 9.848 1.00 98.19 315 VAL A CA 1
ATOM 2466 C C . VAL A 1 315 ? -0.059 1.310 8.620 1.00 98.19 315 VAL A C 1
ATOM 2468 O O . VAL A 1 315 ? -0.796 2.116 8.055 1.00 98.19 315 VAL A O 1
ATOM 2471 N N . VAL A 1 316 ? 1.165 1.037 8.186 1.00 98.44 316 VAL A N 1
ATOM 2472 C CA . VAL A 1 316 ? 1.732 1.566 6.946 1.00 98.44 316 VAL A CA 1
ATOM 2473 C C . VAL A 1 316 ? 1.984 0.396 6.007 1.00 98.44 316 VAL A C 1
ATOM 2475 O O . VAL A 1 316 ? 2.800 -0.470 6.308 1.00 98.44 316 VAL A O 1
ATOM 2478 N N . VAL A 1 317 ? 1.292 0.374 4.872 1.00 98.44 317 VAL A N 1
ATOM 2479 C CA . VAL A 1 317 ? 1.485 -0.619 3.813 1.00 98.44 317 VAL A CA 1
ATOM 2480 C C . VAL A 1 317 ? 2.214 0.038 2.652 1.00 98.44 317 VAL A C 1
ATOM 2482 O O . VAL A 1 317 ? 1.742 1.036 2.115 1.00 98.44 317 VAL A O 1
ATOM 2485 N N . ILE A 1 318 ? 3.352 -0.513 2.244 1.00 98.12 318 ILE A N 1
ATOM 2486 C CA . ILE A 1 318 ? 4.071 -0.109 1.035 1.00 98.12 318 ILE A CA 1
ATOM 2487 C C . ILE A 1 318 ? 3.899 -1.216 0.003 1.00 98.12 318 ILE A C 1
ATOM 2489 O O . ILE A 1 318 ? 4.496 -2.280 0.137 1.00 98.12 318 ILE A O 1
ATOM 2493 N N . ALA A 1 319 ? 3.086 -0.962 -1.017 1.00 97.75 319 ALA A N 1
ATOM 2494 C CA . ALA A 1 319 ? 2.802 -1.903 -2.088 1.00 97.75 319 ALA A CA 1
ATOM 2495 C C . ALA A 1 319 ? 3.615 -1.518 -3.338 1.00 97.75 319 ALA A C 1
ATOM 2497 O O . ALA A 1 319 ? 3.378 -0.452 -3.906 1.00 97.75 319 ALA A O 1
ATOM 2498 N N . THR A 1 320 ? 4.602 -2.336 -3.726 1.00 97.00 320 THR A N 1
ATOM 2499 C CA . THR A 1 320 ? 5.645 -1.996 -4.723 1.00 97.00 320 THR A CA 1
ATOM 2500 C C . THR A 1 320 ? 6.055 -3.195 -5.581 1.00 97.00 320 THR A C 1
ATOM 2502 O O . THR A 1 320 ? 6.029 -4.333 -5.117 1.00 97.00 320 THR A O 1
ATOM 2505 N N . ASP A 1 321 ? 6.477 -2.956 -6.828 1.00 94.94 321 ASP A N 1
ATOM 2506 C CA . ASP A 1 321 ? 6.967 -4.006 -7.741 1.00 94.94 321 ASP A CA 1
ATOM 2507 C C . ASP A 1 321 ? 8.474 -3.947 -8.038 1.00 94.94 321 ASP A C 1
ATOM 2509 O O . ASP A 1 321 ? 9.009 -4.758 -8.810 1.00 94.94 321 ASP A O 1
ATOM 2513 N N . GLY A 1 322 ? 9.164 -2.981 -7.434 1.00 93.69 322 GLY A N 1
ATOM 2514 C CA . GLY A 1 322 ? 10.554 -2.675 -7.726 1.00 93.69 322 GLY A CA 1
ATOM 2515 C C . GLY A 1 322 ? 11.338 -2.166 -6.524 1.00 93.69 322 GLY A C 1
ATOM 2516 O O . GLY A 1 322 ? 10.813 -1.966 -5.429 1.00 93.69 322 GLY A O 1
ATOM 2517 N N . LEU A 1 323 ? 12.636 -1.970 -6.755 1.00 96.06 323 LEU A N 1
ATOM 2518 C CA . LEU A 1 323 ? 13.542 -1.359 -5.788 1.00 96.06 323 LEU A CA 1
ATOM 2519 C C . LEU A 1 323 ? 13.281 0.153 -5.685 1.00 96.06 323 LEU A C 1
ATOM 2521 O O . LEU A 1 323 ? 12.929 0.780 -6.686 1.00 96.06 323 LEU A O 1
ATOM 2525 N N . PRO A 1 324 ? 13.513 0.763 -4.511 1.00 95.38 324 PRO A N 1
ATOM 2526 C CA . PRO A 1 324 ? 13.353 2.200 -4.330 1.00 95.38 324 PRO A CA 1
ATOM 2527 C C . PRO A 1 324 ? 14.316 2.973 -5.237 1.00 95.38 324 PRO A C 1
ATOM 2529 O O . PRO A 1 324 ? 15.519 2.689 -5.276 1.00 95.38 324 PRO A O 1
ATOM 2532 N N . THR A 1 325 ? 13.791 3.981 -5.931 1.00 94.00 325 THR A N 1
ATOM 2533 C CA . THR A 1 325 ? 14.566 4.883 -6.790 1.00 94.00 325 THR A CA 1
ATOM 2534 C C . THR A 1 325 ? 14.455 6.326 -6.319 1.00 94.00 325 THR A C 1
ATOM 2536 O O . THR A 1 325 ? 13.461 6.705 -5.712 1.00 94.00 325 THR A O 1
ATOM 2539 N N . ASP A 1 326 ? 15.443 7.159 -6.620 1.00 90.31 326 ASP A N 1
ATOM 2540 C CA . ASP A 1 326 ? 15.328 8.610 -6.456 1.00 90.31 326 ASP A CA 1
ATOM 2541 C C . ASP A 1 326 ? 14.528 9.270 -7.602 1.00 90.31 326 ASP A C 1
ATOM 2543 O O . ASP A 1 326 ? 13.989 8.602 -8.491 1.00 90.31 326 ASP A O 1
ATOM 2547 N N . SER A 1 327 ? 14.466 10.605 -7.604 1.00 85.75 327 SER A N 1
ATOM 2548 C CA . SER A 1 327 ? 13.786 11.391 -8.643 1.00 85.75 327 SER A CA 1
ATOM 2549 C C . SER A 1 327 ? 14.396 11.240 -10.044 1.00 85.75 327 SER A C 1
ATOM 2551 O O . SER A 1 327 ? 13.700 11.463 -11.035 1.00 85.75 327 SER A O 1
ATOM 2553 N N . SER A 1 328 ? 15.662 10.823 -10.151 1.00 88.25 328 SER A N 1
ATOM 2554 C CA . SER A 1 328 ? 16.312 10.504 -11.430 1.00 88.25 328 SER A CA 1
ATOM 2555 C C . SER A 1 328 ? 15.980 9.089 -11.925 1.00 88.25 328 SER A C 1
ATOM 2557 O O . SER A 1 328 ? 16.183 8.769 -13.097 1.00 88.25 328 SER A O 1
ATOM 2559 N N . GLY A 1 329 ? 15.405 8.245 -11.061 1.00 89.00 329 GLY A N 1
ATOM 2560 C CA . GLY A 1 329 ? 15.181 6.826 -11.321 1.00 89.00 329 GLY A CA 1
ATOM 2561 C C . GLY A 1 329 ? 16.386 5.947 -10.974 1.00 89.00 329 GLY A C 1
ATOM 2562 O O . GLY A 1 329 ? 16.405 4.783 -11.370 1.00 89.00 329 GLY A O 1
ATOM 2563 N N . THR A 1 330 ? 17.374 6.478 -10.251 1.00 94.06 330 THR A N 1
ATOM 2564 C CA . THR A 1 330 ? 18.538 5.717 -9.783 1.00 94.06 330 THR A CA 1
ATOM 2565 C C . THR A 1 330 ? 18.183 4.977 -8.501 1.00 94.06 330 THR A C 1
ATOM 2567 O O . THR A 1 330 ? 17.573 5.547 -7.598 1.00 94.06 330 THR A O 1
ATOM 2570 N N . ILE A 1 331 ? 18.557 3.700 -8.411 1.00 95.69 331 ILE A N 1
ATOM 2571 C CA . ILE A 1 331 ? 18.311 2.865 -7.228 1.00 95.69 331 ILE A CA 1
ATOM 2572 C C . ILE A 1 331 ? 19.004 3.479 -5.999 1.00 95.69 331 ILE A C 1
ATOM 2574 O O . ILE A 1 331 ? 20.202 3.751 -6.036 1.00 95.69 331 ILE A O 1
ATOM 2578 N N . CYS A 1 332 ? 18.268 3.664 -4.897 1.00 95.75 332 CYS A N 1
ATOM 2579 C CA . CYS A 1 332 ? 18.746 4.378 -3.704 1.00 95.75 332 CYS A CA 1
ATOM 2580 C C . CYS A 1 332 ? 18.523 3.600 -2.388 1.00 95.75 332 CYS A C 1
ATOM 2582 O O . CYS A 1 332 ? 17.984 4.124 -1.412 1.00 95.75 332 CYS A O 1
ATOM 2584 N N . LEU A 1 333 ? 18.970 2.337 -2.345 1.00 96.12 333 LEU A N 1
ATOM 2585 C CA . LEU A 1 333 ? 18.692 1.391 -1.247 1.00 96.12 333 LEU A CA 1
ATOM 2586 C C . LEU A 1 333 ? 19.089 1.909 0.144 1.00 96.12 333 LEU A C 1
ATOM 2588 O O . LEU A 1 333 ? 18.297 1.812 1.076 1.00 96.12 333 LEU A O 1
ATOM 2592 N N . GLU A 1 334 ? 20.280 2.489 0.294 1.00 95.81 334 GLU A N 1
ATOM 2593 C CA . GLU A 1 334 ? 20.750 2.972 1.602 1.00 95.81 334 GLU A CA 1
ATOM 2594 C C . GLU A 1 334 ? 19.915 4.150 2.112 1.00 95.81 334 GLU A C 1
ATOM 2596 O O . GLU A 1 334 ? 19.518 4.186 3.277 1.00 95.81 334 GLU A O 1
ATOM 2601 N N . ARG A 1 335 ? 19.542 5.076 1.219 1.00 96.81 335 ARG A N 1
ATOM 2602 C CA . ARG A 1 335 ? 18.661 6.199 1.568 1.00 96.81 335 ARG A CA 1
ATOM 2603 C C . ARG A 1 335 ? 17.273 5.705 1.975 1.00 96.81 335 ARG A C 1
ATOM 2605 O O . ARG A 1 335 ? 16.676 6.236 2.908 1.00 96.81 335 ARG A O 1
ATOM 2612 N N . PHE A 1 336 ? 16.784 4.660 1.312 1.00 97.00 336 PHE A N 1
ATOM 2613 C CA . PHE A 1 336 ? 15.544 3.985 1.678 1.00 97.00 336 PHE A CA 1
ATOM 2614 C C . PHE A 1 336 ? 15.617 3.311 3.050 1.00 97.00 336 PHE A C 1
ATOM 2616 O O . PHE A 1 336 ? 14.723 3.533 3.864 1.00 97.00 336 PHE A O 1
ATOM 2623 N N . LYS A 1 337 ? 16.696 2.584 3.367 1.00 96.56 337 LYS A N 1
ATOM 2624 C CA . LYS A 1 337 ? 16.899 2.002 4.705 1.00 96.56 337 LYS A CA 1
ATOM 2625 C C . LYS A 1 337 ? 16.927 3.074 5.794 1.00 96.56 337 LYS A C 1
ATOM 2627 O O . LYS A 1 337 ? 16.268 2.918 6.817 1.00 96.56 337 LYS A O 1
ATOM 2632 N N . VAL A 1 338 ? 17.632 4.186 5.572 1.00 96.69 338 VAL A N 1
ATOM 2633 C CA . VAL A 1 338 ? 17.654 5.325 6.510 1.00 96.69 338 VAL A CA 1
ATOM 2634 C C . VAL A 1 338 ? 16.251 5.905 6.716 1.00 96.69 338 VAL A C 1
ATOM 2636 O O . VAL A 1 338 ? 15.844 6.146 7.855 1.00 96.69 338 VAL A O 1
ATOM 2639 N N . ALA A 1 339 ? 15.484 6.084 5.639 1.00 97.38 339 ALA A N 1
ATOM 2640 C CA . ALA A 1 339 ? 14.109 6.566 5.726 1.00 97.38 339 ALA A CA 1
ATOM 2641 C C .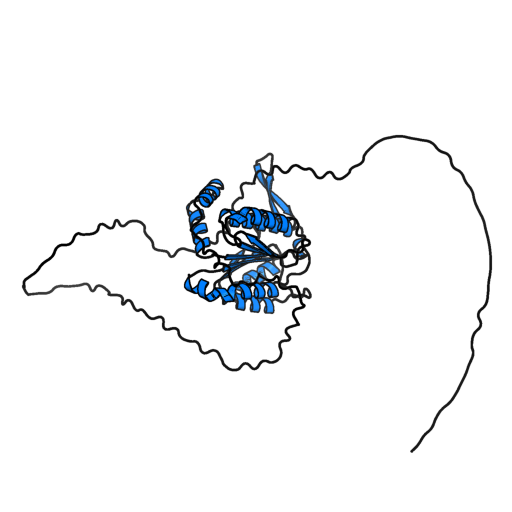 ALA A 1 339 ? 13.218 5.599 6.524 1.00 97.38 339 ALA A C 1
ATOM 2643 O O . ALA A 1 339 ? 12.514 6.042 7.435 1.00 97.38 339 ALA A O 1
ATOM 2644 N N . LEU A 1 340 ? 13.305 4.290 6.258 1.00 97.44 340 LEU A N 1
ATOM 2645 C CA . LEU A 1 340 ? 12.582 3.265 7.015 1.00 97.44 340 LEU A CA 1
ATOM 2646 C C . LEU A 1 340 ? 12.952 3.277 8.498 1.00 97.44 340 LEU A C 1
ATOM 2648 O O . LEU A 1 340 ? 12.050 3.348 9.326 1.00 97.44 340 LEU A O 1
ATOM 2652 N N . ARG A 1 341 ? 14.246 3.308 8.853 1.00 96.38 341 ARG A N 1
ATOM 2653 C CA . ARG A 1 341 ? 14.682 3.415 10.261 1.00 96.38 341 ARG A CA 1
ATOM 2654 C C . ARG A 1 341 ? 14.076 4.630 10.948 1.00 96.38 341 ARG A C 1
ATOM 2656 O O . ARG A 1 341 ? 13.649 4.536 12.092 1.00 96.38 341 ARG A O 1
ATOM 2663 N N . SER A 1 342 ? 13.998 5.764 10.250 1.00 96.88 342 SER A N 1
ATOM 2664 C CA . SER A 1 342 ? 13.349 6.949 10.808 1.00 96.88 342 SER A CA 1
ATOM 2665 C C . SER A 1 342 ? 11.854 6.715 11.045 1.00 96.88 342 SER A C 1
ATOM 2667 O O . SER A 1 342 ? 11.333 7.098 12.086 1.00 96.88 342 SER A O 1
ATOM 2669 N N . LEU A 1 343 ? 11.149 6.059 10.122 1.00 97.31 343 LEU A N 1
ATOM 2670 C CA . LEU A 1 343 ? 9.722 5.785 10.262 1.00 97.31 343 LEU A CA 1
ATOM 2671 C C . LEU A 1 343 ? 9.437 4.782 11.394 1.00 97.31 343 LEU A C 1
ATOM 2673 O O . LEU A 1 343 ? 8.498 4.989 12.156 1.00 97.31 343 LEU A O 1
ATOM 2677 N N . LEU A 1 344 ? 10.284 3.763 11.554 1.00 96.31 344 LEU A N 1
ATOM 2678 C CA . LEU A 1 344 ? 10.169 2.717 12.579 1.00 96.31 344 LEU A CA 1
ATOM 2679 C C . LEU A 1 344 ? 10.388 3.221 14.018 1.00 96.31 344 LEU A C 1
ATOM 2681 O O . LEU A 1 344 ? 10.072 2.522 14.970 1.00 96.31 344 LEU A O 1
ATOM 2685 N N . GLN A 1 345 ? 10.868 4.454 14.208 1.00 95.81 345 GLN A N 1
ATOM 2686 C CA . GLN A 1 345 ? 10.909 5.105 15.531 1.00 95.81 345 GLN A CA 1
ATOM 2687 C C . GLN A 1 345 ? 9.531 5.604 16.009 1.00 95.81 345 GLN A C 1
ATOM 2689 O O . GLN A 1 345 ? 9.417 6.176 17.098 1.00 95.81 345 GLN A O 1
ATOM 2694 N N . LEU A 1 346 ? 8.493 5.464 15.181 1.00 97.69 346 LEU A N 1
ATOM 2695 C CA . LEU A 1 346 ? 7.116 5.846 15.481 1.00 97.69 346 LEU A CA 1
ATOM 2696 C C . LEU A 1 346 ? 6.269 4.606 15.821 1.00 97.69 346 LEU A C 1
ATOM 2698 O O . LEU A 1 346 ? 6.631 3.500 15.420 1.00 97.69 346 LEU A O 1
ATOM 2702 N N . PRO A 1 347 ? 5.133 4.762 16.529 1.00 97.50 347 PRO A N 1
ATOM 2703 C CA . PRO A 1 347 ? 4.218 3.664 16.828 1.00 97.50 347 PRO A CA 1
ATOM 2704 C C . PRO A 1 347 ? 3.497 3.220 15.551 1.00 97.50 347 PRO A C 1
ATOM 2706 O O . PRO A 1 347 ? 2.383 3.652 15.253 1.00 97.50 347 PRO A O 1
ATOM 2709 N N . ILE A 1 348 ? 4.161 2.380 14.760 1.00 97.69 348 ILE A N 1
ATOM 2710 C CA . ILE A 1 348 ? 3.640 1.877 13.492 1.00 97.69 348 ILE A CA 1
ATOM 2711 C C . ILE A 1 348 ? 3.725 0.355 13.397 1.00 97.69 348 ILE A C 1
ATOM 2713 O O . ILE A 1 348 ? 4.495 -0.296 14.103 1.00 97.69 348 ILE A O 1
ATOM 2717 N N . LEU A 1 349 ? 2.932 -0.201 12.487 1.00 97.06 349 LEU A N 1
ATOM 2718 C CA . LEU A 1 349 ? 3.092 -1.545 11.945 1.00 97.06 349 LEU A CA 1
ATOM 2719 C C . LEU A 1 349 ? 3.410 -1.399 10.458 1.00 97.06 349 LEU A C 1
ATOM 2721 O O . LEU A 1 349 ? 2.591 -0.868 9.710 1.00 97.06 349 LEU A O 1
ATOM 2725 N N . LEU A 1 350 ? 4.602 -1.826 10.040 1.00 97.38 350 LEU A N 1
ATOM 2726 C CA . LEU A 1 350 ? 5.040 -1.722 8.650 1.00 97.38 350 LEU A CA 1
ATOM 2727 C C . LEU A 1 350 ? 4.805 -3.042 7.912 1.00 97.38 350 LEU A C 1
ATOM 2729 O O . LEU A 1 350 ? 5.303 -4.085 8.333 1.00 97.38 350 LEU A O 1
ATOM 2733 N N . VAL A 1 351 ? 4.107 -2.960 6.783 1.00 97.50 351 VAL A N 1
ATOM 2734 C CA . VAL A 1 351 ? 3.909 -4.062 5.840 1.00 97.50 351 VAL A CA 1
ATOM 2735 C C . VAL A 1 351 ? 4.485 -3.655 4.489 1.00 97.50 351 VAL A C 1
ATOM 2737 O O . VAL A 1 351 ? 4.140 -2.600 3.956 1.00 97.50 351 VAL A O 1
ATOM 2740 N N . ILE A 1 352 ? 5.339 -4.489 3.911 1.00 97.25 352 ILE A N 1
ATOM 2741 C CA . ILE A 1 352 ? 5.757 -4.383 2.516 1.00 97.25 352 ILE A CA 1
ATOM 2742 C C . ILE A 1 352 ? 4.990 -5.437 1.726 1.00 97.25 352 ILE A C 1
ATOM 2744 O O . ILE A 1 352 ? 5.160 -6.623 1.973 1.00 97.25 352 ILE A O 1
ATOM 2748 N N . ARG A 1 353 ? 4.163 -5.016 0.771 1.00 96.38 353 ARG A N 1
ATOM 2749 C CA . ARG A 1 353 ? 3.498 -5.915 -0.176 1.00 96.38 353 ARG A CA 1
ATOM 2750 C C . ARG A 1 353 ? 4.238 -5.869 -1.508 1.00 96.38 353 ARG A C 1
ATOM 2752 O O . ARG A 1 353 ? 4.336 -4.805 -2.120 1.00 96.38 353 ARG A O 1
ATOM 2759 N N . LEU A 1 354 ? 4.742 -7.007 -1.957 1.00 95.50 354 LEU A N 1
ATOM 2760 C CA . LEU A 1 354 ? 5.419 -7.130 -3.238 1.00 95.50 354 LEU A CA 1
ATOM 2761 C C . LEU A 1 354 ? 4.413 -7.484 -4.331 1.00 95.50 354 LEU A C 1
ATOM 2763 O O . LEU A 1 354 ? 3.473 -8.241 -4.117 1.00 95.50 354 LEU A O 1
ATOM 2767 N N . CYS A 1 355 ? 4.584 -6.874 -5.499 1.00 94.19 355 CYS A N 1
ATOM 2768 C CA . CYS A 1 355 ? 3.765 -7.137 -6.686 1.00 94.19 355 CYS A CA 1
ATOM 2769 C C . CYS A 1 355 ? 4.669 -7.528 -7.857 1.00 94.19 355 CYS A C 1
ATOM 2771 O O . CYS A 1 355 ? 4.650 -6.898 -8.917 1.00 94.19 355 CYS A O 1
ATOM 2773 N N . THR A 1 356 ? 5.586 -8.465 -7.609 1.00 91.81 356 THR A N 1
ATOM 2774 C CA . THR A 1 356 ? 6.661 -8.821 -8.534 1.00 91.81 356 THR A CA 1
ATOM 2775 C C . THR A 1 356 ? 7.239 -10.199 -8.228 1.00 91.81 356 THR A C 1
ATOM 2777 O O . THR A 1 356 ? 7.748 -10.428 -7.139 1.00 91.81 356 THR A O 1
ATOM 2780 N N . ASP A 1 357 ? 7.374 -11.025 -9.263 1.00 89.12 357 ASP A N 1
ATOM 2781 C CA . ASP A 1 357 ? 8.112 -12.300 -9.191 1.00 89.12 357 ASP A CA 1
ATOM 2782 C C . ASP A 1 357 ? 9.640 -12.134 -9.286 1.00 89.12 357 ASP A C 1
ATOM 2784 O O . ASP A 1 357 ? 10.417 -13.088 -9.434 1.00 89.12 357 ASP A O 1
ATOM 2788 N N . MET A 1 358 ? 10.130 -10.890 -9.295 1.00 92.12 358 MET A N 1
ATOM 2789 C CA . MET A 1 358 ? 11.547 -10.634 -9.505 1.00 92.12 358 MET A CA 1
ATOM 2790 C C . MET A 1 358 ? 12.342 -11.006 -8.252 1.00 92.12 358 MET A C 1
ATOM 2792 O O . MET A 1 358 ? 12.467 -10.214 -7.320 1.00 92.12 358 MET A O 1
ATOM 2796 N N . LYS A 1 359 ? 12.969 -12.188 -8.280 1.00 93.62 359 LYS A N 1
ATOM 2797 C CA . LYS A 1 359 ? 13.739 -12.767 -7.162 1.00 93.62 359 LYS A CA 1
ATOM 2798 C C . LYS A 1 359 ? 14.730 -11.812 -6.496 1.00 93.62 359 LYS A C 1
ATOM 2800 O O . LYS A 1 359 ? 14.955 -11.909 -5.296 1.00 93.62 359 LYS A O 1
ATOM 2805 N N . SER A 1 360 ? 15.363 -10.910 -7.248 1.00 94.81 360 SER A N 1
ATOM 2806 C C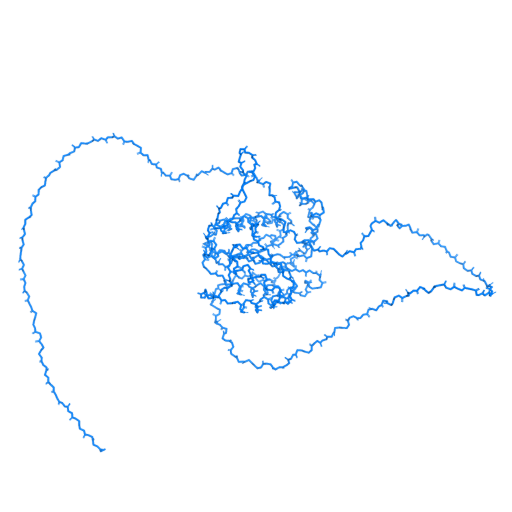A . SER A 1 360 ? 16.290 -9.920 -6.682 1.00 94.81 360 SER A CA 1
ATOM 2807 C C . SER A 1 360 ? 15.588 -8.869 -5.817 1.00 94.81 360 SER A C 1
ATOM 2809 O O . SER A 1 360 ? 16.160 -8.450 -4.814 1.00 94.81 360 SER A O 1
ATOM 2811 N N . VAL A 1 361 ? 14.367 -8.468 -6.183 1.00 94.44 361 VAL A N 1
ATOM 2812 C CA . VAL A 1 361 ? 13.525 -7.535 -5.422 1.00 94.44 361 VAL A CA 1
ATOM 2813 C C . VAL A 1 361 ? 13.002 -8.225 -4.167 1.00 94.44 361 VAL A C 1
ATOM 2815 O O . VAL A 1 361 ? 13.231 -7.728 -3.069 1.00 94.44 361 VAL A O 1
ATOM 2818 N N . VAL A 1 362 ? 12.419 -9.417 -4.319 1.00 94.19 362 VAL A N 1
ATOM 2819 C CA . VAL A 1 362 ? 11.929 -10.256 -3.210 1.00 94.19 362 VAL A CA 1
ATOM 2820 C C . VAL A 1 362 ? 13.040 -10.510 -2.185 1.00 94.19 362 VAL A C 1
ATOM 2822 O O . VAL A 1 362 ? 12.915 -10.182 -1.005 1.00 94.19 362 VAL A O 1
ATOM 2825 N N . LYS A 1 363 ? 14.216 -10.949 -2.651 1.00 95.12 363 LYS A N 1
ATOM 2826 C CA . LYS A 1 363 ? 15.399 -11.161 -1.803 1.00 95.12 363 LYS A CA 1
ATOM 2827 C C . LYS A 1 363 ? 15.894 -9.889 -1.113 1.00 95.12 363 LYS A C 1
ATOM 2829 O O . LYS A 1 363 ? 16.494 -9.993 -0.048 1.00 95.12 363 LYS A O 1
ATOM 2834 N N . PHE A 1 364 ? 15.736 -8.714 -1.720 1.00 95.75 364 PHE A N 1
ATOM 2835 C CA . PHE A 1 364 ? 16.108 -7.458 -1.069 1.00 95.75 364 PHE A CA 1
ATOM 2836 C C . PHE A 1 364 ? 15.176 -7.164 0.110 1.00 95.75 364 PHE A C 1
ATOM 2838 O O . PHE A 1 364 ? 15.666 -6.913 1.208 1.00 95.75 364 PHE A O 1
ATOM 2845 N N . TYR A 1 365 ? 13.859 -7.243 -0.094 1.00 95.88 365 TYR A N 1
ATOM 2846 C CA . TYR A 1 365 ? 12.882 -6.923 0.947 1.00 95.88 365 TYR A CA 1
ATOM 2847 C C . TYR A 1 365 ? 12.885 -7.937 2.097 1.00 95.88 365 TYR A C 1
ATOM 2849 O O . TYR A 1 365 ? 12.873 -7.516 3.249 1.00 95.88 365 TYR A O 1
ATOM 2857 N N . HIS A 1 366 ? 13.042 -9.235 1.822 1.00 93.00 366 HIS A N 1
ATOM 2858 C CA . HIS A 1 366 ? 13.202 -10.256 2.871 1.00 93.00 366 HIS A CA 1
ATOM 2859 C C . HIS A 1 366 ? 14.488 -10.154 3.688 1.00 93.00 366 HIS A C 1
ATOM 2861 O O . HIS A 1 366 ? 14.632 -10.878 4.657 1.00 93.00 366 HIS A O 1
ATOM 2867 N N . LYS A 1 367 ? 15.454 -9.325 3.285 1.00 94.94 367 LYS A N 1
ATOM 2868 C CA . LYS A 1 367 ? 16.657 -9.069 4.089 1.00 94.94 367 LYS A CA 1
ATOM 2869 C C . LYS A 1 367 ? 16.524 -7.835 4.973 1.00 94.94 367 LYS A C 1
ATOM 2871 O O . LYS A 1 367 ? 17.426 -7.553 5.759 1.00 94.94 367 LYS A O 1
ATOM 2876 N N . LEU A 1 368 ? 15.453 -7.055 4.807 1.00 93.06 368 LEU A N 1
ATOM 2877 C CA . LEU A 1 368 ? 15.285 -5.816 5.556 1.00 93.06 368 LEU A CA 1
ATOM 2878 C C . LEU A 1 368 ? 15.023 -6.067 7.037 1.00 93.06 368 LEU A C 1
ATOM 2880 O O . LEU A 1 368 ? 15.415 -5.236 7.843 1.00 93.06 368 LEU A O 1
ATOM 2884 N N . ASP A 1 369 ? 14.372 -7.167 7.398 1.00 85.81 369 ASP A N 1
ATOM 2885 C CA . ASP A 1 369 ? 14.113 -7.526 8.794 1.00 85.81 369 ASP A CA 1
ATOM 2886 C C . ASP A 1 369 ? 15.428 -7.675 9.580 1.00 85.81 369 ASP A C 1
ATOM 2888 O O . ASP A 1 369 ? 15.594 -7.058 10.634 1.00 85.81 369 ASP A O 1
ATOM 2892 N N . ALA A 1 370 ? 16.403 -8.384 9.005 1.00 86.69 370 ALA A N 1
ATOM 2893 C CA . ALA A 1 370 ? 17.743 -8.553 9.549 1.00 86.69 370 ALA A CA 1
ATOM 2894 C C . ALA A 1 370 ? 18.534 -7.234 9.563 1.00 86.69 370 ALA A C 1
ATOM 2896 O O . ALA A 1 370 ? 19.208 -6.932 10.542 1.00 86.69 370 ALA A O 1
ATOM 2897 N N . ASP A 1 371 ? 18.435 -6.426 8.503 1.00 88.75 371 ASP A N 1
ATOM 2898 C CA . ASP A 1 371 ? 19.176 -5.161 8.381 1.00 88.75 371 ASP A CA 1
ATOM 2899 C C . ASP A 1 371 ? 18.627 -4.028 9.274 1.00 88.75 371 ASP A C 1
ATOM 2901 O O . ASP A 1 371 ? 19.334 -3.049 9.562 1.00 88.75 371 ASP A O 1
ATOM 2905 N N . LEU A 1 372 ? 17.339 -4.081 9.622 1.00 88.50 372 LEU A N 1
ATOM 2906 C CA . LEU A 1 372 ? 16.643 -3.028 10.366 1.00 88.50 372 LEU A CA 1
ATOM 2907 C C . LEU A 1 372 ? 16.430 -3.377 11.840 1.00 88.50 372 LEU A C 1
ATOM 2909 O O . LEU A 1 372 ? 16.047 -2.478 12.587 1.00 88.50 372 LEU A O 1
ATOM 2913 N N . GLU A 1 373 ? 16.676 -4.629 12.244 1.00 85.94 373 GLU A N 1
ATOM 2914 C CA . GLU A 1 373 ? 16.467 -5.136 13.611 1.00 85.94 373 GLU A CA 1
ATOM 2915 C C . GLU A 1 373 ? 15.064 -4.796 14.155 1.00 85.94 373 GLU A C 1
ATOM 2917 O O . GLU A 1 373 ? 14.871 -4.517 15.339 1.00 85.94 373 GLU A O 1
ATOM 2922 N N . TYR A 1 374 ? 14.061 -4.776 13.271 1.00 85.06 374 TYR A N 1
ATOM 2923 C CA . TYR A 1 374 ? 12.705 -4.337 13.593 1.00 85.06 374 TYR A CA 1
ATOM 2924 C C . TYR A 1 374 ? 11.660 -5.252 12.968 1.00 85.06 374 TYR A C 1
ATOM 2926 O O . TYR A 1 374 ? 11.856 -5.795 11.881 1.00 85.06 374 TYR A O 1
ATOM 2934 N N . LYS A 1 375 ? 10.506 -5.371 13.633 1.00 83.56 375 LYS A N 1
ATOM 2935 C CA . LYS A 1 375 ? 9.389 -6.176 13.139 1.00 83.56 375 LYS A CA 1
ATOM 2936 C C . LYS A 1 375 ? 8.728 -5.483 11.944 1.00 83.56 375 LYS A C 1
ATOM 2938 O O . LYS A 1 375 ? 7.980 -4.520 12.116 1.00 83.56 375 LYS A O 1
ATOM 2943 N N . LEU A 1 376 ? 9.023 -5.978 10.748 1.00 93.19 376 LEU A N 1
ATOM 2944 C CA . LEU A 1 376 ? 8.349 -5.637 9.499 1.00 93.19 376 LEU A CA 1
ATOM 2945 C C . LEU A 1 376 ? 7.803 -6.919 8.876 1.00 93.19 376 LEU A C 1
ATOM 2947 O O . LEU A 1 376 ? 8.445 -7.962 8.954 1.00 93.19 376 LEU A O 1
ATOM 2951 N N . GLU A 1 377 ? 6.634 -6.830 8.255 1.00 94.69 377 GLU A N 1
ATOM 2952 C CA . GLU A 1 377 ? 6.038 -7.956 7.535 1.00 94.69 377 GLU A CA 1
ATOM 2953 C C . GLU A 1 377 ? 6.281 -7.765 6.036 1.00 94.69 377 GLU A C 1
ATOM 2955 O O . GLU A 1 377 ? 5.979 -6.700 5.493 1.00 94.69 377 GLU A O 1
ATOM 2960 N N . VAL A 1 378 ? 6.823 -8.780 5.362 1.00 94.69 378 VAL A N 1
ATOM 2961 C CA . VAL A 1 378 ? 6.923 -8.813 3.896 1.00 94.69 378 VAL A CA 1
ATOM 2962 C C . VAL A 1 378 ? 5.906 -9.820 3.389 1.00 94.69 378 VAL A C 1
ATOM 2964 O O . VAL A 1 378 ? 5.958 -10.989 3.757 1.00 94.69 378 VAL A O 1
ATOM 2967 N N . LEU A 1 379 ? 4.974 -9.351 2.568 1.00 94.31 379 LEU A N 1
ATOM 2968 C CA . LEU A 1 379 ? 3.975 -10.170 1.900 1.00 94.31 379 LEU A CA 1
ATOM 2969 C C . LEU A 1 379 ? 4.338 -10.246 0.422 1.00 94.31 379 LEU A C 1
ATOM 2971 O O . LEU A 1 379 ? 4.380 -9.208 -0.246 1.00 94.31 379 LEU A O 1
ATOM 2975 N N . ASP A 1 380 ? 4.569 -11.454 -0.074 1.00 89.31 380 ASP A N 1
ATOM 2976 C CA . ASP A 1 380 ? 4.619 -11.705 -1.511 1.00 89.31 380 ASP A CA 1
ATOM 2977 C C . ASP A 1 380 ? 3.219 -11.572 -2.130 1.00 89.31 380 ASP A C 1
ATOM 2979 O O . ASP A 1 380 ? 2.204 -11.398 -1.433 1.00 89.31 380 ASP A O 1
ATOM 2983 N N . ASP A 1 381 ? 3.165 -11.571 -3.460 1.00 79.25 381 ASP A N 1
ATOM 2984 C CA . ASP A 1 381 ? 1.885 -11.668 -4.148 1.00 79.25 381 ASP A CA 1
ATOM 2985 C C . ASP A 1 381 ? 1.217 -13.028 -3.866 1.00 79.25 381 ASP A C 1
ATOM 2987 O O . ASP A 1 381 ? 1.768 -13.905 -3.205 1.00 79.25 381 ASP A O 1
ATOM 2991 N N . PHE A 1 382 ? -0.033 -13.203 -4.296 1.00 69.62 382 PHE A N 1
ATOM 2992 C CA . PHE A 1 382 ? -0.796 -14.411 -3.950 1.00 69.62 382 PHE A CA 1
ATOM 2993 C C . PHE A 1 382 ? -0.198 -15.715 -4.492 1.00 69.62 382 PHE A C 1
ATOM 2995 O O . PHE A 1 382 ? -0.659 -16.789 -4.095 1.00 69.62 382 PHE A O 1
ATOM 3002 N N . PHE A 1 383 ? 0.751 -15.633 -5.424 1.00 70.19 383 PHE A N 1
ATOM 3003 C CA . PHE A 1 383 ? 1.247 -16.772 -6.189 1.00 70.19 383 PHE A CA 1
ATOM 3004 C C . PHE A 1 383 ? 2.764 -16.982 -6.053 1.00 70.19 383 PHE A C 1
ATOM 3006 O O . PHE A 1 383 ? 3.249 -18.011 -6.532 1.00 70.19 383 PHE A O 1
ATOM 3013 N N . GLY A 1 384 ? 3.469 -16.046 -5.408 1.00 54.44 384 GLY A N 1
ATOM 3014 C CA . GLY A 1 384 ? 4.918 -16.017 -5.188 1.00 54.44 384 GLY A CA 1
ATOM 3015 C C . GLY A 1 384 ? 5.421 -16.829 -4.005 1.00 54.44 384 GLY A C 1
ATOM 3016 O O . GLY A 1 384 ? 4.748 -16.839 -2.949 1.00 54.44 384 GLY A O 1
#